Protein AF-0000000085169070 (afdb_homodimer)

Organism: Herbaspirillum seropedicae (strain SmR1) (NCBI:txid757424)

InterPro domains:
  IPR001789 Signal transduction response regulator, receiver domain [PF00072] (6-119)
  IPR001789 Signal transduction response regulator, receiver domain [PS50110] (4-123)
  IPR001789 Signal transduction response regulator, receiver domain [SM00448] (3-119)
  IPR007492 LytTR DNA-binding domain [PF04397] (173-267)
  IPR007492 LytTR DNA-binding domain [PS50930] (166-268)
  IPR007492 LytTR DNA-binding domain [SM00850] (172-268)
  IPR011006 CheY-like superfamily [SSF52172] (4-149)
  IPR039420 Transcriptional regulatory protein WalR-like [PTHR48111] (5-183)

Radius of gyration: 26.9 Å; Cα contacts (8 Å, |Δi|>4): 916; chains: 2; bounding box: 76×68×66 Å

pLDDT: mean 86.61, std 13.9, range [35.69, 98.81]

Nearest PDB structures (foldseek):
  5wq0-assembly5_E  TM=8.522E-01  e=1.503E-08  Paenisporosarcina sp. TG-14
  2fmk-assembly1_A  TM=8.698E-01  e=4.206E-08  Salmonella enterica subsp. enterica serovar Typhimurium str. LT2
  8wiw-assembly1_h  TM=8.876E-01  e=8.185E-08  Salmonella enterica subsp. enterica serovar Typhimurium str. LT2
  1c4w-assembly1_A  TM=8.725E-01  e=9.239E-08  Escherichia coli
  1ab6-assembly2_B  TM=8.744E-01  e=1.328E-07  Escherichia coli

Structure (mmCIF, N/CA/C/O backbone):
data_AF-0000000085169070-model_v1
#
loop_
_entity.id
_entity.type
_entity.pdbx_description
1 polymer 'LytR/AlgR family two component response regulator protein'
#
loop_
_atom_site.group_PDB
_atom_site.id
_atom_site.type_symbol
_atom_site.label_atom_id
_atom_site.label_alt_id
_atom_site.label_comp_id
_atom_site.label_asym_id
_atom_site.label_entity_id
_atom_site.label_seq_id
_atom_site.pdbx_PDB_ins_code
_atom_site.Cartn_x
_atom_site.Cartn_y
_atom_site.Cartn_z
_atom_site.occupancy
_atom_site.B_iso_or_equiv
_atom_site.auth_seq_id
_atom_site.auth_comp_id
_atom_site.auth_asym_id
_atom_site.auth_atom_id
_atom_site.pdbx_PDB_model_num
ATOM 1 N N . MET A 1 1 ? -5.43 -1.673 14.188 1 55.81 1 MET A N 1
ATOM 2 C CA . MET A 1 1 ? -6.543 -2.613 14.297 1 55.81 1 MET A CA 1
ATOM 3 C C . MET A 1 1 ? -6.062 -4.047 14.102 1 55.81 1 MET A C 1
ATOM 5 O O . MET A 1 1 ? -5.023 -4.281 13.477 1 55.81 1 MET A O 1
ATOM 9 N N . ALA A 1 2 ? -6.688 -4.988 14.781 1 81.81 2 ALA A N 1
ATOM 10 C CA . ALA A 1 2 ? -6.289 -6.395 14.758 1 81.81 2 ALA A CA 1
ATOM 11 C C . ALA A 1 2 ? -6.605 -7.035 13.414 1 81.81 2 ALA A C 1
ATOM 13 O O . ALA A 1 2 ? -7.676 -6.805 12.844 1 81.81 2 ALA A O 1
ATOM 14 N N . VAL A 1 3 ? -5.672 -7.695 12.781 1 93.88 3 VAL A N 1
ATOM 15 C CA . VAL A 1 3 ? -5.832 -8.383 11.5 1 93.88 3 VAL A CA 1
ATOM 16 C C . VAL A 1 3 ? -6.637 -9.664 11.703 1 93.88 3 VAL A C 1
ATOM 18 O O . VAL A 1 3 ? -6.367 -10.438 12.625 1 93.88 3 VAL A O 1
ATOM 21 N N . SER A 1 4 ? -7.672 -9.82 10.961 1 96.62 4 SER A N 1
ATOM 22 C CA . SER A 1 4 ? -8.516 -11.008 11.062 1 96.62 4 SER A CA 1
ATOM 23 C C . SER A 1 4 ? -8.312 -11.93 9.867 1 96.62 4 SER A C 1
ATOM 25 O O . SER A 1 4 ? -7.969 -11.477 8.773 1 96.62 4 SER A O 1
ATOM 27 N N . ALA A 1 5 ? -8.578 -13.289 10.125 1 98.25 5 ALA A N 1
ATOM 28 C CA . ALA A 1 5 ? -8.406 -14.273 9.062 1 98.25 5 ALA A CA 1
ATOM 29 C C . ALA A 1 5 ? -9.469 -15.367 9.148 1 98.25 5 ALA A C 1
ATOM 31 O O . ALA A 1 5 ? -10.062 -15.578 10.211 1 98.25 5 ALA A O 1
ATOM 32 N N . LEU A 1 6 ? -9.742 -15.938 8.062 1 98.62 6 LEU A N 1
ATOM 33 C CA . LEU A 1 6 ? -10.617 -17.094 7.926 1 98.62 6 LEU A CA 1
ATOM 34 C C . LEU A 1 6 ? -9.898 -18.234 7.211 1 98.62 6 LEU A C 1
ATOM 36 O O . LEU A 1 6 ? -9.211 -18.016 6.215 1 98.62 6 LEU A O 1
ATOM 40 N N . ILE A 1 7 ? -10 -19.422 7.801 1 98.81 7 ILE A N 1
ATOM 41 C CA . ILE A 1 7 ? -9.445 -20.625 7.191 1 98.81 7 ILE A CA 1
ATOM 42 C C . ILE A 1 7 ? -10.578 -21.531 6.703 1 98.81 7 ILE A C 1
ATOM 44 O O . ILE A 1 7 ? -11.477 -21.875 7.473 1 98.81 7 ILE A O 1
ATOM 48 N N . ALA A 1 8 ? -10.547 -21.891 5.434 1 98.75 8 ALA A N 1
ATOM 49 C CA . ALA A 1 8 ? -11.492 -22.875 4.887 1 98.75 8 ALA A CA 1
ATOM 50 C C . ALA A 1 8 ? -10.797 -24.203 4.609 1 98.75 8 ALA A C 1
ATOM 52 O O . ALA A 1 8 ? -9.922 -24.281 3.74 1 98.75 8 ALA A O 1
ATOM 53 N N . GLU A 1 9 ? -11.156 -25.203 5.312 1 98.25 9 GLU A N 1
ATOM 54 C CA . GLU A 1 9 ? -10.57 -26.547 5.293 1 98.25 9 GLU A CA 1
ATOM 55 C C . GLU A 1 9 ? -11.578 -27.594 5.766 1 98.25 9 GLU A C 1
ATOM 57 O O . GLU A 1 9 ? -12.141 -27.484 6.855 1 98.25 9 GLU A O 1
ATOM 62 N N . ASP A 1 10 ? -11.781 -28.609 4.863 1 97.62 10 ASP A N 1
ATOM 63 C CA . ASP A 1 10 ? -12.844 -29.562 5.176 1 97.62 10 ASP A CA 1
ATOM 64 C C . ASP A 1 10 ? -12.352 -30.625 6.156 1 97.62 10 ASP A C 1
ATOM 66 O O . ASP A 1 10 ? -13.156 -31.328 6.758 1 97.62 10 ASP A O 1
ATOM 70 N N . GLU A 1 11 ? -11.086 -30.812 6.305 1 97.06 11 GLU A N 1
ATOM 71 C CA . GLU A 1 11 ? -10.531 -31.734 7.285 1 97.06 11 GLU A CA 1
ATOM 72 C C . GLU A 1 11 ? -10.195 -31.031 8.594 1 97.06 11 GLU A C 1
ATOM 74 O O . GLU A 1 11 ? -9.195 -30.312 8.672 1 97.06 11 GLU A O 1
ATOM 79 N N . PRO A 1 12 ? -10.93 -31.344 9.625 1 97 12 PRO A N 1
ATOM 80 C CA . PRO A 1 12 ? -10.797 -30.594 10.875 1 97 12 PRO A CA 1
ATOM 81 C C . PRO A 1 12 ? -9.375 -30.625 11.43 1 97 12 PRO A C 1
ATOM 83 O O . PRO A 1 12 ? -8.898 -29.609 11.961 1 97 12 PRO A O 1
ATOM 86 N N . LEU A 1 13 ? -8.742 -31.75 11.344 1 96.94 13 LEU A N 1
ATOM 87 C CA . LEU A 1 13 ? -7.391 -31.859 11.883 1 96.94 13 LEU A CA 1
ATOM 88 C C . LEU A 1 13 ? -6.422 -30.953 11.125 1 96.94 13 LEU A C 1
ATOM 90 O O . LEU A 1 13 ? -5.559 -30.312 11.742 1 96.94 13 LEU A O 1
ATOM 94 N N . LEU A 1 14 ? -6.578 -30.891 9.875 1 97 14 LEU A N 1
ATOM 95 C CA . LEU A 1 14 ? -5.727 -30.031 9.062 1 97 14 LEU A CA 1
ATOM 96 C C . LEU A 1 14 ? -6.039 -28.562 9.305 1 97 14 LEU A C 1
ATOM 98 O O . LEU A 1 14 ? -5.137 -27.719 9.32 1 97 14 LEU A O 1
ATOM 102 N N . ALA A 1 15 ? -7.305 -28.219 9.484 1 97.88 15 ALA A N 1
ATOM 103 C CA . ALA A 1 15 ? -7.723 -26.859 9.789 1 97.88 15 ALA A CA 1
ATOM 104 C C . ALA A 1 15 ? -7.078 -26.359 11.078 1 97.88 15 ALA A C 1
ATOM 106 O O . ALA A 1 15 ? -6.512 -25.266 11.109 1 97.88 15 ALA A O 1
ATOM 107 N N . ARG A 1 16 ? -7.156 -27.188 12.023 1 97.56 16 ARG A N 1
ATOM 108 C CA . ARG A 1 16 ? -6.609 -26.828 13.328 1 97.56 16 ARG A CA 1
ATOM 109 C C . ARG A 1 16 ? -5.09 -26.734 13.281 1 97.56 16 ARG A C 1
ATOM 111 O O . ARG A 1 16 ? -4.496 -25.859 13.914 1 97.56 16 ARG A O 1
ATOM 118 N N . ALA A 1 17 ? -4.504 -27.641 12.578 1 97.62 17 ALA A N 1
ATOM 119 C CA . ALA A 1 17 ? -3.051 -27.594 12.438 1 97.62 17 ALA A CA 1
ATOM 120 C C . ALA A 1 17 ? -2.598 -26.297 11.789 1 97.62 17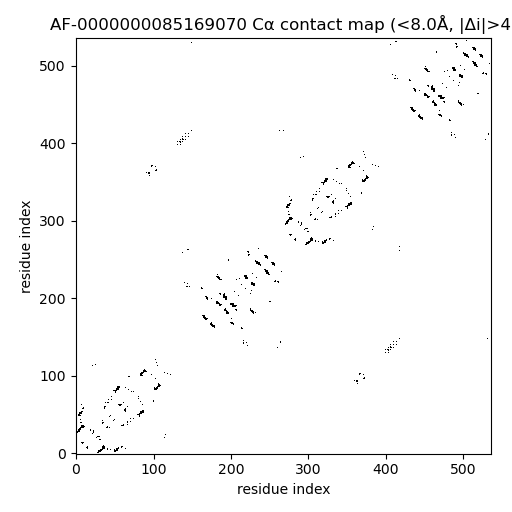 ALA A C 1
ATOM 122 O O . ALA A 1 17 ? -1.635 -25.672 12.25 1 97.62 17 ALA A O 1
ATOM 123 N N . LEU A 1 18 ? -3.266 -25.906 10.734 1 98.12 18 LEU A N 1
ATOM 124 C CA . LEU A 1 18 ? -2.936 -24.641 10.07 1 98.12 18 LEU A CA 1
ATOM 125 C C . LEU A 1 18 ? -3.162 -23.453 11 1 98.12 18 LEU A C 1
ATOM 127 O O . LEU A 1 18 ? -2.35 -22.531 11.039 1 98.12 18 LEU A O 1
ATOM 131 N N . GLN A 1 19 ? -4.23 -23.484 11.68 1 97.94 19 GLN A N 1
ATOM 132 C CA . GLN A 1 19 ? -4.543 -22.438 12.648 1 97.94 19 GLN A CA 1
ATOM 133 C C . GLN A 1 19 ? -3.416 -22.266 13.656 1 97.94 19 GLN A C 1
ATOM 135 O O . GLN A 1 19 ? -2.961 -21.141 13.898 1 97.94 19 GLN A O 1
ATOM 140 N N . ASN A 1 20 ? -2.963 -23.359 14.164 1 97.19 20 ASN A N 1
ATOM 141 C CA . ASN A 1 20 ? -1.901 -23.328 15.164 1 97.19 20 ASN A CA 1
ATOM 142 C C . ASN A 1 20 ? -0.589 -22.828 14.578 1 97.19 20 ASN A C 1
ATOM 144 O O . ASN A 1 20 ? 0.09 -22 15.195 1 97.19 20 ASN A O 1
ATOM 148 N N . THR A 1 21 ? -0.25 -23.359 13.469 1 97.44 21 THR A N 1
ATOM 149 C CA . THR A 1 21 ? 0.988 -22.938 12.828 1 97.44 21 THR A CA 1
ATOM 150 C C . THR A 1 21 ? 0.941 -21.438 12.492 1 97.44 21 THR A C 1
ATOM 152 O O . THR A 1 21 ? 1.935 -20.734 12.656 1 97.44 21 THR A O 1
ATOM 155 N N . LEU A 1 22 ? -0.181 -20.969 12.008 1 97.44 22 LEU A N 1
ATOM 156 C CA . LEU A 1 22 ? -0.373 -19.562 11.68 1 97.44 22 LEU A CA 1
ATOM 157 C C . LEU A 1 22 ? -0.192 -18.688 12.914 1 97.44 22 LEU A C 1
ATOM 159 O O . LEU A 1 22 ? 0.435 -17.625 12.836 1 97.44 22 LEU A O 1
ATOM 163 N N . GLN A 1 23 ? -0.708 -19.156 14.016 1 95.62 23 GLN A N 1
ATOM 164 C CA . GLN A 1 23 ? -0.6 -18.391 15.258 1 95.62 23 GLN A CA 1
ATOM 165 C C . GLN A 1 23 ? 0.849 -18.297 15.727 1 95.62 23 GLN A C 1
ATOM 167 O O . GLN A 1 23 ? 1.26 -17.297 16.312 1 95.62 23 GLN A O 1
ATOM 172 N N . ARG A 1 24 ? 1.595 -19.312 15.438 1 95.88 24 ARG A N 1
ATOM 173 C CA . ARG A 1 24 ? 3.014 -19.281 15.781 1 95.88 24 ARG A CA 1
ATOM 174 C C . ARG A 1 24 ? 3.768 -18.312 14.883 1 95.88 24 ARG A C 1
ATOM 176 O O . ARG A 1 24 ? 4.621 -17.547 15.352 1 95.88 24 ARG A O 1
ATOM 183 N N . CYS A 1 25 ? 3.42 -18.328 13.641 1 96.44 25 CYS A N 1
ATOM 184 C CA . CYS A 1 25 ? 4.098 -17.484 12.664 1 96.44 25 CYS A CA 1
ATOM 185 C C . CYS A 1 25 ? 3.637 -16.047 12.773 1 96.44 25 CYS A C 1
ATOM 187 O O . CYS A 1 25 ? 4.332 -15.125 12.328 1 96.44 25 CYS A O 1
ATOM 189 N N . TRP A 1 26 ? 2.48 -15.875 13.305 1 96.38 26 TRP A N 1
ATOM 190 C CA . TRP A 1 26 ? 1.833 -14.57 13.367 1 96.38 26 TRP A CA 1
ATOM 191 C C . TRP A 1 26 ? 1.096 -14.398 14.695 1 96.38 26 TRP A C 1
ATOM 193 O O . TRP A 1 26 ? -0.137 -14.352 14.727 1 96.38 26 TRP A O 1
ATOM 203 N N . PRO A 1 27 ? 1.775 -14.117 15.727 1 94.38 27 PRO A N 1
ATOM 204 C CA . PRO A 1 27 ? 1.187 -14.102 17.062 1 94.38 27 PRO A CA 1
ATOM 205 C C . PRO A 1 27 ? 0.146 -13 17.25 1 94.38 27 PRO A C 1
ATOM 207 O O . PRO A 1 27 ? -0.787 -13.148 18.031 1 94.38 27 PRO A O 1
ATOM 210 N N . GLU A 1 28 ? 0.285 -11.977 16.531 1 93.56 28 GLU A N 1
ATOM 211 C CA . GLU A 1 28 ? -0.605 -10.828 16.672 1 93.56 28 GLU A CA 1
ATOM 212 C C . GLU A 1 28 ? -1.918 -11.047 15.93 1 93.56 28 GLU A C 1
ATOM 214 O O . GLU A 1 28 ? -2.875 -10.289 16.109 1 93.56 28 GLU A O 1
ATOM 219 N N . LEU A 1 29 ? -1.975 -11.961 15.062 1 95.5 29 LEU A N 1
ATOM 220 C CA . LEU A 1 29 ? -3.176 -12.273 14.297 1 95.5 29 LEU A CA 1
ATOM 221 C C . LEU A 1 29 ? -4.293 -12.766 15.211 1 95.5 29 LEU A C 1
ATOM 223 O O . LEU A 1 29 ? -4.062 -13.617 16.078 1 95.5 29 LEU A O 1
ATOM 227 N N . GLU A 1 30 ? -5.422 -12.203 15.047 1 95.38 30 GLU A N 1
ATOM 228 C CA . GLU A 1 30 ? -6.574 -12.781 15.727 1 95.38 30 GLU A CA 1
ATOM 229 C C . GLU A 1 30 ? -6.77 -14.242 15.336 1 95.38 30 GLU A C 1
ATOM 231 O O . GLU A 1 30 ? -6.59 -14.609 14.172 1 95.38 30 GLU A O 1
ATOM 236 N N . THR A 1 31 ? -7.176 -15.023 16.297 1 95.69 31 THR A N 1
ATOM 237 C CA . THR A 1 31 ? -7.367 -16.438 16 1 95.69 31 THR A CA 1
ATOM 238 C C . THR A 1 31 ? -8.281 -16.625 14.797 1 95.69 31 THR A C 1
ATOM 240 O O . THR A 1 31 ? -9.438 -16.203 14.82 1 95.69 31 THR A O 1
ATOM 243 N N . PRO A 1 32 ? -7.824 -17.266 13.844 1 97.38 32 PRO A N 1
ATOM 244 C CA . PRO A 1 32 ? -8.641 -17.422 12.633 1 97.38 32 PRO A CA 1
ATOM 245 C C . PRO A 1 32 ? -9.891 -18.266 12.875 1 97.38 32 PRO A C 1
ATOM 247 O O . PRO A 1 32 ? -9.836 -19.266 13.609 1 97.38 32 PRO A O 1
ATOM 250 N N . ARG A 1 33 ? -10.969 -17.891 12.328 1 97.31 33 ARG A N 1
ATOM 251 C CA . ARG A 1 33 ? -12.164 -18.719 12.289 1 97.31 33 ARG A CA 1
ATOM 252 C C . ARG A 1 33 ? -12.023 -19.828 11.25 1 97.31 33 ARG A C 1
ATOM 254 O O . ARG A 1 33 ? -11.273 -19.688 10.281 1 97.31 33 ARG A O 1
ATOM 261 N N . LEU A 1 34 ? -12.789 -20.875 11.516 1 98.44 34 LEU A N 1
ATOM 262 C CA . LEU A 1 34 ? -12.656 -22.047 10.648 1 98.44 34 LEU A CA 1
ATOM 263 C C . LEU A 1 34 ? -13.961 -22.328 9.914 1 98.44 34 LEU A C 1
ATOM 265 O O . LEU A 1 34 ? -15.039 -22.281 10.516 1 98.44 34 LEU A O 1
ATOM 269 N N . ALA A 1 35 ? -13.883 -22.5 8.617 1 98.38 35 ALA A N 1
ATOM 270 C CA . ALA A 1 35 ? -15 -22.969 7.789 1 98.38 35 ALA A CA 1
ATOM 271 C C . ALA A 1 35 ? -14.758 -24.391 7.305 1 98.38 35 ALA A C 1
ATOM 273 O O . ALA A 1 35 ? -13.664 -24.719 6.852 1 98.38 35 ALA A O 1
ATOM 274 N N . ALA A 1 36 ? -15.75 -25.188 7.238 1 97.56 36 ALA A N 1
ATOM 275 C CA . ALA A 1 36 ? -15.586 -26.609 6.992 1 97.56 36 ALA A CA 1
ATOM 276 C C . ALA A 1 36 ? -15.836 -26.953 5.523 1 97.56 36 ALA A C 1
ATOM 278 O O . ALA A 1 36 ? -15.672 -28.094 5.105 1 97.56 36 ALA A O 1
ATOM 279 N N . ASN A 1 37 ? -16.297 -26.062 4.789 1 97.25 37 ASN A N 1
ATOM 280 C CA . ASN A 1 37 ? -16.547 -26.25 3.363 1 97.25 37 ASN A CA 1
ATOM 281 C C . ASN A 1 37 ? -16.641 -24.906 2.631 1 97.25 37 ASN A C 1
ATOM 283 O O . ASN A 1 37 ? -16.594 -23.844 3.258 1 97.25 37 ASN A O 1
ATOM 287 N N . GLY A 1 38 ? -16.75 -24.984 1.322 1 97.62 38 GLY A N 1
ATOM 288 C CA . GLY A 1 38 ? -16.719 -23.781 0.503 1 97.62 38 GLY A CA 1
ATOM 289 C C . GLY A 1 38 ? -17.922 -22.891 0.719 1 97.62 38 GLY A C 1
ATOM 290 O O . GLY A 1 38 ? -17.812 -21.656 0.715 1 97.62 38 GLY A O 1
ATOM 291 N N . VAL A 1 39 ? -19.062 -23.5 0.907 1 97 39 VAL A N 1
ATOM 292 C CA . VAL A 1 39 ? -20.281 -22.734 1.104 1 97 39 VAL A CA 1
ATOM 293 C C . VAL A 1 39 ? -20.203 -21.938 2.41 1 97 39 VAL A C 1
ATOM 295 O O . VAL A 1 39 ? -20.5 -20.75 2.443 1 97 39 VAL A O 1
ATOM 298 N N . GLN A 1 40 ? -19.781 -22.578 3.373 1 98 40 GLN A N 1
ATOM 299 C CA . GLN A 1 40 ? -19.609 -21.938 4.668 1 98 40 GLN A CA 1
ATOM 300 C C . GLN A 1 40 ? -18.547 -20.844 4.609 1 98 40 GLN A C 1
ATOM 302 O O . GLN A 1 40 ? -18.703 -19.781 5.215 1 98 40 GLN A O 1
ATOM 307 N N . ALA A 1 41 ? -17.5 -21.141 3.947 1 98.31 41 ALA A N 1
ATOM 308 C CA . ALA A 1 41 ? -16.422 -20.156 3.791 1 98.31 41 ALA A CA 1
ATOM 309 C C . ALA A 1 41 ? -16.938 -18.875 3.148 1 98.31 41 ALA A C 1
ATOM 311 O O . ALA A 1 41 ? -16.625 -17.766 3.6 1 98.31 41 ALA A O 1
ATOM 312 N N . LEU A 1 42 ? -17.719 -19.031 2.092 1 96.19 42 LEU A N 1
ATOM 313 C CA . LEU A 1 42 ? -18.297 -17.875 1.388 1 96.19 42 LEU A CA 1
ATOM 314 C C . LEU A 1 42 ? -19.188 -17.062 2.311 1 96.19 42 LEU A C 1
ATOM 316 O O . LEU A 1 42 ? -19.047 -15.844 2.408 1 96.19 42 LEU A O 1
ATOM 320 N N . GLU A 1 43 ? -20.031 -17.734 3.02 1 96.25 43 GLU A N 1
ATOM 321 C CA . GLU A 1 43 ? -20.969 -17.078 3.928 1 96.25 43 GLU A CA 1
ATOM 322 C C . GLU A 1 43 ? -20.234 -16.344 5.051 1 96.25 43 GLU A C 1
ATOM 324 O O . GLU A 1 43 ? -20.516 -15.18 5.332 1 96.25 43 GLU A O 1
ATOM 329 N N . MET A 1 44 ? -19.344 -16.953 5.637 1 97.38 44 MET A N 1
ATOM 330 C CA . MET A 1 44 ? -18.609 -16.391 6.762 1 97.38 44 MET A CA 1
ATOM 331 C C . MET A 1 44 ? -17.75 -15.211 6.316 1 97.38 44 MET A C 1
ATOM 333 O O . MET A 1 44 ? -17.641 -14.219 7.043 1 97.38 44 MET A O 1
ATOM 337 N N . ALA A 1 45 ? -17.141 -15.344 5.164 1 96.88 45 ALA A N 1
ATOM 338 C CA . ALA A 1 45 ? -16.312 -14.266 4.648 1 96.88 45 ALA A CA 1
ATOM 339 C C . ALA A 1 45 ? -17.141 -13.008 4.406 1 96.88 45 ALA A C 1
ATOM 341 O O . ALA A 1 45 ? -16.703 -11.898 4.75 1 96.88 45 ALA A O 1
ATOM 342 N N . LEU A 1 46 ? -18.281 -13.211 3.814 1 92.75 46 LEU A N 1
ATOM 343 C CA . LEU A 1 46 ? -19.141 -12.07 3.488 1 92.75 46 LEU A CA 1
ATOM 344 C C . LEU A 1 46 ? -19.719 -11.461 4.754 1 92.75 46 LEU A C 1
ATOM 346 O O . LEU A 1 46 ? -20.016 -10.258 4.789 1 92.75 46 LEU A O 1
ATOM 350 N N . GLU A 1 47 ? -19.859 -12.242 5.762 1 91.38 47 GLU A N 1
ATOM 351 C CA . GLU A 1 47 ? -20.406 -11.766 7.027 1 91.38 47 GLU A CA 1
ATOM 352 C C . GLU A 1 47 ? -19.344 -11.047 7.848 1 91.38 47 GLU A C 1
ATOM 354 O O . GLU A 1 47 ? -19.594 -9.984 8.414 1 91.38 47 GLU A O 1
ATOM 359 N N . SER A 1 48 ? -18.172 -11.578 7.859 1 93.94 48 SER A N 1
ATOM 360 C CA . SER A 1 48 ? -17.172 -11.086 8.797 1 93.94 48 SER A CA 1
ATOM 361 C C . SER A 1 48 ? -16.156 -10.188 8.094 1 93.94 48 SER A C 1
ATOM 363 O O . SER A 1 48 ? -15.383 -9.492 8.75 1 93.94 48 SER A O 1
ATOM 365 N N . LEU A 1 49 ? -16.078 -10.266 6.801 1 93.69 49 LEU A N 1
ATOM 366 C CA . LEU A 1 49 ? -15.195 -9.445 5.973 1 93.69 49 LEU A CA 1
ATOM 367 C C . LEU A 1 49 ? -13.758 -9.508 6.484 1 93.69 49 LEU A C 1
ATOM 369 O O . LEU A 1 49 ? -13.164 -8.477 6.797 1 93.69 49 LEU A O 1
ATOM 373 N N . PRO A 1 50 ? -13.219 -10.695 6.582 1 96.94 50 PRO A N 1
ATOM 374 C CA . PRO A 1 50 ? -11.852 -10.852 7.094 1 96.94 50 PRO A CA 1
ATOM 375 C C . PRO A 1 50 ? -10.812 -10.172 6.207 1 96.94 50 PRO A C 1
ATOM 377 O O . PRO A 1 50 ? -11.047 -9.969 5.016 1 96.94 50 PRO A O 1
ATOM 380 N N . ASP A 1 51 ? -9.617 -9.867 6.789 1 97.19 51 ASP A N 1
ATOM 381 C CA . ASP A 1 51 ? -8.508 -9.258 6.055 1 97.19 51 ASP A CA 1
ATOM 382 C C . ASP A 1 51 ? -7.812 -10.289 5.168 1 97.19 51 ASP A C 1
ATOM 384 O O . ASP A 1 51 ? -7.277 -9.945 4.113 1 97.19 51 ASP A O 1
ATOM 388 N N . VAL A 1 52 ? -7.77 -11.523 5.672 1 98.5 52 VAL A N 1
ATOM 389 C CA . VAL A 1 52 ? -7.031 -12.578 4.98 1 98.5 52 VAL A CA 1
ATOM 390 C C . VAL A 1 52 ? -7.879 -13.852 4.918 1 98.5 52 VAL A C 1
ATOM 392 O O . VAL A 1 52 ? -8.562 -14.195 5.883 1 98.5 52 VAL A O 1
ATOM 395 N N . LEU A 1 53 ? -7.789 -14.555 3.816 1 98.69 53 LEU A N 1
ATOM 396 C CA . LEU A 1 53 ? -8.43 -15.852 3.637 1 98.69 53 LEU A CA 1
ATOM 397 C C . LEU A 1 53 ? -7.398 -16.922 3.295 1 98.69 53 LEU A C 1
ATOM 399 O O . LEU A 1 53 ? -6.586 -16.75 2.385 1 98.69 53 LEU A O 1
ATOM 403 N N . PHE A 1 54 ? -7.422 -17.969 4.035 1 98.81 54 PHE A N 1
ATOM 404 C CA . PHE A 1 54 ? -6.711 -19.188 3.68 1 98.81 54 PHE A CA 1
ATOM 405 C C . PHE A 1 54 ? -7.676 -20.25 3.176 1 98.81 54 PHE A C 1
ATOM 407 O O . PHE A 1 54 ? -8.516 -20.75 3.936 1 98.81 54 PHE A O 1
ATOM 414 N N . LEU A 1 55 ? -7.539 -20.641 1.921 1 98.75 55 LEU A N 1
ATOM 415 C CA . LEU A 1 55 ? -8.547 -21.484 1.287 1 98.75 55 LEU A CA 1
ATOM 416 C C . LEU A 1 55 ? -7.938 -22.781 0.8 1 98.75 55 LEU A C 1
ATOM 418 O O . LEU A 1 55 ? -6.996 -22.781 0.005 1 98.75 55 LEU A O 1
ATOM 422 N N . ASP A 1 56 ? -8.445 -23.844 1.249 1 98.44 56 ASP A N 1
ATOM 423 C CA . ASP A 1 56 ? -8.219 -25.078 0.51 1 98.44 56 ASP A CA 1
ATOM 424 C C . ASP A 1 56 ? -8.938 -25.062 -0.834 1 98.44 56 ASP A C 1
ATOM 426 O O . ASP A 1 56 ? -9.961 -24.391 -0.984 1 98.44 56 ASP A O 1
ATOM 430 N N . ILE A 1 57 ? -8.445 -25.75 -1.737 1 97.94 57 ILE A N 1
ATOM 431 C CA . ILE A 1 57 ?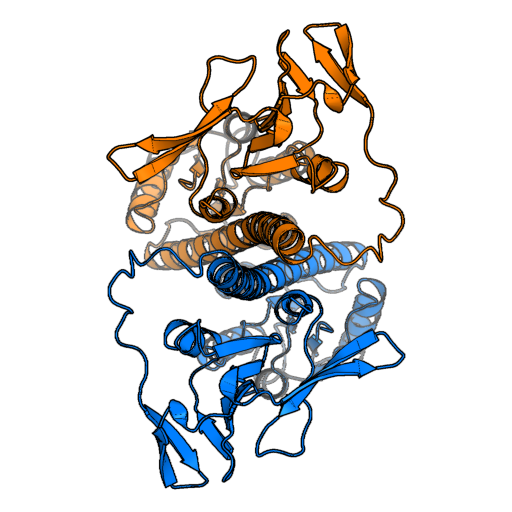 -9.055 -25.75 -3.062 1 97.94 57 ILE A CA 1
ATOM 432 C C . ILE A 1 57 ? -10.086 -26.875 -3.16 1 97.94 57 ILE A C 1
ATOM 434 O O . ILE A 1 57 ? -11.203 -26.656 -3.631 1 97.94 57 ILE A O 1
ATOM 438 N N . ARG A 1 58 ? -9.688 -28.078 -2.752 1 96.69 58 ARG A N 1
ATOM 439 C CA . ARG A 1 58 ? -10.617 -29.203 -2.828 1 96.69 58 ARG A CA 1
ATOM 440 C C . ARG A 1 58 ? -11.43 -29.328 -1.546 1 96.69 58 ARG A C 1
ATOM 442 O O . ARG A 1 58 ? -10.945 -29.844 -0.537 1 96.69 58 ARG A O 1
ATOM 449 N N . MET A 1 59 ? -12.633 -28.859 -1.562 1 96.44 59 MET A N 1
ATOM 450 C CA . MET A 1 59 ? -13.602 -28.938 -0.472 1 96.44 59 MET A CA 1
ATOM 451 C C . MET A 1 59 ? -14.984 -29.297 -1.001 1 96.44 59 MET A C 1
ATOM 453 O O . MET A 1 59 ? -15.289 -29.062 -2.168 1 96.44 59 MET A O 1
ATOM 457 N N . PRO A 1 60 ? -15.766 -29.969 -0.149 1 94.44 60 PRO A N 1
ATOM 458 C CA . PRO A 1 60 ? -17.141 -30.188 -0.566 1 94.44 60 PRO A CA 1
ATOM 459 C C . PRO A 1 60 ? -17.906 -28.906 -0.863 1 94.44 60 PRO A C 1
ATOM 461 O O . PRO A 1 60 ? -17.656 -27.875 -0.21 1 94.44 60 PRO A O 1
ATOM 464 N N . GLY A 1 61 ? -18.812 -29 -1.939 1 92.75 61 GLY A N 1
ATOM 465 C CA . GLY A 1 61 ? -19.562 -27.812 -2.336 1 92.75 61 GLY A CA 1
ATOM 466 C C . GLY A 1 61 ? -18.812 -26.938 -3.328 1 92.75 61 GLY A C 1
ATOM 467 O O . GLY A 1 61 ? -18.656 -27.312 -4.492 1 92.75 61 GLY A O 1
ATOM 468 N N . HIS A 1 62 ? -18.375 -25.828 -2.822 1 94.5 62 HIS A N 1
ATOM 469 C CA . HIS A 1 62 ? -17.578 -24.922 -3.639 1 94.5 62 HIS A CA 1
ATOM 470 C C . HIS A 1 62 ? -16.078 -25.141 -3.406 1 94.5 62 HIS A C 1
ATOM 472 O O . HIS A 1 62 ? -15.648 -25.297 -2.264 1 94.5 62 HIS A O 1
ATOM 478 N N . SER A 1 63 ? -15.375 -25.234 -4.484 1 97.31 63 SER A N 1
ATOM 479 C CA . SER A 1 63 ? -13.922 -25.266 -4.355 1 97.31 63 SER A CA 1
ATOM 480 C C . SER A 1 63 ? -13.391 -23.922 -3.852 1 97.31 63 SER A C 1
ATOM 482 O O . SER A 1 63 ? -14.086 -22.906 -3.918 1 97.31 63 SER A O 1
ATOM 484 N N . GLY A 1 64 ? -12.18 -23.969 -3.305 1 98.25 64 GLY A N 1
ATOM 485 C CA . GLY A 1 64 ? -11.562 -22.719 -2.9 1 98.25 64 GLY A CA 1
ATOM 486 C C . GLY A 1 64 ? -11.5 -21.688 -4.02 1 98.25 64 GLY A C 1
ATOM 487 O O . GLY A 1 64 ? -11.672 -20.484 -3.785 1 98.25 64 GLY A O 1
ATOM 488 N N . LEU A 1 65 ? -11.219 -22.109 -5.207 1 97.88 65 LEU A N 1
ATOM 489 C CA . LEU A 1 65 ? -11.156 -21.234 -6.371 1 97.88 65 LEU A CA 1
ATOM 490 C C . LEU A 1 65 ? -12.516 -20.625 -6.668 1 97.88 65 LEU A C 1
ATOM 492 O O . LEU A 1 65 ? -12.609 -19.438 -7.02 1 97.88 65 LEU A O 1
ATOM 496 N N . GLU A 1 66 ? -13.516 -21.375 -6.555 1 96.5 66 GLU A N 1
ATOM 497 C CA . GLU A 1 66 ? -14.875 -20.875 -6.75 1 96.5 66 GLU A CA 1
ATOM 498 C C . GLU A 1 66 ? -15.258 -19.875 -5.664 1 96.5 66 GLU A C 1
ATOM 500 O O . GLU A 1 66 ? -15.914 -18.859 -5.945 1 96.5 66 GLU A O 1
ATOM 505 N N . VAL A 1 67 ? -14.844 -20.172 -4.445 1 97.69 67 VAL A N 1
ATOM 506 C CA . VAL A 1 67 ? -15.086 -19.25 -3.346 1 97.69 67 VAL A CA 1
ATOM 507 C C . VAL A 1 67 ? -14.453 -17.891 -3.662 1 97.69 67 VAL A C 1
ATOM 509 O O . VAL A 1 67 ? -15.109 -16.859 -3.545 1 97.69 67 VAL A O 1
ATOM 512 N N . ALA A 1 68 ? -13.227 -17.906 -4.055 1 97.44 68 ALA A N 1
ATOM 513 C CA . ALA A 1 68 ? -12.508 -16.688 -4.391 1 97.44 68 ALA A CA 1
ATOM 514 C C . ALA A 1 68 ? -13.227 -15.914 -5.492 1 97.44 68 ALA A C 1
ATOM 516 O O . ALA A 1 68 ? -13.359 -14.688 -5.418 1 97.44 68 ALA A O 1
ATOM 517 N N . ARG A 1 69 ? -13.656 -16.594 -6.488 1 93.62 69 ARG A N 1
ATOM 518 C CA . ARG A 1 69 ? -14.359 -15.977 -7.605 1 93.62 69 ARG A CA 1
ATOM 519 C C . ARG A 1 69 ? -15.648 -15.312 -7.145 1 93.62 69 ARG A C 1
ATOM 521 O O . ARG A 1 69 ? -15.922 -14.156 -7.484 1 93.62 69 ARG A O 1
ATOM 528 N N . GLU A 1 70 ? -16.391 -15.977 -6.43 1 93.56 70 GLU A N 1
ATOM 529 C CA . GLU A 1 70 ? -17.672 -15.469 -5.957 1 93.56 70 GLU A CA 1
ATOM 530 C C . GLU A 1 70 ? -17.484 -14.281 -5.02 1 93.56 70 GLU A C 1
ATOM 532 O O . GLU A 1 70 ? -18.266 -13.328 -5.047 1 93.56 70 GLU A O 1
ATOM 537 N N . LEU A 1 71 ? -16.531 -14.398 -4.191 1 93.81 71 LEU A N 1
ATOM 538 C CA . LEU A 1 71 ? -16.234 -13.281 -3.299 1 93.81 71 LEU A CA 1
ATOM 539 C C . LEU A 1 71 ? -15.914 -12.023 -4.09 1 93.81 71 LEU A C 1
ATOM 541 O O . LEU A 1 71 ? -16.344 -10.93 -3.73 1 93.81 71 LEU A O 1
ATOM 545 N N . ALA A 1 72 ? -15.141 -12.195 -5.109 1 90.31 72 ALA A N 1
ATOM 546 C CA . ALA A 1 72 ? -14.773 -11.047 -5.934 1 90.31 72 ALA A CA 1
ATOM 547 C C . ALA A 1 72 ? -16.016 -10.359 -6.504 1 90.31 72 ALA A C 1
ATOM 549 O O . ALA A 1 72 ? -16.031 -9.141 -6.684 1 90.31 72 ALA A O 1
ATOM 550 N N . GLU A 1 73 ? -17 -11.094 -6.719 1 87.44 73 GLU A N 1
ATOM 551 C CA . GLU A 1 73 ? -18.234 -10.586 -7.305 1 87.44 73 GLU A CA 1
ATOM 552 C C . GLU A 1 73 ? -19.125 -9.953 -6.242 1 87.44 73 GLU A C 1
ATOM 554 O O . GLU A 1 73 ? -19.812 -8.969 -6.508 1 87.44 73 GLU A O 1
ATOM 559 N N . GLN A 1 74 ? -19.047 -10.445 -5.082 1 88 74 GLN A N 1
ATOM 560 C CA . GLN A 1 74 ? -20.062 -10.102 -4.082 1 88 74 GLN A CA 1
ATOM 561 C C . GLN A 1 74 ? -19.469 -9.188 -3.008 1 88 74 GLN A C 1
ATOM 563 O O . GLN A 1 74 ? -20.203 -8.586 -2.221 1 88 74 GLN A O 1
ATOM 568 N N . TRP A 1 75 ? -18.203 -9.062 -3.004 1 87.38 75 TRP A N 1
ATOM 569 C CA . TRP A 1 75 ? -17.547 -8.312 -1.937 1 87.38 75 TRP A CA 1
ATOM 570 C C . TRP A 1 75 ? -18 -6.859 -1.931 1 87.38 75 TRP A C 1
ATOM 572 O O . TRP A 1 75 ? -18.141 -6.242 -2.988 1 87.38 75 TRP A O 1
ATOM 582 N N . PRO A 1 76 ? -18.25 -6.309 -0.799 1 80.75 76 PRO A N 1
ATOM 583 C CA . PRO A 1 76 ? -18.672 -4.91 -0.747 1 80.75 76 PRO A CA 1
ATOM 584 C C . PRO A 1 76 ? -17.641 -3.957 -1.326 1 80.75 76 PRO A C 1
ATOM 586 O O . PRO A 1 76 ? -16.438 -4.086 -1.032 1 80.75 76 PRO A O 1
ATOM 589 N N . GLN A 1 77 ? -17.906 -2.977 -2.09 1 68.19 77 GLN A N 1
ATOM 590 C CA . GLN A 1 77 ? -17.031 -2.086 -2.85 1 68.19 77 GLN A CA 1
ATOM 591 C C . GLN A 1 77 ? -16.188 -1.226 -1.921 1 68.19 77 GLN A C 1
ATOM 593 O O . GLN A 1 77 ? -15.039 -0.908 -2.24 1 68.19 77 GLN A O 1
ATOM 598 N N . ARG A 1 78 ? -16.672 -0.922 -0.763 1 68.81 78 ARG A N 1
ATOM 599 C CA . ARG A 1 78 ? -15.969 0.03 0.09 1 68.81 78 ARG A CA 1
ATOM 600 C C . ARG A 1 78 ? -15.055 -0.689 1.071 1 68.81 78 ARG A C 1
ATOM 602 O O . ARG A 1 78 ? -14.398 -0.051 1.899 1 68.81 78 ARG A O 1
ATOM 609 N N . GLN A 1 79 ? -15.031 -1.942 1.034 1 80.25 79 GLN A N 1
ATOM 610 C CA . GLN A 1 79 ? -14.18 -2.75 1.899 1 80.25 79 GLN A CA 1
ATOM 611 C C . GLN A 1 79 ? -13.008 -3.346 1.118 1 80.25 79 GLN A C 1
ATOM 613 O O . GLN A 1 79 ? -13.195 -3.857 0.011 1 80.25 79 GLN A O 1
ATOM 618 N N . PRO A 1 80 ? -11.898 -3.146 1.692 1 88.69 80 PRO A N 1
ATOM 619 C CA . PRO A 1 80 ? -10.781 -3.803 1.007 1 88.69 80 PRO A CA 1
ATOM 620 C C . PRO A 1 80 ? -11.008 -5.301 0.813 1 88.69 80 PRO A C 1
ATOM 622 O O . PRO A 1 80 ? -11.43 -5.992 1.746 1 88.69 80 PRO A O 1
ATOM 625 N N . PHE A 1 81 ? -10.805 -5.719 -0.333 1 93 81 PHE A N 1
ATOM 626 C CA . PHE A 1 81 ? -10.922 -7.141 -0.642 1 93 81 PHE A CA 1
ATOM 627 C C . PHE A 1 81 ? -9.898 -7.949 0.148 1 93 81 PHE A C 1
ATOM 629 O O . PHE A 1 81 ? -8.758 -7.52 0.325 1 93 81 PHE A O 1
ATOM 636 N N . PRO A 1 82 ? -10.258 -9.133 0.624 1 96.19 82 PRO A N 1
ATOM 637 C CA . PRO A 1 82 ? -9.305 -9.898 1.432 1 96.19 82 PRO A CA 1
ATOM 638 C C . PRO A 1 82 ? -8.117 -10.406 0.617 1 96.19 82 PRO A C 1
ATOM 640 O O . PRO A 1 82 ? -8.25 -10.664 -0.582 1 96.19 82 PRO A O 1
ATOM 643 N N . LEU A 1 83 ? -6.957 -10.516 1.275 1 97.88 83 LEU A N 1
ATOM 644 C CA . LEU A 1 83 ? -5.816 -11.211 0.694 1 97.88 83 LEU A CA 1
ATOM 645 C C . LEU A 1 83 ? -6.027 -12.719 0.721 1 97.88 83 LEU A C 1
ATOM 647 O O . LEU A 1 83 ? -6.395 -13.281 1.756 1 97.88 83 LEU A O 1
ATOM 651 N N . ILE A 1 84 ? -5.809 -13.336 -0.362 1 98.44 84 ILE A N 1
ATOM 652 C CA . ILE A 1 84 ? -6.16 -14.75 -0.468 1 98.44 84 ILE A CA 1
ATOM 653 C C . ILE A 1 84 ? -4.891 -15.594 -0.589 1 98.44 84 ILE A C 1
ATOM 655 O O . ILE A 1 84 ? -4.008 -15.281 -1.394 1 98.44 84 ILE A O 1
ATOM 659 N N . VAL A 1 85 ? -4.816 -16.562 0.227 1 98.81 85 VAL A N 1
ATOM 660 C CA . VAL A 1 85 ? -3.797 -17.594 0.136 1 98.81 85 VAL A CA 1
ATOM 661 C C . VAL A 1 85 ? -4.461 -18.969 -0.058 1 98.81 85 VAL A C 1
ATOM 663 O O . VAL A 1 85 ? -5.32 -19.359 0.731 1 98.81 85 VAL A O 1
ATOM 666 N N . PHE A 1 86 ? -4.066 -19.656 -1.104 1 98.62 86 PHE A N 1
ATOM 667 C CA . PHE A 1 86 ? -4.559 -21.031 -1.279 1 98.62 86 PHE A CA 1
ATOM 668 C C . PHE A 1 86 ? -3.646 -22.031 -0.579 1 98.62 86 PHE A C 1
ATOM 670 O O . PHE A 1 86 ? -2.422 -21.906 -0.644 1 98.62 86 PHE A O 1
ATOM 677 N N . VAL A 1 87 ? -4.223 -22.938 0.148 1 98.5 87 VAL A N 1
ATOM 678 C CA . VAL A 1 87 ? -3.52 -24.016 0.839 1 98.5 87 VAL A CA 1
ATOM 679 C C . VAL A 1 87 ? -4.098 -25.359 0.416 1 98.5 87 VAL A C 1
ATOM 681 O O . VAL A 1 87 ? -5.223 -25.703 0.784 1 98.5 87 VAL A O 1
ATOM 684 N N . THR A 1 88 ? -3.332 -26.156 -0.285 1 97.5 88 THR A N 1
ATOM 685 C CA . THR A 1 88 ? -3.902 -27.359 -0.876 1 97.5 88 THR A CA 1
ATOM 686 C C . THR A 1 88 ? -2.828 -28.422 -1.08 1 97.5 88 THR A C 1
ATOM 688 O O . THR A 1 88 ? -1.636 -28.141 -0.951 1 97.5 88 THR A O 1
ATOM 691 N N . ALA A 1 89 ? -3.262 -29.625 -1.363 1 95.81 89 ALA A N 1
ATOM 692 C CA . ALA A 1 89 ? -2.336 -30.734 -1.616 1 95.81 89 ALA A CA 1
ATOM 693 C C . ALA A 1 89 ? -1.965 -30.812 -3.096 1 95.81 89 ALA A C 1
ATOM 695 O O . ALA A 1 89 ? -1.106 -31.594 -3.486 1 95.81 89 ALA A O 1
ATOM 696 N N . TYR A 1 90 ? -2.568 -30.031 -3.906 1 94.12 90 TYR A N 1
ATOM 697 C CA . TYR A 1 90 ? -2.439 -30.141 -5.355 1 94.12 90 TYR A CA 1
ATOM 698 C C . TYR A 1 90 ? -1.649 -28.969 -5.914 1 94.12 90 TYR A C 1
ATOM 700 O O . TYR A 1 90 ? -1.864 -27.812 -5.516 1 94.12 90 TYR A O 1
ATOM 708 N N . ASP A 1 91 ? -0.776 -29.25 -6.801 1 92.31 91 ASP A N 1
ATOM 709 C CA . ASP A 1 91 ? 0.024 -28.172 -7.363 1 92.31 91 ASP A CA 1
ATOM 710 C C . ASP A 1 91 ? -0.482 -27.766 -8.75 1 92.31 91 ASP A C 1
ATOM 712 O O . ASP A 1 91 ? 0.079 -26.875 -9.391 1 92.31 91 ASP A O 1
ATOM 716 N N . GLU A 1 92 ? -1.543 -28.375 -9.203 1 94.19 92 GLU A N 1
ATOM 717 C CA . GLU A 1 92 ? -2.02 -28.188 -10.57 1 94.19 92 GLU A CA 1
ATOM 718 C C . GLU A 1 92 ? -2.914 -26.953 -10.672 1 94.19 92 GLU A C 1
ATOM 720 O O . GLU A 1 92 ? -3.373 -26.609 -11.766 1 94.19 92 GLU A O 1
ATOM 725 N N . HIS A 1 93 ? -3.197 -26.297 -9.57 1 95.88 93 HIS A N 1
ATOM 726 C CA . HIS A 1 93 ? -4.141 -25.188 -9.578 1 95.88 93 HIS A CA 1
ATOM 727 C C . HIS A 1 93 ? -3.424 -23.859 -9.414 1 95.88 93 HIS A C 1
ATOM 729 O O . HIS A 1 93 ? -4.066 -22.812 -9.25 1 95.88 93 HIS A O 1
ATOM 735 N N . ALA A 1 94 ? -2.125 -23.875 -9.453 1 96.19 94 ALA A N 1
ATOM 736 C CA . ALA A 1 94 ? -1.347 -22.672 -9.164 1 96.19 94 ALA A CA 1
ATOM 737 C C . ALA A 1 94 ? -1.615 -21.578 -10.195 1 96.19 94 ALA A C 1
ATOM 739 O O . ALA A 1 94 ? -1.739 -20.406 -9.852 1 96.19 94 ALA A O 1
ATOM 740 N N . LEU A 1 95 ? -1.713 -22 -11.398 1 95.62 95 LEU A N 1
ATOM 741 C CA . LEU A 1 95 ? -1.98 -21.031 -12.461 1 95.62 95 LEU A CA 1
ATOM 742 C C . LEU A 1 95 ? -3.326 -20.344 -12.25 1 95.62 95 LEU A C 1
ATOM 744 O O . LEU A 1 95 ? -3.428 -19.125 -12.359 1 95.62 95 LEU A O 1
ATOM 748 N N . GLU A 1 96 ? -4.34 -21.094 -11.969 1 95.94 96 GLU A N 1
ATOM 749 C CA . GLU A 1 96 ? -5.668 -20.547 -11.711 1 95.94 96 GLU A CA 1
ATOM 750 C C . GLU A 1 96 ? -5.664 -19.641 -10.484 1 95.94 96 GLU A C 1
ATOM 752 O O . GLU A 1 96 ? -6.41 -18.656 -10.43 1 95.94 96 GLU A O 1
ATOM 757 N N . ALA A 1 97 ? -4.836 -19.984 -9.539 1 97.25 97 ALA A N 1
ATOM 758 C CA . ALA A 1 97 ? -4.715 -19.172 -8.328 1 97.25 97 ALA A CA 1
ATOM 759 C C . ALA A 1 97 ? -4.223 -17.766 -8.656 1 97.25 97 ALA A C 1
ATOM 761 O O . ALA A 1 97 ? -4.688 -16.781 -8.07 1 97.25 97 ALA A O 1
ATOM 762 N N . PHE A 1 98 ? -3.301 -17.641 -9.547 1 96.19 98 PHE A N 1
ATOM 763 C CA . PHE A 1 98 ? -2.842 -16.328 -10 1 96.19 98 PHE A CA 1
ATOM 764 C C . PHE A 1 98 ? -3.986 -15.547 -10.625 1 96.19 98 PHE A C 1
ATOM 766 O O . PHE A 1 98 ? -4.105 -14.336 -10.406 1 96.19 98 PHE A O 1
ATOM 773 N N . GLU A 1 99 ? -4.812 -16.219 -11.375 1 93.5 99 GLU A N 1
ATOM 774 C CA . GLU A 1 99 ? -5.945 -15.57 -12.031 1 93.5 99 GLU A CA 1
ATOM 775 C C . GLU A 1 99 ? -6.91 -14.984 -11 1 93.5 99 GLU A C 1
ATOM 777 O O . GLU A 1 99 ? -7.594 -14 -11.281 1 93.5 99 GLU A O 1
ATOM 782 N N . ARG A 1 100 ? -6.883 -15.555 -9.891 1 92.81 100 ARG A N 1
ATOM 783 C CA . ARG A 1 100 ? -7.738 -15.078 -8.812 1 92.81 100 ARG A CA 1
ATOM 784 C C . ARG A 1 100 ? -6.992 -14.086 -7.918 1 92.81 100 ARG A C 1
ATOM 786 O O . ARG A 1 100 ? -7.457 -13.758 -6.828 1 92.81 100 ARG A O 1
ATOM 793 N N . ALA A 1 101 ? -5.848 -13.766 -8.344 1 94.5 101 ALA A N 1
ATOM 794 C CA . ALA A 1 101 ? -5.023 -12.758 -7.68 1 94.5 101 ALA A CA 1
ATOM 795 C C . ALA A 1 101 ? -4.617 -13.219 -6.281 1 94.5 101 ALA A C 1
ATOM 797 O O . ALA A 1 101 ? -4.613 -12.43 -5.34 1 94.5 101 ALA A O 1
ATOM 798 N N . ALA A 1 102 ? -4.332 -14.461 -6.184 1 97.38 102 ALA A N 1
ATOM 799 C CA . ALA A 1 102 ? -3.844 -14.984 -4.91 1 97.38 102 ALA A CA 1
ATOM 800 C C . ALA A 1 102 ? -2.5 -14.359 -4.543 1 97.38 102 ALA A C 1
ATOM 802 O O . ALA A 1 102 ? -1.658 -14.125 -5.414 1 97.38 102 ALA A O 1
ATOM 803 N N . ILE A 1 103 ? -2.322 -14.203 -3.256 1 97.5 103 ILE A N 1
ATOM 804 C CA . ILE A 1 103 ? -1.066 -13.664 -2.742 1 97.5 103 ILE A CA 1
ATOM 805 C C . ILE A 1 103 ? -0.011 -14.773 -2.697 1 97.5 103 ILE A C 1
ATOM 807 O O . ILE A 1 103 ? 1.181 -14.508 -2.871 1 97.5 103 ILE A O 1
ATOM 811 N N . ASP A 1 104 ? -0.535 -15.883 -2.369 1 98.12 104 ASP A N 1
ATOM 812 C CA . ASP A 1 104 ? 0.377 -17.016 -2.268 1 98.12 104 ASP A CA 1
ATOM 813 C C . ASP A 1 104 ? -0.367 -18.344 -2.445 1 98.12 104 ASP A C 1
ATOM 815 O O . ASP A 1 104 ? -1.596 -18.359 -2.545 1 98.12 104 ASP A O 1
ATOM 819 N N . TYR A 1 105 ? 0.424 -19.359 -2.658 1 98.38 105 TYR A N 1
ATOM 820 C CA . TYR A 1 105 ? -0.006 -20.734 -2.877 1 98.38 105 TYR A CA 1
ATOM 821 C C . TYR A 1 105 ? 0.876 -21.719 -2.107 1 98.38 105 TYR A C 1
ATOM 823 O O . TYR A 1 105 ? 2.07 -21.844 -2.393 1 98.38 105 TYR A O 1
ATOM 831 N N . LEU A 1 106 ? 0.257 -22.391 -1.117 1 98.19 106 LEU A N 1
ATOM 832 C CA . LEU A 1 106 ? 1.006 -23.281 -0.228 1 98.19 106 LEU A CA 1
ATOM 833 C C . LEU A 1 106 ? 0.576 -24.734 -0.413 1 98.19 106 LEU A C 1
ATOM 835 O O . LEU A 1 106 ? -0.62 -25.031 -0.464 1 98.19 106 LEU A O 1
ATOM 839 N N . LEU A 1 107 ? 1.524 -25.562 -0.419 1 97.44 107 LEU A N 1
ATOM 840 C CA . LEU A 1 107 ? 1.23 -26.984 -0.539 1 97.44 107 LEU A CA 1
ATOM 841 C C . LEU A 1 107 ? 1.161 -27.641 0.836 1 97.44 107 LEU A C 1
ATOM 843 O O . LEU A 1 107 ? 1.969 -27.344 1.717 1 97.44 107 LEU A O 1
ATOM 847 N N . LYS A 1 108 ? 0.226 -28.5 0.976 1 96.19 108 LYS A N 1
ATOM 848 C CA . LYS A 1 108 ? 0.168 -29.359 2.15 1 96.19 108 LYS A CA 1
ATOM 849 C C . LYS A 1 108 ? 1.156 -30.516 2.029 1 96.19 108 LYS A C 1
ATOM 851 O O . LYS A 1 108 ? 1.375 -31.047 0.935 1 96.19 108 LYS A O 1
ATOM 856 N N . PRO A 1 109 ? 1.744 -31 3.076 1 96.12 109 PRO A N 1
ATOM 857 C CA . PRO A 1 109 ? 1.69 -30.406 4.41 1 96.12 109 PRO A CA 1
ATOM 858 C C . PRO A 1 109 ? 2.385 -29.047 4.48 1 96.12 109 PRO A C 1
ATOM 860 O O . PRO A 1 109 ? 3.428 -28.844 3.85 1 96.12 109 PRO A O 1
ATOM 863 N N . VAL A 1 110 ? 1.822 -28.188 5.273 1 95.19 110 VAL A N 1
ATOM 864 C CA . VAL A 1 110 ? 2.312 -26.812 5.332 1 95.19 110 VAL A CA 1
ATOM 865 C C . VAL A 1 110 ? 3.602 -26.766 6.148 1 95.19 110 VAL A C 1
ATOM 867 O O . VAL A 1 110 ? 3.629 -27.188 7.305 1 95.19 110 VAL A O 1
ATOM 870 N N . ASN A 1 111 ? 4.582 -26.281 5.527 1 93.62 111 ASN A N 1
ATOM 871 C CA . ASN A 1 111 ? 5.863 -26.031 6.176 1 93.62 111 ASN A CA 1
ATOM 872 C C . ASN A 1 111 ? 5.867 -24.688 6.898 1 93.62 111 ASN A C 1
ATOM 874 O O . ASN A 1 111 ? 5.492 -23.656 6.32 1 93.62 111 ASN A O 1
ATOM 878 N N . GLU A 1 112 ? 6.359 -24.719 8.125 1 95.81 112 GLU A N 1
ATOM 879 C CA . GLU A 1 112 ? 6.301 -23.516 8.945 1 95.81 112 GLU A CA 1
ATOM 880 C C . GLU A 1 112 ? 7.168 -22.406 8.359 1 95.81 112 GLU A C 1
ATOM 882 O O . GLU A 1 112 ? 6.781 -21.234 8.367 1 95.81 112 GLU A O 1
ATOM 887 N N . GLU A 1 113 ? 8.328 -22.766 7.914 1 95.62 113 GLU A N 1
ATOM 888 C CA . GLU A 1 113 ? 9.219 -21.781 7.316 1 95.62 113 GLU A CA 1
ATOM 889 C C . GLU A 1 113 ? 8.578 -21.141 6.09 1 95.62 113 GLU A C 1
ATOM 891 O O . GLU A 1 113 ? 8.633 -19.906 5.922 1 95.62 113 GLU A O 1
ATOM 896 N N . ARG A 1 114 ? 7.996 -21.906 5.316 1 96.38 114 ARG A N 1
ATOM 897 C CA . ARG A 1 114 ? 7.336 -21.422 4.109 1 96.38 114 ARG A CA 1
ATOM 898 C C . ARG A 1 114 ? 6.129 -20.547 4.461 1 96.38 114 ARG A C 1
ATOM 900 O O . ARG A 1 114 ? 5.914 -19.5 3.846 1 96.38 114 ARG A O 1
ATOM 907 N N . LEU A 1 115 ? 5.371 -20.984 5.426 1 97.81 115 LEU A N 1
ATOM 908 C CA . LEU A 1 115 ? 4.242 -20.203 5.902 1 97.81 115 LEU A CA 1
ATOM 909 C C . LEU A 1 115 ? 4.715 -18.859 6.473 1 97.81 115 LEU A C 1
ATOM 911 O O . LEU A 1 115 ? 4.047 -17.844 6.305 1 97.81 115 LEU A O 1
ATOM 915 N N . GLY A 1 116 ? 5.82 -18.938 7.117 1 97.25 116 GLY A N 1
ATOM 916 C CA . GLY A 1 116 ? 6.395 -17.703 7.645 1 97.25 116 GLY A CA 1
ATOM 917 C C . GLY A 1 116 ? 6.66 -16.672 6.578 1 97.25 116 GLY A C 1
ATOM 918 O O . GLY A 1 116 ? 6.387 -15.484 6.777 1 97.25 116 GLY A O 1
ATOM 919 N N . LYS A 1 117 ? 7.137 -17.062 5.469 1 95.62 117 LYS A N 1
ATOM 920 C CA . LYS A 1 117 ? 7.367 -16.156 4.348 1 95.62 117 LYS A CA 1
ATOM 921 C C . LYS A 1 117 ? 6.055 -15.57 3.836 1 95.62 117 LYS A C 1
ATOM 923 O O . LYS A 1 117 ? 5.98 -14.383 3.52 1 95.62 117 LYS A O 1
ATOM 928 N N . THR A 1 118 ? 5.07 -16.391 3.779 1 97.75 118 THR A N 1
ATOM 929 C CA . THR A 1 118 ? 3.746 -15.945 3.369 1 97.75 118 THR A CA 1
ATOM 930 C C . THR A 1 118 ? 3.209 -14.891 4.332 1 97.75 118 THR A C 1
ATOM 932 O O . THR A 1 118 ? 2.689 -13.859 3.9 1 97.75 118 THR A O 1
ATOM 935 N N . VAL A 1 119 ? 3.387 -15.133 5.57 1 97.81 119 VAL A N 1
ATOM 936 C CA . VAL A 1 119 ? 2.902 -14.234 6.609 1 97.81 119 VAL A CA 1
ATOM 937 C C . VAL A 1 119 ? 3.615 -12.883 6.496 1 97.81 119 VAL A C 1
ATOM 939 O O . VAL A 1 119 ? 2.986 -11.828 6.617 1 97.81 119 VAL A O 1
ATOM 942 N N . GLN A 1 120 ? 4.859 -12.953 6.242 1 95.69 120 GLN A N 1
ATOM 943 C CA . GLN A 1 120 ? 5.613 -11.719 6.059 1 95.69 120 GLN A CA 1
ATOM 944 C C . GLN A 1 120 ? 5.059 -10.906 4.891 1 95.69 120 GLN A C 1
ATOM 946 O O . GLN A 1 120 ? 4.902 -9.688 4.996 1 95.69 120 GLN A O 1
ATOM 951 N N . ARG A 1 121 ? 4.77 -11.547 3.848 1 95 121 ARG A N 1
ATOM 952 C CA . ARG A 1 121 ? 4.191 -10.898 2.676 1 95 121 ARG A CA 1
ATOM 953 C C . ARG A 1 121 ? 2.836 -10.281 3.004 1 95 121 ARG A C 1
ATOM 955 O O . ARG A 1 121 ? 2.568 -9.133 2.646 1 95 121 ARG A O 1
ATOM 962 N N . LEU A 1 122 ? 2.047 -11.023 3.664 1 97.25 122 LEU A N 1
ATOM 963 C CA . LEU A 1 122 ? 0.716 -10.562 4.047 1 97.25 122 LEU A CA 1
ATOM 964 C C . LEU A 1 122 ? 0.8 -9.336 4.949 1 97.25 122 LEU A C 1
ATOM 966 O O . LEU A 1 122 ? 0.079 -8.359 4.742 1 97.25 122 LEU A O 1
ATOM 970 N N . ARG A 1 123 ? 1.681 -9.414 5.875 1 95 123 ARG A N 1
ATOM 971 C CA . ARG A 1 123 ? 1.856 -8.297 6.801 1 95 123 ARG A CA 1
ATOM 972 C C . ARG A 1 123 ? 2.281 -7.031 6.062 1 95 123 ARG A C 1
ATOM 974 O O . ARG A 1 123 ? 1.783 -5.941 6.352 1 95 123 ARG A O 1
ATOM 981 N N . ALA A 1 124 ? 3.178 -7.203 5.172 1 91.94 124 ALA A N 1
ATOM 982 C CA . ALA A 1 124 ? 3.664 -6.055 4.406 1 91.94 124 ALA A CA 1
ATOM 983 C C . ALA A 1 124 ? 2.537 -5.418 3.6 1 91.94 124 ALA A C 1
ATOM 985 O O . ALA A 1 124 ? 2.396 -4.195 3.576 1 91.94 124 ALA A O 1
ATOM 986 N N . LEU A 1 125 ? 1.763 -6.188 2.967 1 93.25 125 LEU A N 1
ATOM 987 C CA . LEU A 1 125 ? 0.663 -5.695 2.145 1 93.25 125 LEU A CA 1
ATOM 988 C C . LEU A 1 125 ? -0.394 -5.012 3.006 1 93.25 125 LEU A C 1
ATOM 990 O O . LEU A 1 125 ? -0.911 -3.953 2.639 1 93.25 125 LEU A O 1
ATOM 994 N N . LEU A 1 126 ? -0.693 -5.582 4.117 1 93.5 126 LEU A N 1
ATOM 995 C CA . LEU A 1 126 ? -1.678 -5.004 5.023 1 93.5 126 LEU A CA 1
ATOM 996 C C . LEU A 1 126 ? -1.184 -3.678 5.59 1 93.5 126 LEU A C 1
ATOM 998 O O . LEU A 1 126 ? -1.966 -2.74 5.758 1 93.5 126 LEU A O 1
ATOM 1002 N N . ALA A 1 127 ? 0.067 -3.641 5.844 1 88.81 127 ALA A N 1
ATOM 1003 C CA . ALA A 1 127 ? 0.656 -2.396 6.336 1 88.81 127 ALA A CA 1
ATOM 1004 C C . ALA A 1 127 ? 0.551 -1.289 5.293 1 88.81 127 ALA A C 1
ATOM 1006 O O . ALA A 1 127 ? 0.26 -0.138 5.625 1 88.81 127 ALA A O 1
ATOM 1007 N N . GLN A 1 128 ? 0.796 -1.61 4.121 1 86.75 128 GLN A N 1
ATOM 1008 C CA . GLN A 1 128 ? 0.698 -0.643 3.035 1 86.75 128 GLN A CA 1
ATOM 1009 C C . GLN A 1 128 ? -0.727 -0.116 2.895 1 86.75 128 GLN A C 1
ATOM 1011 O O . GLN A 1 128 ? -0.934 1.082 2.686 1 86.75 128 GLN A O 1
ATOM 1016 N N . ARG A 1 129 ? -1.653 -0.996 2.988 1 86.31 129 ARG A N 1
ATOM 1017 C CA . ARG A 1 129 ? -3.055 -0.596 2.928 1 86.31 129 ARG A CA 1
ATOM 1018 C C . ARG A 1 129 ? -3.396 0.379 4.047 1 86.31 129 ARG A C 1
ATOM 1020 O O . ARG A 1 129 ? -4.082 1.378 3.822 1 86.31 129 ARG A O 1
ATOM 1027 N N . ALA A 1 130 ? -2.916 0.047 5.184 1 83.56 130 ALA A N 1
ATOM 1028 C CA . ALA A 1 130 ? -3.16 0.901 6.344 1 83.56 130 ALA A CA 1
ATOM 1029 C C . ALA A 1 130 ? -2.543 2.283 6.145 1 83.56 130 ALA A C 1
ATOM 1031 O O . ALA A 1 130 ? -3.139 3.295 6.523 1 83.56 130 ALA A O 1
ATOM 1032 N N . ALA A 1 131 ? -1.427 2.281 5.555 1 80 131 ALA A N 1
ATOM 1033 C CA . ALA A 1 131 ? -0.725 3.541 5.316 1 80 131 ALA A CA 1
ATOM 1034 C C . ALA A 1 131 ? -1.501 4.43 4.352 1 80 131 ALA A C 1
ATOM 1036 O O . ALA A 1 131 ? -1.556 5.648 4.523 1 80 131 ALA A O 1
ATOM 1037 N N . SER A 1 132 ? -2.027 3.865 3.393 1 77.69 132 SER A N 1
ATOM 1038 C CA . SER A 1 132 ? -2.805 4.629 2.422 1 77.69 132 SER A CA 1
ATOM 1039 C C . SER A 1 132 ? -4.016 5.285 3.076 1 77.69 132 SER A C 1
ATOM 1041 O O . SER A 1 132 ? -4.336 6.441 2.781 1 77.69 132 SER A O 1
ATOM 1043 N N . SER A 1 133 ? -4.629 4.641 3.938 1 73.19 133 SER A N 1
ATOM 1044 C CA . SER A 1 133 ? -5.762 5.199 4.668 1 73.19 133 SER A CA 1
ATOM 1045 C C . SER A 1 133 ? -5.324 6.336 5.582 1 73.19 133 SER A C 1
ATOM 1047 O O . SER A 1 133 ? -6 7.363 5.672 1 73.19 133 SER A O 1
ATOM 1049 N N . GLN A 1 134 ? -4.254 6.113 6.164 1 73.69 134 GLN A N 1
ATOM 1050 C CA . GLN A 1 134 ? -3.729 7.129 7.07 1 73.69 134 GLN A CA 1
ATOM 1051 C C . GLN A 1 134 ? -3.342 8.398 6.312 1 73.69 134 GLN A C 1
ATOM 1053 O O . GLN A 1 134 ? -3.486 9.508 6.836 1 73.69 134 GLN A O 1
ATOM 1058 N N . GLU A 1 135 ? -2.85 8.172 5.184 1 72.81 135 GLU A N 1
ATOM 1059 C CA . GLU A 1 135 ? -2.48 9.312 4.348 1 72.81 135 GLU A CA 1
ATOM 1060 C C . GLU A 1 135 ? -3.652 10.273 4.176 1 72.81 135 GLU A C 1
ATOM 1062 O O . GLU A 1 135 ? -3.484 11.492 4.27 1 72.81 135 GLU A O 1
ATOM 1067 N N . LEU A 1 136 ? -4.738 9.703 3.943 1 67.62 136 LEU A N 1
ATOM 1068 C CA . LEU A 1 136 ? -5.914 10.539 3.754 1 67.62 136 LEU A CA 1
ATOM 1069 C C . LEU A 1 136 ? -6.211 11.352 5.012 1 67.62 136 LEU A C 1
ATOM 1071 O O . LEU A 1 136 ? -6.527 12.539 4.93 1 67.62 136 LEU A O 1
ATOM 1075 N N . HIS A 1 137 ? -6.094 10.82 6.078 1 68.75 137 HIS A N 1
ATOM 1076 C CA . HIS A 1 137 ? -6.348 11.508 7.344 1 68.75 137 HIS A CA 1
ATOM 1077 C C . HIS A 1 137 ? -5.301 12.586 7.602 1 68.75 137 HIS A C 1
ATOM 1079 O O . HIS A 1 137 ? -5.629 13.664 8.102 1 68.75 137 HIS A O 1
ATOM 1085 N N . LEU A 1 138 ? -4.133 12.234 7.273 1 71.5 138 LEU A N 1
ATOM 1086 C CA . LEU A 1 138 ? -3.057 13.203 7.461 1 71.5 138 LEU A CA 1
ATOM 1087 C C . LEU A 1 138 ? -3.244 14.406 6.543 1 71.5 138 LEU A C 1
ATOM 1089 O O . LEU A 1 138 ? -3.02 15.547 6.957 1 71.5 138 LEU A O 1
ATOM 1093 N N . GLU A 1 139 ? -3.646 14.117 5.371 1 71.69 139 GLU A N 1
ATOM 1094 C CA . GLU A 1 139 ? -3.91 15.203 4.43 1 71.69 139 GLU A CA 1
ATOM 1095 C C . GLU A 1 139 ? -4.996 16.141 4.957 1 71.69 139 GLU A C 1
ATOM 1097 O O . GLU A 1 139 ? -4.887 17.359 4.828 1 71.69 139 GLU A O 1
ATOM 1102 N N . GLN A 1 140 ? -5.934 15.539 5.484 1 65.06 140 GLN A N 1
ATOM 1103 C CA . GLN A 1 140 ? -7.023 16.328 6.043 1 65.06 140 GLN A CA 1
ATOM 1104 C C . GLN A 1 140 ? -6.555 17.156 7.238 1 65.06 140 GLN A C 1
ATOM 1106 O O . GLN A 1 140 ? -6.891 18.328 7.363 1 65.06 140 GLN A O 1
ATOM 1111 N N . ALA A 1 141 ? -5.844 16.562 8.055 1 67.44 141 ALA A N 1
ATOM 1112 C CA . ALA A 1 141 ? -5.301 17.25 9.219 1 67.44 141 ALA A CA 1
ATOM 1113 C C . ALA A 1 141 ? -4.414 18.422 8.789 1 67.44 141 ALA A C 1
ATOM 1115 O O . ALA A 1 141 ? -4.492 19.516 9.359 1 67.44 141 ALA A O 1
ATOM 1116 N N . LEU A 1 142 ? -3.682 18.219 7.871 1 69.62 142 LEU A N 1
ATOM 1117 C CA . LEU A 1 142 ? -2.799 19.25 7.359 1 69.62 142 LEU A CA 1
ATOM 1118 C C . LEU A 1 142 ? -3.605 20.422 6.785 1 69.62 142 LEU A C 1
ATOM 1120 O O . LEU A 1 142 ? -3.277 21.578 7.023 1 69.62 142 LEU A O 1
ATOM 1124 N N . ALA A 1 143 ? -4.559 19.984 5.977 1 66.62 143 ALA A N 1
ATOM 1125 C CA . ALA A 1 143 ? -5.41 21.016 5.395 1 66.62 143 ALA A CA 1
ATOM 1126 C C . ALA A 1 143 ? -6.051 21.875 6.48 1 66.62 143 ALA A C 1
ATOM 1128 O O . ALA A 1 143 ? -6.133 23.109 6.348 1 66.62 143 ALA A O 1
ATOM 1129 N N . GLN A 1 144 ? -6.473 21.312 7.492 1 63.72 144 GLN A N 1
ATOM 1130 C CA . GLN A 1 144 ? -7.105 22.016 8.609 1 63.72 144 GLN A CA 1
ATOM 1131 C C . GLN A 1 144 ? -6.105 22.922 9.32 1 63.72 144 GLN A C 1
ATOM 1133 O O . GLN A 1 144 ? -6.43 24.062 9.656 1 63.72 144 GLN A O 1
ATOM 1138 N N . LEU A 1 145 ? -4.965 22.484 9.539 1 66.69 145 LEU A N 1
ATOM 1139 C CA . LEU A 1 145 ? -3.938 23.266 10.219 1 66.69 145 LEU A CA 1
ATOM 1140 C C . LEU A 1 145 ? -3.48 24.422 9.344 1 66.69 145 LEU A C 1
ATOM 1142 O O . LEU A 1 145 ? -3.227 25.531 9.852 1 66.69 145 LEU A O 1
ATOM 1146 N N . ARG A 1 146 ? -3.393 24.203 8.125 1 64.94 146 ARG A N 1
ATOM 1147 C CA . ARG A 1 146 ? -3.043 25.266 7.184 1 64.94 146 ARG A CA 1
ATOM 1148 C C . ARG A 1 146 ? -4.051 26.406 7.25 1 64.94 146 ARG A C 1
ATOM 1150 O O . ARG A 1 146 ? -3.674 27.578 7.176 1 64.94 146 ARG A O 1
ATOM 1157 N N . GLN A 1 147 ? -5.242 25.984 7.332 1 61.62 147 GLN A N 1
ATOM 1158 C CA . GLN A 1 147 ? -6.297 26.984 7.434 1 61.62 147 GLN A CA 1
ATOM 1159 C C . GLN A 1 147 ? -6.145 27.812 8.703 1 61.62 147 GLN A C 1
ATOM 1161 O O . GLN A 1 147 ? -6.434 29.016 8.703 1 61.62 147 GLN A O 1
ATOM 1166 N N . LEU A 1 148 ? -5.711 27.203 9.617 1 59.53 148 LEU A N 1
ATOM 1167 C CA . LEU A 1 148 ? -5.539 27.891 10.891 1 59.53 148 LEU A CA 1
ATOM 1168 C C . LEU A 1 148 ? -4.352 28.859 10.844 1 59.53 148 LEU A C 1
ATOM 1170 O O . LEU A 1 148 ? -4.379 29.922 11.461 1 59.53 148 LEU A O 1
ATOM 1174 N N . VAL A 1 149 ? -3.457 28.375 10.117 1 58.47 149 VAL A N 1
ATOM 1175 C CA . VAL A 1 149 ? -2.273 29.219 9.992 1 58.47 149 VAL A CA 1
ATOM 1176 C C . VAL A 1 149 ? -2.543 30.328 8.984 1 58.47 149 VAL A C 1
ATOM 1178 O O . VAL A 1 149 ? -2.039 31.438 9.133 1 58.47 149 VAL A O 1
ATOM 1181 N N . SER A 1 150 ? -3.285 30.016 7.836 1 54.34 150 SER A N 1
ATOM 1182 C CA . SER A 1 150 ? -3.537 30.969 6.766 1 54.34 150 SER A CA 1
ATOM 1183 C C . SER A 1 150 ? -4.676 31.922 7.129 1 54.34 150 SER A C 1
ATOM 1185 O O . SER A 1 150 ? -5.105 32.719 6.305 1 54.34 150 SER A O 1
ATOM 1187 N N . ALA A 1 151 ? -5.266 32.062 8.203 1 49.31 151 ALA A N 1
ATOM 1188 C CA . ALA A 1 151 ? -6.465 32.844 8.422 1 49.31 151 ALA A CA 1
ATOM 1189 C C . ALA A 1 151 ? -6.465 34.094 7.535 1 49.31 151 ALA A C 1
ATOM 1191 O O . ALA A 1 151 ? -7.523 34.531 7.086 1 49.31 151 ALA A O 1
ATOM 1192 N N . ASP A 1 152 ? -5.398 34.812 7.27 1 38.72 152 ASP A N 1
ATOM 1193 C CA . ASP A 1 152 ? -5.703 36.125 6.68 1 38.72 152 ASP A CA 1
ATOM 1194 C C . ASP A 1 152 ? -5.758 36.031 5.156 1 38.72 152 ASP A C 1
ATOM 1196 O O . ASP A 1 152 ? -5.879 37.031 4.473 1 38.72 152 ASP A O 1
ATOM 1200 N N . SER A 1 153 ? -5.012 35.25 4.406 1 39.69 153 SER A N 1
ATOM 1201 C CA . SER A 1 153 ? -4.945 35.656 3.012 1 39.69 153 SER A CA 1
ATOM 1202 C C . SER A 1 153 ? -6.195 35.25 2.244 1 39.69 153 SER A C 1
ATOM 1204 O O . SER A 1 153 ? -6.586 34.062 2.273 1 39.69 153 SER A O 1
ATOM 1206 N N . PRO A 1 154 ? -6.996 36.125 1.708 1 35.69 154 PRO A N 1
ATOM 1207 C CA . PRO A 1 154 ? -8.234 36.125 0.924 1 35.69 154 PRO A CA 1
ATOM 1208 C C . PRO A 1 154 ? -8.141 35.25 -0.321 1 35.69 154 PRO A C 1
ATOM 1210 O O . PRO A 1 154 ? -9.008 35.312 -1.198 1 35.69 154 PRO A O 1
ATOM 1213 N N . VAL A 1 155 ? -6.945 35 -0.937 1 35.75 155 VAL A N 1
ATOM 1214 C CA . VAL A 1 155 ? -7.094 34.5 -2.301 1 35.75 155 VAL A CA 1
ATOM 1215 C C . VAL A 1 155 ? -7.938 33.25 -2.301 1 35.75 155 VAL A C 1
ATOM 1217 O O . VAL A 1 155 ? -7.426 32.156 -2.057 1 35.75 155 VAL A O 1
ATOM 1220 N N . ALA A 1 156 ? -9.023 33.219 -1.812 1 39.03 156 ALA A N 1
ATOM 1221 C CA . ALA A 1 156 ? -10.133 32.281 -1.718 1 39.03 156 ALA A CA 1
ATOM 1222 C C . ALA A 1 156 ? -10.469 31.688 -3.084 1 39.03 156 ALA A C 1
ATOM 1224 O O . ALA A 1 156 ? -10.984 32.375 -3.959 1 39.03 156 ALA A O 1
ATOM 1225 N N . ALA A 1 157 ? -9.617 31.016 -3.836 1 36.38 157 ALA A N 1
ATOM 1226 C CA . ALA A 1 157 ? -10.375 30.422 -4.938 1 36.38 157 ALA A CA 1
ATOM 1227 C C . ALA A 1 157 ? -11.773 30.016 -4.488 1 36.38 157 ALA A C 1
ATOM 1229 O O . ALA A 1 157 ? -12.008 29.781 -3.301 1 36.38 157 ALA A O 1
ATOM 1230 N N . ALA A 1 158 ? -12.766 30.344 -5.336 1 38.19 158 ALA A N 1
ATOM 1231 C CA . ALA A 1 158 ? -14.188 30.078 -5.129 1 38.19 158 ALA A CA 1
ATOM 1232 C C . ALA A 1 158 ? -14.406 28.719 -4.488 1 38.19 158 ALA A C 1
ATOM 1234 O O . ALA A 1 158 ? -13.836 27.719 -4.934 1 38.19 158 ALA A O 1
ATOM 1235 N N . PRO A 1 159 ? -14.703 28.562 -3.254 1 43.28 159 PRO A N 1
ATOM 1236 C CA . PRO A 1 159 ? -14.984 27.297 -2.584 1 43.28 159 PRO A CA 1
ATOM 1237 C C . PRO A 1 159 ? -15.75 26.312 -3.477 1 43.28 159 PRO A C 1
ATOM 1239 O O . PRO A 1 159 ? -16.625 26.734 -4.246 1 43.28 159 PRO A O 1
ATOM 1242 N N . PRO A 1 160 ? -15.18 25.391 -4.027 1 48.09 160 PRO A N 1
ATOM 1243 C CA . PRO A 1 160 ? -16.094 24.453 -4.699 1 48.09 160 PRO A CA 1
ATOM 1244 C C . PRO A 1 160 ? -17.469 24.406 -4.047 1 48.09 160 PRO A C 1
ATOM 1246 O O . PRO A 1 160 ? -17.625 24.828 -2.895 1 48.09 160 PRO A O 1
ATOM 1249 N N . ALA A 1 161 ? -18.516 24.266 -4.914 1 55.34 161 ALA A N 1
ATOM 1250 C CA . ALA A 1 161 ? -19.891 24.094 -4.453 1 55.34 161 ALA A CA 1
ATOM 1251 C C . ALA A 1 161 ? -19.938 23.234 -3.197 1 55.34 161 ALA A C 1
ATOM 1253 O O . ALA A 1 161 ? -19.438 22.109 -3.188 1 55.34 161 ALA A O 1
ATOM 1254 N N . ARG A 1 162 ? -19.938 23.797 -2.123 1 68.62 162 ARG A N 1
ATOM 1255 C CA . ARG A 1 162 ? -20.031 23.141 -0.82 1 68.62 162 ARG A CA 1
ATOM 1256 C C . ARG A 1 162 ? -21.406 22.547 -0.603 1 68.62 162 ARG A C 1
ATOM 1258 O O . ARG A 1 162 ? -22.406 23.062 -1.134 1 68.62 162 ARG A O 1
ATOM 1265 N N . LEU A 1 163 ? -21.375 21.312 -0.128 1 75.69 163 LEU A N 1
ATOM 1266 C CA . LEU A 1 163 ? -22.609 20.625 0.222 1 75.69 163 LEU A CA 1
ATOM 1267 C C . LEU A 1 163 ? -23.438 21.469 1.19 1 75.69 163 LEU A C 1
ATOM 1269 O O . LEU A 1 163 ? -22.938 21.938 2.205 1 75.69 163 LEU A O 1
ATOM 1273 N N . GLU A 1 164 ? -24.641 21.797 0.764 1 78.94 164 GLU A N 1
ATOM 1274 C CA . GLU A 1 164 ? -25.5 22.625 1.606 1 78.94 164 GLU A CA 1
ATOM 1275 C C . GLU A 1 164 ? -26.547 21.781 2.326 1 78.94 164 GLU A C 1
ATOM 1277 O O . GLU A 1 164 ? -27 22.141 3.42 1 78.94 164 GLU A O 1
ATOM 1282 N N . VAL A 1 165 ? -26.969 20.672 1.634 1 83.38 165 VAL A N 1
ATOM 1283 C CA . VAL A 1 165 ? -28.016 19.812 2.203 1 83.38 165 VAL A CA 1
ATOM 1284 C C . VAL A 1 165 ? -27.609 18.344 2.066 1 83.38 165 VAL A C 1
ATOM 1286 O O . VAL A 1 165 ? -27.062 17.938 1.035 1 83.38 165 VAL A O 1
ATOM 1289 N N . ILE A 1 166 ? -27.859 17.609 3.186 1 85.56 166 ILE A N 1
ATOM 1290 C CA . ILE A 1 166 ? -27.594 16.172 3.199 1 85.56 166 ILE A CA 1
ATOM 1291 C C . ILE A 1 166 ? -28.922 15.406 3.172 1 85.56 166 ILE A C 1
ATOM 1293 O O . ILE A 1 166 ? -29.812 15.672 3.977 1 85.56 166 ILE A O 1
ATOM 1297 N N . ARG A 1 167 ? -29.188 14.484 2.176 1 79.62 167 ARG A N 1
ATOM 1298 C CA . ARG A 1 167 ? -30.328 13.562 2.141 1 79.62 167 ARG A CA 1
ATOM 1299 C C . ARG A 1 167 ? -30.016 12.289 2.91 1 79.62 167 ARG A C 1
ATOM 1301 O O . ARG A 1 167 ? -29.188 11.484 2.475 1 79.62 167 ARG A O 1
ATOM 1308 N N . ALA A 1 168 ? -30.484 12.125 4.086 1 84.19 168 ALA A N 1
ATOM 1309 C CA . ALA A 1 168 ? -30.141 11.008 4.965 1 84.19 168 ALA A CA 1
ATOM 1310 C C . ALA A 1 168 ? -31.375 10.18 5.305 1 84.19 168 ALA A C 1
ATOM 1312 O O . ALA A 1 168 ? -32.5 10.703 5.383 1 84.19 168 ALA A O 1
ATOM 1313 N N . ALA A 1 169 ? -31.156 8.945 5.449 1 80.5 169 ALA A N 1
ATOM 1314 C CA . ALA A 1 169 ? -32.25 8.031 5.762 1 80.5 169 ALA A CA 1
ATOM 1315 C C . ALA A 1 169 ? -32.531 8.008 7.258 1 80.5 169 ALA A C 1
ATOM 1317 O O . ALA A 1 169 ? -31.625 7.957 8.078 1 80.5 169 ALA A O 1
ATOM 1318 N N . VAL A 1 170 ? -33.812 8.195 7.574 1 76.81 170 VAL A N 1
ATOM 1319 C CA . VAL A 1 170 ? -34.344 7.945 8.914 1 76.81 170 VAL A CA 1
ATOM 1320 C C . VAL A 1 170 ? -35.438 6.902 8.844 1 76.81 170 VAL A C 1
ATOM 1322 O O . VAL A 1 170 ? -36.562 7.199 8.43 1 76.81 170 VAL A O 1
ATOM 1325 N N . GLY A 1 171 ? -35 5.656 9.375 1 76.62 171 GLY A N 1
ATOM 1326 C CA . GLY A 1 171 ? -35.938 4.59 9.125 1 76.62 171 GLY A CA 1
ATOM 1327 C C . GLY A 1 171 ? -36.25 4.387 7.652 1 76.62 171 GLY A C 1
ATOM 1328 O O . GLY A 1 171 ? -35.344 4.156 6.852 1 76.62 171 GLY A O 1
ATOM 1329 N N . ASN A 1 172 ? -37.469 4.559 7.27 1 78.44 172 ASN A N 1
ATOM 1330 C CA . ASN A 1 172 ? -37.906 4.375 5.883 1 78.44 172 ASN A CA 1
ATOM 1331 C C . ASN A 1 172 ? -38.125 5.711 5.18 1 78.44 172 ASN A C 1
ATOM 1333 O O . ASN A 1 172 ? -38.719 5.766 4.109 1 78.44 172 ASN A O 1
ATOM 1337 N N . ARG A 1 173 ? -37.656 6.758 5.871 1 73.06 173 ARG A N 1
ATOM 1338 C CA . ARG A 1 173 ? -37.844 8.078 5.281 1 73.06 173 ARG A CA 1
ATOM 1339 C C . ARG A 1 173 ? -36.5 8.727 4.988 1 73.06 173 ARG A C 1
ATOM 1341 O O . ARG A 1 173 ? -35.5 8.406 5.629 1 73.06 173 ARG A O 1
ATOM 1348 N N . THR A 1 174 ? -36.594 9.516 3.943 1 85.56 174 THR A N 1
ATOM 1349 C CA . THR A 1 174 ? -35.406 10.336 3.635 1 85.56 174 THR A CA 1
ATOM 1350 C C . THR A 1 174 ? -35.562 11.742 4.219 1 85.56 174 THR A C 1
ATOM 1352 O O . THR A 1 174 ? -36.562 12.414 3.975 1 85.56 174 THR A O 1
ATOM 1355 N N . ARG A 1 175 ? -34.688 12.148 5.082 1 84.06 175 ARG A N 1
ATOM 1356 C CA . ARG A 1 175 ? -34.688 13.477 5.684 1 84.06 175 ARG A CA 1
ATOM 1357 C C . ARG A 1 175 ? -33.656 14.367 4.992 1 84.06 175 ARG A C 1
ATOM 1359 O O . ARG A 1 175 ? -32.531 13.922 4.68 1 84.06 175 ARG A O 1
ATOM 1366 N N . LEU A 1 176 ? -34.062 15.562 4.656 1 84 176 LEU A N 1
ATOM 1367 C CA . LEU A 1 176 ? -33.156 16.578 4.172 1 84 176 LEU A CA 1
ATOM 1368 C C . LEU A 1 176 ? -32.562 17.391 5.328 1 84 176 LEU A C 1
ATOM 1370 O O . LEU A 1 176 ? -33.312 18.062 6.047 1 84 176 LEU A O 1
ATOM 1374 N N . ILE A 1 177 ? -31.359 17.328 5.512 1 88.75 177 ILE A N 1
ATOM 1375 C CA . ILE A 1 177 ? -30.703 17.984 6.648 1 88.75 177 ILE A CA 1
ATOM 1376 C C . ILE A 1 177 ? -29.781 19.094 6.156 1 88.75 177 ILE A C 1
ATOM 1378 O O . ILE A 1 177 ? -28.797 18.828 5.461 1 88.75 177 ILE A O 1
ATOM 1382 N N . PRO A 1 178 ? -30.125 20.344 6.473 1 87.12 178 PRO A N 1
ATOM 1383 C CA . PRO A 1 178 ? -29.141 21.391 6.188 1 87.12 178 PRO A CA 1
ATOM 1384 C C . PRO A 1 178 ? -27.797 21.125 6.863 1 87.12 178 PRO A C 1
ATOM 1386 O O . PRO A 1 178 ? -27.75 20.797 8.047 1 87.12 178 PRO A O 1
ATOM 1389 N N . VAL A 1 179 ? -26.734 21.359 6.133 1 90.75 179 VAL A N 1
ATOM 1390 C CA . VAL A 1 179 ? -25.391 21.078 6.641 1 90.75 179 VAL A CA 1
ATOM 1391 C C . VAL A 1 179 ? -25.125 21.938 7.875 1 90.75 179 VAL A C 1
ATOM 1393 O O . VAL A 1 179 ? -24.438 21.5 8.797 1 90.75 179 VAL A O 1
ATOM 1396 N N . GLU A 1 180 ? -25.734 23.062 7.926 1 87.31 180 GLU A N 1
ATOM 1397 C CA . GLU A 1 180 ? -25.531 23.984 9.039 1 87.31 180 GLU A CA 1
ATOM 1398 C C . GLU A 1 180 ? -26.109 23.422 10.336 1 87.31 180 GLU A C 1
ATOM 1400 O O . GLU A 1 180 ? -25.734 23.859 11.43 1 87.31 180 GLU A O 1
ATOM 1405 N N . GLU A 1 181 ? -27.016 22.484 10.203 1 91.5 181 GLU A N 1
ATOM 1406 C CA . GLU A 1 181 ? -27.656 21.906 11.383 1 91.5 181 GLU A CA 1
ATOM 1407 C C . GLU A 1 181 ? -26.891 20.703 11.898 1 91.5 181 GLU A C 1
ATOM 1409 O O . GLU A 1 181 ? -27.141 20.219 13.008 1 91.5 181 GLU A O 1
ATOM 1414 N N . VAL A 1 182 ? -25.938 20.297 11.172 1 94.38 182 VAL A N 1
ATOM 1415 C CA . VAL A 1 182 ? -25.188 19.109 11.547 1 94.38 182 VAL A CA 1
ATOM 1416 C C . VAL A 1 182 ? -24.203 19.453 12.664 1 94.38 182 VAL A C 1
ATOM 1418 O O . VAL A 1 182 ? -23.5 20.453 12.586 1 94.38 182 VAL A O 1
ATOM 1421 N N . ILE A 1 183 ? -24.203 18.625 13.664 1 95.31 183 ILE A N 1
ATOM 1422 C CA . ILE A 1 183 ? -23.25 18.781 14.758 1 95.31 183 ILE A CA 1
ATOM 1423 C C . ILE A 1 183 ? -21.984 18 14.453 1 95.31 183 ILE A C 1
ATOM 1425 O O . ILE A 1 183 ? -20.875 18.531 14.555 1 95.31 183 ILE A O 1
ATOM 1429 N N . TYR A 1 184 ? -22.172 16.766 14.102 1 96.19 184 TYR A N 1
ATOM 1430 C CA . TYR A 1 184 ? -21.016 15.969 13.695 1 96.19 184 TYR A CA 1
ATOM 1431 C C . TYR A 1 184 ? -21.453 14.797 12.828 1 96.19 184 TYR A C 1
ATOM 1433 O O . TYR A 1 184 ? -22.641 14.492 12.734 1 96.19 184 TYR A O 1
ATOM 1441 N N . PHE A 1 185 ? -20.469 14.258 12.07 1 94.06 185 PHE A N 1
ATOM 1442 C CA . PHE A 1 185 ? -20.578 13.008 11.336 1 94.06 185 PHE A CA 1
ATOM 1443 C C . PHE A 1 185 ? -19.781 11.898 12.008 1 94.06 185 PHE A C 1
ATOM 1445 O O . PHE A 1 185 ? -18.688 12.148 12.516 1 94.06 185 PHE A O 1
ATOM 1452 N N . GLU A 1 186 ? -20.297 10.695 11.969 1 93.19 186 GLU A N 1
ATOM 1453 C CA . GLU A 1 186 ? -19.594 9.555 12.562 1 93.19 186 GLU A CA 1
ATOM 1454 C C . GLU A 1 186 ? -19.703 8.32 11.664 1 93.19 186 GLU A C 1
ATOM 1456 O O . GLU A 1 186 ? -20.797 7.852 11.375 1 93.19 186 GLU A O 1
ATOM 1461 N N . ALA A 1 187 ? -18.5 7.941 11.266 1 88.62 187 ALA A N 1
ATOM 1462 C CA . ALA A 1 187 ? -18.469 6.73 10.445 1 88.62 187 ALA A CA 1
ATOM 1463 C C . ALA A 1 187 ? -18.812 5.496 11.281 1 88.62 187 ALA A C 1
ATOM 1465 O O . ALA A 1 187 ? -18.359 5.371 12.422 1 88.62 187 ALA A O 1
ATOM 1466 N N . THR A 1 188 ? -19.672 4.66 10.719 1 79.31 188 THR A N 1
ATOM 1467 C CA . THR A 1 188 ? -19.969 3.328 11.234 1 79.31 188 THR A CA 1
ATOM 1468 C C . THR A 1 188 ? -19.609 2.258 10.211 1 79.31 188 THR A C 1
ATOM 1470 O O . THR A 1 188 ? -19 2.561 9.18 1 79.31 188 THR A O 1
ATOM 1473 N N . ASP A 1 189 ? -19.781 0.943 10.484 1 70 189 ASP A N 1
ATOM 1474 C CA . ASP A 1 189 ? -19.344 -0.169 9.633 1 70 189 ASP A CA 1
ATOM 1475 C C . ASP A 1 189 ? -19.906 -0.029 8.219 1 70 189 ASP A C 1
ATOM 1477 O O . ASP A 1 189 ? -19.203 -0.295 7.242 1 70 189 ASP A O 1
ATOM 1481 N N . LYS A 1 190 ? -21.188 0.439 8.109 1 74.38 190 LYS A N 1
ATOM 1482 C CA . LYS A 1 190 ? -21.812 0.406 6.793 1 74.38 190 LYS A CA 1
ATOM 1483 C C . LYS A 1 190 ? -22.266 1.798 6.363 1 74.38 190 LYS A C 1
ATOM 1485 O O . LYS A 1 190 ? -22.531 2.031 5.184 1 74.38 190 LYS A O 1
ATOM 1490 N N . TYR A 1 191 ? -22.344 2.68 7.379 1 83.5 191 TYR A N 1
ATOM 1491 C CA . TYR A 1 191 ? -22.922 3.982 7.078 1 83.5 191 TYR A CA 1
ATOM 1492 C C . TYR A 1 191 ? -22.203 5.094 7.828 1 83.5 191 TYR A C 1
ATOM 1494 O O . TYR A 1 191 ? -21.281 4.828 8.609 1 83.5 191 TYR A O 1
ATOM 1502 N N . VAL A 1 192 ? -22.5 6.324 7.441 1 91.62 192 VAL A N 1
ATOM 1503 C CA . VAL A 1 192 ? -22.109 7.5 8.211 1 91.62 192 VAL A CA 1
ATOM 1504 C C . VAL A 1 192 ? -23.328 8.078 8.922 1 91.62 192 VAL A C 1
ATOM 1506 O O . VAL A 1 192 ? -24.375 8.297 8.297 1 91.62 192 VAL A O 1
ATOM 1509 N N . ASN A 1 193 ? -23.219 8.25 10.188 1 93.62 193 ASN A N 1
ATOM 1510 C CA . ASN A 1 193 ? -24.25 8.898 10.984 1 93.62 193 ASN A CA 1
ATOM 1511 C C . ASN A 1 193 ? -24.188 10.414 10.867 1 93.62 193 ASN A C 1
ATOM 1513 O O . ASN A 1 193 ? -23.125 11.008 11.055 1 93.62 193 ASN A O 1
ATOM 1517 N N . VAL A 1 194 ? -25.312 10.945 10.508 1 94.69 194 VAL A N 1
ATOM 1518 C CA . VAL A 1 194 ? -25.469 12.398 10.508 1 94.69 194 VAL A CA 1
ATOM 1519 C C . VAL A 1 194 ? -26.188 12.828 11.781 1 94.69 194 VAL A C 1
ATOM 1521 O O . VAL A 1 194 ? -27.391 12.594 11.93 1 94.69 194 VAL A O 1
ATOM 1524 N N . VAL A 1 195 ? -25.469 13.539 12.641 1 95.5 195 VAL A N 1
ATOM 1525 C CA . VAL A 1 195 ? -26.031 13.82 13.953 1 95.5 195 VAL A CA 1
ATOM 1526 C C . VAL A 1 195 ? -26.375 15.305 14.062 1 95.5 195 VAL A C 1
ATOM 1528 O O . VAL A 1 195 ? -25.547 16.172 13.789 1 95.5 195 VAL A O 1
ATOM 1531 N N . THR A 1 196 ? -27.594 15.562 14.383 1 94.75 196 THR A N 1
ATOM 1532 C CA . THR A 1 196 ? -28.078 16.906 14.656 1 94.75 196 THR A CA 1
ATOM 1533 C C . THR A 1 196 ? -28.609 17 16.078 1 94.75 196 THR A C 1
ATOM 1535 O O . THR A 1 196 ? -28.562 16.031 16.844 1 94.75 196 THR A O 1
ATOM 1538 N N . ALA A 1 197 ? -29 18.203 16.469 1 92.31 197 ALA A N 1
ATOM 1539 C CA . ALA A 1 197 ? -29.578 18.406 17.797 1 92.31 197 ALA A CA 1
ATOM 1540 C C . ALA A 1 197 ? -30.844 17.578 17.969 1 92.31 197 ALA A C 1
ATOM 1542 O O . ALA A 1 197 ? -31.141 17.109 19.078 1 92.31 197 ALA A O 1
ATOM 1543 N N . ASP A 1 198 ? -31.484 17.312 16.891 1 87.81 198 ASP A N 1
ATOM 1544 C CA . ASP A 1 198 ? -32.812 16.719 16.938 1 87.81 198 ASP A CA 1
ATOM 1545 C C . ASP A 1 198 ? -32.75 15.195 16.781 1 87.81 198 ASP A C 1
ATOM 1547 O O . ASP A 1 198 ? -33.75 14.5 16.953 1 87.81 198 ASP A O 1
ATOM 1551 N N . GLY A 1 199 ? -31.641 14.805 16.375 1 90.75 199 GLY A N 1
ATOM 1552 C CA . GLY A 1 199 ? -31.547 13.367 16.172 1 90.75 199 GLY A CA 1
ATOM 1553 C C . GLY A 1 199 ? -30.406 12.977 15.25 1 90.75 199 GLY A C 1
ATOM 1554 O O . GLY A 1 199 ? -29.422 13.711 15.117 1 90.75 199 GLY A O 1
ATOM 1555 N N . GLN A 1 200 ? -30.531 11.703 14.828 1 92 200 GLN A N 1
ATOM 1556 C CA . GLN A 1 200 ? -29.5 11.172 13.938 1 92 200 GLN A CA 1
ATOM 1557 C C . GLN A 1 200 ? -30.125 10.516 12.711 1 92 200 GLN A C 1
ATOM 1559 O O . GLN A 1 200 ? -31.281 10.086 12.75 1 92 200 GLN A O 1
ATOM 1564 N N . ALA A 1 201 ? -29.391 10.57 11.586 1 91.88 201 ALA A N 1
ATOM 1565 C CA . ALA A 1 201 ? -29.766 9.953 10.312 1 91.88 201 ALA A CA 1
ATOM 1566 C C . ALA A 1 201 ? -28.562 9.305 9.641 1 91.88 201 ALA A C 1
ATOM 1568 O O . ALA A 1 201 ? -27.422 9.562 10.023 1 91.88 201 ALA A O 1
ATOM 1569 N N . LEU A 1 202 ? -28.859 8.406 8.633 1 91.06 202 LEU A N 1
ATOM 1570 C CA . LEU A 1 202 ? -27.781 7.629 8.039 1 91.06 202 LEU A CA 1
ATOM 1571 C C . LEU A 1 202 ? -27.594 8 6.57 1 91.06 202 LEU A C 1
ATOM 1573 O O . LEU A 1 202 ? -28.578 8.258 5.859 1 91.06 202 LEU A O 1
ATOM 1577 N N . ILE A 1 203 ? -26.391 8.016 6.203 1 90.75 203 ILE A N 1
ATOM 1578 C CA . ILE A 1 203 ? -26.078 8.117 4.781 1 90.75 203 ILE A CA 1
ATOM 1579 C C . ILE A 1 203 ? -25.109 7.016 4.383 1 90.75 203 ILE A C 1
ATOM 1581 O O . ILE A 1 203 ? -24.344 6.527 5.215 1 90.75 203 ILE A O 1
ATOM 1585 N N . ARG A 1 204 ? -25.094 6.723 3.074 1 85.44 204 ARG A N 1
ATOM 1586 C CA . ARG A 1 204 ? -24.25 5.637 2.584 1 85.44 204 ARG A CA 1
ATOM 1587 C C . ARG A 1 204 ? -22.922 6.172 2.07 1 85.44 204 ARG A C 1
ATOM 1589 O O . ARG A 1 204 ? -21.984 5.398 1.829 1 85.44 204 ARG A O 1
ATOM 1596 N N . THR A 1 205 ? -22.844 7.469 1.972 1 83.94 205 THR A N 1
ATOM 1597 C CA . THR A 1 205 ? -21.594 8.086 1.543 1 83.94 205 THR A CA 1
ATOM 1598 C C . THR A 1 205 ? -20.531 7.965 2.631 1 83.94 205 THR A C 1
ATOM 1600 O O . THR A 1 205 ? -20.812 8.203 3.809 1 83.94 205 THR A O 1
ATOM 1603 N N . SER A 1 206 ? -19.359 7.625 2.27 1 82.06 206 SER A N 1
ATOM 1604 C CA . SER A 1 206 ? -18.266 7.5 3.236 1 82.06 206 SER A CA 1
ATOM 1605 C C . SER A 1 206 ? -17.75 8.867 3.664 1 82.06 206 SER A C 1
ATOM 1607 O O . SER A 1 206 ? -17.969 9.867 2.977 1 82.06 206 SER A O 1
ATOM 1609 N N . LEU A 1 207 ? -17.047 8.945 4.832 1 84.75 207 LEU A N 1
ATOM 1610 C CA . LEU A 1 207 ? -16.438 10.195 5.27 1 84.75 207 LEU A CA 1
ATOM 1611 C C . LEU A 1 207 ? -15.414 10.688 4.246 1 84.75 207 LEU A C 1
ATOM 1613 O O . LEU A 1 207 ? -15.305 11.891 4 1 84.75 207 LEU A O 1
ATOM 1617 N N . ARG A 1 208 ? -14.75 9.789 3.617 1 75.81 208 ARG A N 1
ATOM 1618 C CA . ARG A 1 208 ? -13.75 10.133 2.611 1 75.81 208 ARG A CA 1
ATOM 1619 C C . ARG A 1 208 ? -14.375 10.922 1.468 1 75.81 208 ARG A C 1
ATOM 1621 O O . ARG A 1 208 ? -13.758 11.859 0.947 1 75.81 208 ARG A O 1
ATOM 1628 N N . GLU A 1 209 ? -15.5 10.523 1.117 1 79.75 209 GLU A N 1
ATOM 1629 C CA . GLU A 1 209 ? -16.219 11.18 0.029 1 79.75 209 GLU A CA 1
ATOM 1630 C C . GLU A 1 209 ? -16.875 12.469 0.507 1 79.75 209 GLU A C 1
ATOM 1632 O O . GLU A 1 209 ? -17.047 13.414 -0.266 1 79.75 209 GLU A O 1
ATOM 1637 N N . LEU A 1 210 ? -17.25 12.469 1.751 1 86.56 210 LEU A N 1
ATOM 1638 C CA . LEU A 1 210 ? -18.047 13.555 2.309 1 86.56 210 LEU A CA 1
ATOM 1639 C C . LEU A 1 210 ? -17.172 14.75 2.656 1 86.56 210 LEU A C 1
ATOM 1641 O O . LEU A 1 210 ? -17.531 15.891 2.381 1 86.56 210 LEU A O 1
ATOM 1645 N N . ILE A 1 211 ? -16 14.523 3.164 1 85.75 211 ILE A N 1
ATOM 1646 C CA . ILE A 1 211 ? -15.164 15.547 3.785 1 85.75 211 ILE A CA 1
ATOM 1647 C C . ILE A 1 211 ? -14.773 16.594 2.75 1 85.75 211 ILE A C 1
ATOM 1649 O O . ILE A 1 211 ? -14.891 17.797 3.002 1 85.75 211 ILE A O 1
ATOM 1653 N N . PRO A 1 212 ? -14.469 16.219 1.522 1 75.31 212 PRO A N 1
ATOM 1654 C CA . PRO A 1 212 ? -14.094 17.234 0.529 1 75.31 212 PRO A CA 1
ATOM 1655 C C . PRO A 1 212 ? -15.25 18.156 0.171 1 75.31 212 PRO A C 1
ATOM 1657 O O . PRO A 1 212 ? -15.031 19.234 -0.392 1 75.31 212 PRO A O 1
ATOM 1660 N N . GLN A 1 213 ? -16.344 17.703 0.465 1 81.56 213 GLN A N 1
ATOM 1661 C CA . GLN A 1 213 ? -17.531 18.484 0.107 1 81.56 213 GLN A CA 1
ATOM 1662 C C . GLN A 1 213 ? -17.922 19.438 1.231 1 81.56 213 GLN A C 1
ATOM 1664 O O . GLN A 1 213 ? -18.812 20.281 1.062 1 81.56 213 GLN A O 1
ATOM 1669 N N . LEU A 1 214 ? -17.328 19.344 2.348 1 85.75 214 LEU A N 1
ATOM 1670 C CA . LEU A 1 214 ? -17.625 20.172 3.508 1 85.75 214 LEU A CA 1
ATOM 1671 C C . LEU A 1 214 ? -16.672 21.344 3.594 1 85.75 214 LEU A C 1
ATOM 1673 O O . LEU A 1 214 ? -15.539 21.266 3.096 1 85.75 214 LEU A O 1
ATOM 1677 N N . ASP A 1 215 ? -17.156 22.438 4.16 1 75.38 215 ASP A N 1
ATOM 1678 C CA . ASP A 1 215 ? -16.297 23.594 4.422 1 75.38 215 ASP A CA 1
ATOM 1679 C C . ASP A 1 215 ? -15.25 23.266 5.48 1 75.38 215 ASP A C 1
ATOM 1681 O O . ASP A 1 215 ? -15.586 23.031 6.641 1 75.38 215 ASP A O 1
ATOM 1685 N N . PRO A 1 216 ? -14.039 23.297 5.141 1 76.62 216 PRO A N 1
ATOM 1686 C CA . PRO A 1 216 ? -13 22.922 6.098 1 76.62 216 PRO A CA 1
ATOM 1687 C C . PRO A 1 216 ? -12.859 23.938 7.238 1 76.62 216 PRO A C 1
ATOM 1689 O O . PRO A 1 216 ? -12.273 23.609 8.281 1 76.62 216 PRO A O 1
ATOM 1692 N N . GLY A 1 217 ? -13.273 25.062 7.008 1 72.75 217 GLY A N 1
ATOM 1693 C CA . GLY A 1 217 ? -13.281 26.031 8.086 1 72.75 217 GLY A CA 1
ATOM 1694 C C . GLY A 1 217 ? -14.344 25.766 9.133 1 72.75 217 GLY A C 1
ATOM 1695 O O . GLY A 1 217 ? -14.234 26.234 10.266 1 72.75 217 GLY A O 1
ATOM 1696 N N . GLN A 1 218 ? -15.312 25.078 8.758 1 82.31 218 GLN A N 1
ATOM 1697 C CA . GLN A 1 218 ? -16.438 24.828 9.648 1 82.31 218 GLN A CA 1
ATOM 1698 C C . GLN A 1 218 ? -16.406 23.406 10.211 1 82.31 218 GLN A C 1
ATOM 1700 O O . GLN A 1 218 ? -16.891 23.172 11.32 1 82.31 218 GLN A O 1
ATOM 1705 N N . PHE A 1 219 ? -15.898 22.531 9.375 1 88.44 219 PHE A N 1
ATOM 1706 C CA . PHE A 1 219 ? -15.906 21.125 9.773 1 88.44 219 PHE A CA 1
ATOM 1707 C C . PHE A 1 219 ? -14.484 20.594 9.914 1 88.44 219 PHE A C 1
ATOM 1709 O O . PHE A 1 219 ? -13.703 20.656 8.961 1 88.44 219 PHE A O 1
ATOM 1716 N N . TRP A 1 220 ? -14.25 20.078 11.109 1 85.44 220 TRP A N 1
ATOM 1717 C CA . TRP A 1 220 ? -12.922 19.562 11.422 1 85.44 220 TRP A CA 1
ATOM 1718 C C . TRP A 1 220 ? -12.984 18.062 11.688 1 85.44 220 TRP A C 1
ATOM 1720 O O . TRP A 1 220 ? -13.828 17.594 12.453 1 85.44 220 TRP A O 1
ATOM 1730 N N . GLN A 1 221 ? -12.156 17.375 10.961 1 88.25 221 GLN A N 1
ATOM 1731 C CA . GLN A 1 221 ? -11.969 15.984 11.375 1 88.25 221 GLN A CA 1
ATOM 1732 C C . GLN A 1 221 ? -11.219 15.898 12.703 1 88.25 221 GLN A C 1
ATOM 1734 O O . GLN A 1 221 ? -10.203 16.562 12.891 1 88.25 221 GLN A O 1
ATOM 1739 N N . ILE A 1 222 ? -11.758 15.07 13.641 1 86.69 222 ILE A N 1
ATOM 1740 C CA . ILE A 1 222 ? -11.164 15.016 14.977 1 86.69 222 ILE A CA 1
ATOM 1741 C C . ILE A 1 222 ? -10.773 13.57 15.305 1 86.69 222 ILE A C 1
ATOM 1743 O O . ILE A 1 222 ? -10.211 13.305 16.375 1 86.69 222 ILE A O 1
ATOM 1747 N N . HIS A 1 223 ? -11.172 12.68 14.508 1 85.75 223 HIS A N 1
ATOM 1748 C CA . HIS A 1 223 ? -10.875 11.258 14.531 1 85.75 223 HIS A CA 1
ATOM 1749 C C . HIS A 1 223 ? -11.008 10.641 13.133 1 85.75 223 HIS A C 1
ATOM 1751 O O . HIS A 1 223 ? -11.57 11.266 12.227 1 85.75 223 HIS A O 1
ATOM 1757 N N . ARG A 1 224 ? -10.5 9.43 13.008 1 80.69 224 ARG A N 1
ATOM 1758 C CA . ARG A 1 224 ? -10.602 8.758 11.719 1 80.69 224 ARG A CA 1
ATOM 1759 C C . ARG A 1 224 ? -12.055 8.594 11.297 1 80.69 224 ARG A C 1
ATOM 1761 O O . ARG A 1 224 ? -12.367 8.578 10.109 1 80.69 224 ARG A O 1
ATOM 1768 N N . GLY A 1 225 ? -12.93 8.531 12.164 1 85.88 225 GLY A N 1
ATOM 1769 C CA . GLY A 1 225 ? -14.328 8.281 11.852 1 85.88 225 GLY A CA 1
ATOM 1770 C C . GLY A 1 225 ? -15.25 9.406 12.281 1 85.88 225 GLY A C 1
ATOM 1771 O O . GLY A 1 225 ? -16.469 9.242 12.32 1 85.88 225 GLY A O 1
ATOM 1772 N N . THR A 1 226 ? -14.641 10.578 12.562 1 90.94 226 THR A N 1
ATOM 1773 C CA . THR A 1 226 ? -15.516 11.617 13.102 1 90.94 226 THR A CA 1
ATOM 1774 C C . THR A 1 226 ? -15.133 12.984 12.547 1 90.94 226 THR A C 1
ATOM 1776 O O . THR A 1 226 ? -13.953 13.336 12.5 1 90.94 226 THR A O 1
ATOM 1779 N N . VAL A 1 227 ? -16.109 13.664 12.109 1 93.31 227 VAL A N 1
ATOM 1780 C CA . VAL A 1 227 ? -15.984 15.047 11.672 1 93.31 227 VAL A CA 1
ATOM 1781 C C . VAL A 1 227 ? -16.984 15.914 12.43 1 93.31 227 VAL A C 1
ATOM 1783 O O . VAL A 1 227 ? -18.172 15.586 12.516 1 93.31 227 VAL A O 1
ATOM 1786 N N . VAL A 1 228 ? -16.531 17.031 13.023 1 94.06 228 VAL A N 1
ATOM 1787 C CA . VAL A 1 228 ? -17.391 17.844 13.883 1 94.06 228 VAL A CA 1
ATOM 1788 C C . VAL A 1 228 ? -17.484 19.266 13.336 1 94.06 228 VAL A C 1
ATOM 1790 O O . VAL A 1 228 ? -16.531 19.781 12.758 1 94.06 228 VAL A O 1
ATOM 1793 N N . GLN A 1 229 ? -18.641 19.797 13.453 1 91.88 229 GLN A N 1
ATOM 1794 C CA . GLN A 1 229 ? -18.797 21.234 13.188 1 91.88 229 GLN A CA 1
ATOM 1795 C C . GLN A 1 229 ? -18.234 22.062 14.336 1 91.88 229 GLN A C 1
ATOM 1797 O O . GLN A 1 229 ? -18.719 21.984 15.469 1 91.88 229 GLN A O 1
ATOM 1802 N N . VAL A 1 230 ? -17.391 22.938 14.031 1 88.62 230 VAL A N 1
ATOM 1803 C CA . VAL A 1 230 ? -16.594 23.609 15.055 1 88.62 230 VAL A CA 1
ATOM 1804 C C . VAL A 1 230 ? -17.484 24.531 15.883 1 88.62 230 VAL A C 1
ATOM 1806 O O . VAL A 1 230 ? -17.328 24.641 17.109 1 88.62 230 VAL A O 1
ATOM 1809 N N . ARG A 1 231 ? -18.391 25.172 15.258 1 89.12 231 ARG A N 1
ATOM 1810 C CA . ARG A 1 231 ? -19.266 26.125 15.945 1 89.12 231 ARG A CA 1
ATOM 1811 C C . ARG A 1 231 ? -20.156 25.422 16.953 1 89.12 231 ARG A C 1
ATOM 1813 O O . ARG A 1 231 ? -20.75 26.062 17.828 1 89.12 231 ARG A O 1
ATOM 1820 N N . LYS A 1 232 ? -20.203 24.109 16.859 1 92.25 232 LYS A N 1
ATOM 1821 C CA . LYS A 1 232 ? -21.047 23.328 17.766 1 92.25 232 LYS A CA 1
ATOM 1822 C C . LYS A 1 232 ? -20.219 22.719 18.891 1 92.25 232 LYS A C 1
ATOM 1824 O O . LYS A 1 232 ? -20.75 21.938 19.703 1 92.25 232 LYS A O 1
ATOM 1829 N N . VAL A 1 233 ? -19.031 23.047 18.891 1 92.38 233 VAL A N 1
ATOM 1830 C CA . VAL A 1 233 ? -18.156 22.594 19.969 1 92.38 233 VAL A CA 1
ATOM 1831 C C . VAL A 1 233 ? -18.188 23.594 21.125 1 92.38 233 VAL A C 1
ATOM 1833 O O . VAL A 1 233 ? -17.953 24.781 20.922 1 92.38 233 VAL A O 1
ATOM 1836 N N . GLU A 1 234 ? -18.469 23.109 22.281 1 89.5 234 GLU A N 1
ATOM 1837 C CA . GLU A 1 234 ? -18.531 23.953 23.469 1 89.5 234 GLU A CA 1
ATOM 1838 C C . GLU A 1 234 ? -17.156 24.047 24.141 1 89.5 234 GLU A C 1
ATOM 1840 O O . GLU A 1 234 ? -16.75 25.125 24.562 1 89.5 234 GLU A O 1
ATOM 1845 N N . ALA A 1 235 ? -16.547 22.922 24.266 1 90.94 235 ALA A N 1
ATOM 1846 C CA . ALA A 1 235 ? -15.25 22.906 24.938 1 90.94 235 ALA A CA 1
ATOM 1847 C C . ALA A 1 235 ? -14.453 21.656 24.578 1 90.94 235 ALA A C 1
ATOM 1849 O O . ALA A 1 235 ? -15.031 20.625 24.219 1 90.94 235 ALA A O 1
ATOM 1850 N N . ALA A 1 236 ? -13.172 21.891 24.578 1 89.75 236 ALA A N 1
ATOM 1851 C CA . ALA A 1 236 ? -12.242 20.766 24.531 1 89.75 236 ALA A CA 1
ATOM 1852 C C . ALA A 1 236 ? -11.688 20.453 25.922 1 89.75 236 ALA A C 1
ATOM 1854 O O . ALA A 1 236 ? -11.125 21.328 26.578 1 89.75 236 ALA A O 1
ATOM 1855 N N . VAL A 1 237 ? -11.859 19.172 26.328 1 89.69 237 VAL A N 1
ATOM 1856 C CA . VAL A 1 237 ? -11.492 18.828 27.688 1 89.69 237 VAL A CA 1
ATOM 1857 C C . VAL A 1 237 ? -10.492 17.672 27.672 1 89.69 237 VAL A C 1
ATOM 1859 O O . VAL A 1 237 ? -10.664 16.703 26.938 1 89.69 237 VAL A O 1
ATOM 1862 N N . ARG A 1 238 ? -9.508 17.828 28.469 1 87.88 238 ARG A N 1
ATOM 1863 C CA . ARG A 1 238 ? -8.539 16.75 28.656 1 87.88 238 ARG A CA 1
ATOM 1864 C C . ARG A 1 238 ? -8.781 16.016 29.969 1 87.88 238 ARG A C 1
ATOM 1866 O O . ARG A 1 238 ? -8.977 16.641 31.016 1 87.88 238 ARG A O 1
ATOM 1873 N N . ASP A 1 239 ? -8.75 14.719 29.875 1 88 239 ASP A N 1
ATOM 1874 C CA . ASP A 1 239 ? -8.938 13.953 31.109 1 88 239 ASP A CA 1
ATOM 1875 C C . ASP A 1 239 ? -7.609 13.734 31.828 1 88 239 ASP A C 1
ATOM 1877 O O . ASP A 1 239 ? -6.578 14.273 31.406 1 88 239 ASP A O 1
ATOM 1881 N N . GLU A 1 240 ? -7.656 13.031 32.938 1 84.06 240 GLU A N 1
ATOM 1882 C CA . GLU A 1 240 ? -6.469 12.82 33.75 1 84.06 240 GLU A CA 1
ATOM 1883 C C . GLU A 1 240 ? -5.387 12.07 33 1 8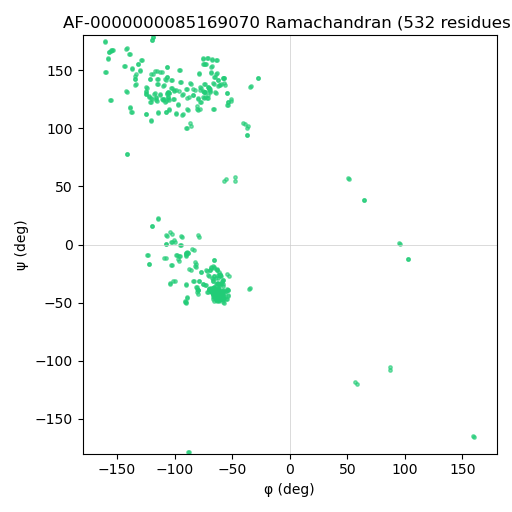4.06 240 GLU A C 1
ATOM 1885 O O . GLU A 1 240 ? -4.195 12.25 33.25 1 84.06 240 GLU A O 1
ATOM 1890 N N . ALA A 1 241 ? -5.832 11.352 32.031 1 78 241 ALA A N 1
ATOM 1891 C CA . ALA A 1 241 ? -4.895 10.547 31.25 1 78 241 ALA A CA 1
ATOM 1892 C C . ALA A 1 241 ? -4.352 11.336 30.062 1 78 241 ALA A C 1
ATOM 1894 O O . ALA A 1 241 ? -3.496 10.844 29.328 1 78 241 ALA A O 1
ATOM 1895 N N . GLY A 1 242 ? -4.898 12.453 29.891 1 80 242 GLY A N 1
ATOM 1896 C CA . GLY A 1 242 ? -4.426 13.312 28.812 1 80 242 GLY A CA 1
ATOM 1897 C C . GLY A 1 242 ? -5.234 13.164 27.531 1 80 242 GLY A C 1
ATOM 1898 O O . GLY A 1 242 ? -4.922 13.797 26.516 1 80 242 GLY A O 1
ATOM 1899 N N . LYS A 1 243 ? -6.219 12.336 27.562 1 84.31 243 LYS A N 1
ATOM 1900 C CA . LYS A 1 243 ? -7.066 12.133 26.406 1 84.31 243 LYS A CA 1
ATOM 1901 C C . LYS A 1 243 ? -8.008 13.32 26.188 1 84.31 243 LYS A C 1
ATOM 1903 O O . LYS A 1 243 ? -8.656 13.773 27.141 1 84.31 243 LYS A O 1
ATOM 1908 N N . LEU A 1 244 ? -8.062 13.828 24.922 1 87.69 244 LEU A N 1
ATOM 1909 C CA . LEU A 1 244 ? -8.852 15 24.578 1 87.69 244 LEU A CA 1
ATOM 1910 C C . LEU A 1 244 ? -10.234 14.602 24.078 1 87.69 244 LEU A C 1
ATOM 1912 O O . LEU A 1 244 ? -10.367 13.664 23.281 1 87.69 244 LEU A O 1
ATOM 1916 N N . SER A 1 245 ? -11.195 15.18 24.641 1 93.38 245 SER A N 1
ATOM 1917 C CA . SER A 1 245 ? -12.562 14.992 24.156 1 93.38 245 SER A CA 1
ATOM 1918 C C . SER A 1 245 ? -13.273 16.328 24 1 93.38 245 SER A C 1
ATOM 1920 O O . SER A 1 245 ? -12.883 17.328 24.609 1 93.38 245 SER A O 1
ATOM 1922 N N . LEU A 1 246 ? -14.266 16.312 23.125 1 93.12 246 LEU A N 1
ATOM 1923 C CA . LEU A 1 246 ? -15.023 17.531 22.875 1 93.12 246 LEU A CA 1
ATOM 1924 C C . LEU A 1 246 ? -16.406 17.469 23.516 1 93.12 246 LEU A C 1
ATOM 1926 O O . LEU A 1 246 ? -17.094 16.438 23.406 1 93.12 246 LEU A O 1
ATOM 1930 N N . GLN A 1 247 ? -16.734 18.531 24.234 1 94.44 247 GLN A N 1
ATOM 1931 C CA . GLN A 1 247 ? -18.109 18.766 24.641 1 94.44 247 GLN A CA 1
ATOM 1932 C C . GLN A 1 247 ? -18.875 19.531 23.547 1 94.44 247 GLN A C 1
ATOM 1934 O O . GLN A 1 247 ? -18.328 20.453 22.938 1 94.44 247 GLN A O 1
ATOM 1939 N N . LEU A 1 248 ? -20.109 19.109 23.344 1 94.31 248 LEU A N 1
ATOM 1940 C CA . LEU A 1 248 ? -20.859 19.641 22.219 1 94.31 248 LEU A CA 1
ATOM 1941 C C . LEU A 1 248 ? -22.016 20.5 22.703 1 94.31 248 LEU A C 1
ATOM 1943 O O . LEU A 1 248 ? -22.562 20.266 23.781 1 94.31 248 LEU A O 1
ATOM 1947 N N . ARG A 1 249 ? -22.297 21.484 21.859 1 91 249 ARG A N 1
ATOM 1948 C CA . ARG A 1 249 ? -23.547 22.219 22.031 1 91 249 ARG A CA 1
ATOM 1949 C C . ARG A 1 249 ? -24.734 21.453 21.469 1 91 249 ARG A C 1
ATOM 1951 O O . ARG A 1 249 ? -24.719 21.062 20.297 1 91 249 ARG A O 1
ATOM 1958 N N . GLY A 1 250 ? -25.688 21.047 22.312 1 88.38 250 GLY A N 1
ATOM 1959 C CA . GLY A 1 250 ? -26.906 20.438 21.797 1 88.38 250 GLY A CA 1
ATOM 1960 C C . GLY A 1 250 ? -26.938 18.922 21.938 1 88.38 250 GLY A C 1
ATOM 1961 O O . GLY A 1 250 ? -27.953 18.281 21.656 1 88.38 250 GLY A O 1
ATOM 1962 N N . ARG A 1 251 ? -25.812 18.453 22.25 1 93.06 251 ARG A N 1
ATOM 1963 C CA . ARG A 1 251 ? -25.734 17.016 22.469 1 93.06 251 ARG A CA 1
ATOM 1964 C C . ARG A 1 251 ? -24.953 16.688 23.734 1 93.06 251 ARG A C 1
ATOM 1966 O O . ARG A 1 251 ? -23.953 17.328 24.031 1 93.06 251 ARG A O 1
ATOM 1973 N N . PRO A 1 252 ? -25.391 15.625 24.422 1 92.25 252 PRO A N 1
ATOM 1974 C CA . PRO A 1 252 ? -24.75 15.328 25.703 1 92.25 252 PRO A CA 1
ATOM 1975 C C . PRO A 1 252 ? -23.484 14.477 25.547 1 92.25 252 PRO A C 1
ATOM 1977 O O . PRO A 1 252 ? -22.656 14.438 26.453 1 92.25 252 PRO A O 1
ATOM 1980 N N . GLU A 1 253 ? -23.422 13.797 24.422 1 93 253 GLU A N 1
ATOM 1981 C CA . GLU A 1 253 ? -22.281 12.891 24.312 1 93 253 GLU A CA 1
ATOM 1982 C C . GLU A 1 253 ? -20.984 13.664 24.078 1 93 253 GLU A C 1
ATOM 1984 O O . GLU A 1 253 ? -21 14.812 23.656 1 93 253 GLU A O 1
ATOM 1989 N N . ARG A 1 254 ? -19.875 13.078 24.453 1 93.31 254 ARG A N 1
ATOM 1990 C CA . ARG A 1 254 ? -18.547 13.609 24.188 1 93.31 254 ARG A CA 1
ATOM 1991 C C . ARG A 1 254 ? -17.875 12.875 23.016 1 93.31 254 ARG A C 1
ATOM 1993 O O . ARG A 1 254 ? -18.109 11.68 22.828 1 93.31 254 ARG A O 1
ATOM 2000 N N . LEU A 1 255 ? -17.156 13.656 22.203 1 93.62 255 LEU A N 1
ATOM 2001 C CA . LEU A 1 255 ? -16.453 13.062 21.078 1 93.62 255 LEU A CA 1
ATOM 2002 C C . LEU A 1 255 ? -14.953 12.977 21.359 1 93.62 255 LEU A C 1
ATOM 2004 O O . LEU A 1 255 ? -14.32 13.977 21.719 1 93.62 255 LEU A O 1
ATOM 2008 N N . ALA A 1 256 ? -14.414 11.859 21.141 1 91.81 256 ALA A N 1
ATOM 2009 C CA . ALA A 1 256 ? -12.977 11.672 21.328 1 91.81 256 ALA A CA 1
ATOM 2010 C C . ALA A 1 256 ? -12.195 12.328 20.188 1 91.81 256 ALA A C 1
ATOM 2012 O O . ALA A 1 256 ? -12.609 12.266 19.031 1 91.81 256 ALA A O 1
ATOM 2013 N N . VAL A 1 257 ? -11.133 12.969 20.562 1 87.56 257 VAL A N 1
ATOM 2014 C CA . VAL A 1 257 ? -10.203 13.531 19.578 1 87.56 257 VAL A CA 1
ATOM 2015 C C . VAL A 1 257 ? -8.938 12.672 19.531 1 87.56 257 VAL A C 1
ATOM 2017 O O . VAL A 1 257 ? -8.312 12.422 20.562 1 87.56 257 VAL A O 1
ATOM 2020 N N . SER A 1 258 ? -8.633 12.234 18.375 1 84.56 258 SER A N 1
ATOM 2021 C CA . SER A 1 258 ? -7.418 11.438 18.25 1 84.56 258 SER A CA 1
ATOM 2022 C C . SER A 1 258 ? -6.172 12.305 18.406 1 84.56 258 SER A C 1
ATOM 2024 O O . SER A 1 258 ? -6.23 13.523 18.219 1 84.56 258 SER A O 1
ATOM 2026 N N . ARG A 1 259 ? -5.062 11.672 18.703 1 75.12 259 ARG A N 1
ATOM 2027 C CA . ARG A 1 259 ? -3.793 12.359 18.891 1 75.12 259 ARG A CA 1
ATOM 2028 C C . ARG A 1 259 ? -3.393 13.141 17.656 1 75.12 259 ARG A C 1
ATOM 2030 O O . ARG A 1 259 ? -2.832 14.234 17.75 1 75.12 259 ARG A O 1
ATOM 2037 N N . LEU A 1 260 ? -3.719 12.695 16.578 1 72.25 260 LEU A N 1
ATOM 2038 C CA . LEU A 1 260 ? -3.385 13.312 15.305 1 72.25 260 LEU A CA 1
ATOM 2039 C C . LEU A 1 260 ? -4.031 14.688 15.172 1 72.25 260 LEU A C 1
ATOM 2041 O O . LEU A 1 260 ? -3.434 15.609 14.617 1 72.25 260 LEU A O 1
ATOM 2045 N N . PHE A 1 261 ? -5.168 14.797 15.727 1 77.94 261 PHE A N 1
ATOM 2046 C CA . PHE A 1 261 ? -5.949 16.016 15.492 1 77.94 261 PHE A CA 1
ATOM 2047 C C . PHE A 1 261 ? -5.973 16.891 16.734 1 77.94 261 PHE A C 1
ATOM 2049 O O . PHE A 1 261 ? -6.574 17.969 16.734 1 77.94 261 PHE A O 1
ATOM 2056 N N . ALA A 1 262 ? -5.344 16.5 17.75 1 78.94 262 ALA A N 1
ATOM 2057 C CA . ALA A 1 262 ? -5.32 17.203 19.031 1 78.94 262 ALA A CA 1
ATOM 2058 C C . ALA A 1 262 ? -4.793 18.625 18.859 1 78.94 262 ALA A C 1
ATOM 2060 O O . ALA A 1 262 ? -5.297 19.562 19.484 1 78.94 262 ALA A O 1
ATOM 2061 N N . PRO A 1 263 ? -3.898 18.875 18.031 1 70.81 263 PRO A N 1
ATOM 2062 C CA . PRO A 1 263 ? -3.338 20.219 17.891 1 70.81 263 PRO A CA 1
ATOM 2063 C C . PRO A 1 263 ? -4.367 21.25 17.422 1 70.81 263 PRO A C 1
ATOM 2065 O O . PRO A 1 263 ? -4.18 22.453 17.609 1 70.81 263 PRO A O 1
ATOM 2068 N N . LEU A 1 264 ? -5.391 20.812 16.828 1 74.44 264 LEU A N 1
ATOM 2069 C CA . LEU A 1 264 ? -6.441 21.719 16.359 1 74.44 264 LEU A CA 1
ATOM 2070 C C . LEU A 1 264 ? -7.09 22.438 17.531 1 74.44 264 LEU A C 1
ATOM 2072 O O . LEU A 1 264 ? -7.707 23.484 17.359 1 74.44 264 LEU A O 1
ATOM 2076 N N . PHE A 1 265 ? -6.992 21.891 18.688 1 75 265 PHE A N 1
ATOM 2077 C CA . PHE A 1 265 ? -7.715 22.438 19.844 1 75 265 PHE A CA 1
ATOM 2078 C C . PHE A 1 265 ? -6.742 22.969 20.891 1 75 265 PHE A C 1
ATOM 2080 O O . PHE A 1 265 ? -7.09 23.094 22.062 1 75 265 PHE A O 1
ATOM 2087 N N . ARG A 1 266 ? -5.711 23.234 20.453 1 63.38 266 ARG A N 1
ATOM 2088 C CA . ARG A 1 266 ? -4.738 23.844 21.344 1 63.38 266 ARG A CA 1
ATOM 2089 C C . ARG A 1 266 ? -5.047 25.328 21.578 1 63.38 266 ARG A C 1
ATOM 2091 O O . ARG A 1 266 ? -5.566 26 20.688 1 63.38 266 ARG A O 1
ATOM 2098 N N . GLN A 1 267 ? -4.918 25.594 22.953 1 55.28 267 GLN A N 1
ATOM 2099 C CA . GLN A 1 267 ? -5.199 26.969 23.344 1 55.28 267 GLN A CA 1
ATOM 2100 C C . GLN A 1 267 ? -4.402 27.953 22.484 1 55.28 267 GLN A C 1
ATOM 2102 O O . GLN A 1 267 ? -3.24 27.703 22.156 1 55.28 267 GLN A O 1
ATOM 2107 N N . MET A 1 268 ? -5.07 28.875 21.828 1 44.5 268 MET A N 1
ATOM 2108 C CA . MET A 1 268 ? -4.414 29.938 21.078 1 44.5 268 MET A CA 1
ATOM 2109 C C . MET A 1 268 ? -3.588 30.828 22 1 44.5 268 MET A C 1
ATOM 2111 O O . MET A 1 268 ? -3.926 31 23.172 1 44.5 268 MET A O 1
ATOM 2115 N N . MET B 1 1 ? 5.59 10.125 -10.266 1 56.53 1 MET B N 1
ATOM 2116 C CA . MET B 1 1 ? 6.75 9.688 -11.039 1 56.53 1 MET B CA 1
ATOM 2117 C C . MET B 1 1 ? 6.363 8.594 -12.023 1 56.53 1 MET B C 1
ATOM 2119 O O . MET B 1 1 ? 5.367 7.895 -11.828 1 56.53 1 MET B O 1
ATOM 2123 N N . ALA B 1 2 ? 7.035 8.547 -13.172 1 81.69 2 ALA B N 1
ATOM 2124 C CA . ALA B 1 2 ? 6.734 7.609 -14.242 1 81.69 2 ALA B CA 1
ATOM 2125 C C . ALA B 1 2 ? 7.125 6.184 -13.859 1 81.69 2 ALA B C 1
ATOM 2127 O O . ALA B 1 2 ? 8.195 5.961 -13.289 1 81.69 2 ALA B O 1
ATOM 2128 N N . VAL B 1 3 ? 6.23 5.219 -13.945 1 93.81 3 VAL B N 1
ATOM 2129 C CA . VAL B 1 3 ? 6.469 3.809 -13.648 1 93.81 3 VAL B CA 1
ATOM 2130 C C . VAL B 1 3 ? 7.344 3.193 -14.742 1 93.81 3 VAL B C 1
ATOM 2132 O O . VAL B 1 3 ? 7.098 3.396 -15.93 1 93.81 3 VAL B O 1
ATOM 2135 N N . SER B 1 4 ? 8.414 2.588 -14.344 1 96.62 4 SER B N 1
ATOM 2136 C CA . SER B 1 4 ? 9.32 1.957 -15.297 1 96.62 4 SER B CA 1
ATOM 2137 C C . SER B 1 4 ? 9.211 0.437 -15.25 1 96.62 4 SER B C 1
ATOM 2139 O O . SER B 1 4 ? 8.875 -0.132 -14.211 1 96.62 4 SER B O 1
ATOM 2141 N N . ALA B 1 5 ? 9.539 -0.213 -16.453 1 98.25 5 ALA B N 1
ATOM 2142 C CA . ALA B 1 5 ? 9.461 -1.67 -16.531 1 98.25 5 ALA B CA 1
ATOM 2143 C C . ALA B 1 5 ? 10.594 -2.232 -17.391 1 98.25 5 ALA B C 1
ATOM 2145 O O . ALA B 1 5 ? 11.156 -1.524 -18.219 1 98.25 5 ALA B O 1
ATOM 2146 N N . LEU B 1 6 ? 10.93 -3.412 -17.125 1 98.62 6 LEU B N 1
ATOM 2147 C CA . LEU B 1 6 ? 11.883 -4.203 -17.891 1 98.62 6 LEU B CA 1
ATOM 2148 C C . LEU B 1 6 ? 11.258 -5.523 -18.328 1 98.62 6 LEU B C 1
ATOM 2150 O O . LEU B 1 6 ? 10.586 -6.191 -17.531 1 98.62 6 LEU B O 1
ATOM 2154 N N . ILE B 1 7 ? 11.422 -5.824 -19.609 1 98.81 7 ILE B N 1
ATOM 2155 C CA . ILE B 1 7 ? 10.953 -7.098 -20.156 1 98.81 7 ILE B CA 1
ATOM 2156 C C . ILE B 1 7 ? 12.156 -7.977 -20.5 1 98.81 7 ILE B C 1
ATOM 2158 O O . ILE B 1 7 ? 13.055 -7.555 -21.234 1 98.81 7 ILE B O 1
ATOM 2162 N N . ALA B 1 8 ? 12.18 -9.18 -19.969 1 98.75 8 ALA B N 1
ATOM 2163 C CA . ALA B 1 8 ? 13.195 -10.172 -20.328 1 98.75 8 ALA B CA 1
ATOM 2164 C C . ALA B 1 8 ? 12.594 -11.281 -21.188 1 98.75 8 ALA B C 1
ATOM 2166 O O . ALA B 1 8 ? 11.75 -12.047 -20.719 1 98.75 8 ALA B O 1
ATOM 2167 N N . GLU B 1 9 ? 13.016 -11.367 -22.406 1 98.25 9 GLU B N 1
ATOM 2168 C CA . GLU B 1 9 ? 12.516 -12.273 -23.422 1 98.25 9 GLU B CA 1
ATOM 2169 C C . GLU B 1 9 ? 13.562 -12.523 -24.5 1 98.25 9 GLU B C 1
ATOM 2171 O O . GLU B 1 9 ? 14.086 -11.578 -25.094 1 98.25 9 GLU B O 1
ATOM 2176 N N . ASP B 1 10 ? 13.852 -13.844 -24.688 1 97.62 10 ASP B N 1
ATOM 2177 C CA . ASP B 1 10 ? 14.953 -14.148 -25.594 1 97.62 10 ASP B CA 1
ATOM 2178 C C . ASP B 1 10 ? 14.5 -14.109 -27.047 1 97.62 10 ASP B C 1
ATOM 2180 O O . ASP B 1 10 ? 15.328 -14.055 -27.969 1 97.62 10 ASP B O 1
ATOM 2184 N N . GLU B 1 11 ? 13.242 -14.211 -27.328 1 97.12 11 GLU B N 1
ATOM 2185 C CA . GLU B 1 11 ? 12.711 -14.086 -28.688 1 97.12 11 GLU B CA 1
ATOM 2186 C C . GLU B 1 11 ? 12.297 -12.648 -28.984 1 97.12 11 GLU B C 1
ATOM 2188 O O . GLU B 1 11 ? 11.266 -12.18 -28.516 1 97.12 11 GLU B O 1
ATOM 2193 N N . PRO B 1 12 ? 13.016 -12.016 -29.875 1 97.06 12 PRO B N 1
ATOM 2194 C CA . PRO B 1 12 ? 12.805 -10.586 -30.109 1 97.06 12 PRO B CA 1
ATOM 2195 C C . PRO B 1 12 ? 11.375 -10.258 -30.531 1 97.06 12 PRO B C 1
ATOM 2197 O O . PRO B 1 12 ? 10.82 -9.234 -30.109 1 97.06 12 PRO B O 1
ATOM 2200 N N . LEU B 1 13 ? 10.805 -11.086 -31.344 1 96.94 13 LEU B N 1
ATOM 2201 C CA . LEU B 1 13 ? 9.453 -10.828 -31.828 1 96.94 13 LEU B CA 1
ATOM 2202 C C . LEU B 1 13 ? 8.453 -10.883 -30.672 1 96.94 13 LEU B C 1
ATOM 2204 O O . LEU B 1 13 ? 7.539 -10.055 -30.609 1 96.94 13 LEU B O 1
ATOM 2208 N N . LEU B 1 14 ? 8.648 -11.797 -29.812 1 97 14 LEU B N 1
ATOM 2209 C CA . LEU B 1 14 ? 7.762 -11.922 -28.656 1 97 14 LEU B CA 1
ATOM 2210 C C . LEU B 1 14 ? 7.98 -10.766 -27.688 1 97 14 LEU B C 1
ATOM 2212 O O . LEU B 1 14 ? 7.027 -10.273 -27.078 1 97 14 LEU B O 1
ATOM 2216 N N . ALA B 1 15 ? 9.219 -10.352 -27.5 1 97.88 15 ALA B N 1
ATOM 2217 C CA . ALA B 1 15 ? 9.547 -9.219 -26.641 1 97.88 15 ALA B CA 1
ATOM 2218 C C . ALA B 1 15 ? 8.836 -7.949 -27.109 1 97.88 15 ALA B C 1
ATOM 2220 O O . ALA B 1 15 ? 8.195 -7.258 -26.312 1 97.88 15 ALA B O 1
ATOM 2221 N N . ARG B 1 16 ? 8.938 -7.75 -28.344 1 97.62 16 ARG B N 1
ATOM 2222 C CA . ARG B 1 16 ? 8.344 -6.555 -28.922 1 97.62 16 ARG B CA 1
ATOM 2223 C C . ARG B 1 16 ? 6.816 -6.621 -28.859 1 97.62 16 ARG B C 1
ATOM 2225 O O . ARG B 1 16 ? 6.156 -5.613 -28.609 1 97.62 16 ARG B O 1
ATOM 2232 N N . ALA B 1 17 ? 6.312 -7.766 -29.125 1 97.56 17 ALA B N 1
ATOM 2233 C CA . ALA B 1 17 ? 4.863 -7.941 -29.047 1 97.56 17 ALA B CA 1
ATOM 2234 C C . ALA B 1 17 ? 4.352 -7.625 -27.641 1 97.56 17 ALA B C 1
ATOM 2236 O O . ALA B 1 17 ? 3.34 -6.934 -27.484 1 97.56 17 ALA B O 1
ATOM 2237 N N . LEU B 1 18 ? 5.02 -8.141 -26.641 1 98.12 18 LEU B N 1
ATOM 2238 C CA . LEU B 1 18 ? 4.633 -7.871 -25.266 1 98.12 18 LEU B CA 1
ATOM 2239 C C . LEU B 1 18 ? 4.762 -6.387 -24.938 1 98.12 18 LEU B C 1
ATOM 2241 O O . LEU B 1 18 ? 3.891 -5.812 -24.281 1 98.12 18 LEU B O 1
ATOM 2245 N N . GLN B 1 19 ? 5.812 -5.816 -25.375 1 97.94 19 GLN B N 1
ATOM 2246 C CA . GLN B 1 19 ? 6.035 -4.391 -25.188 1 97.94 19 GLN B CA 1
ATOM 2247 C C . GLN B 1 19 ? 4.867 -3.57 -25.734 1 97.94 19 GLN B C 1
ATOM 2249 O O . GLN B 1 19 ? 4.34 -2.695 -25.047 1 97.94 19 GLN B O 1
ATOM 2254 N N . ASN B 1 20 ? 4.465 -3.9 -26.906 1 97.25 20 ASN B N 1
ATOM 2255 C CA . ASN B 1 20 ? 3.375 -3.188 -27.562 1 97.25 20 ASN B CA 1
ATOM 2256 C C . ASN B 1 20 ? 2.051 -3.389 -26.828 1 97.25 20 ASN B C 1
ATOM 2258 O O . ASN B 1 20 ? 1.304 -2.432 -26.609 1 97.25 20 ASN B O 1
ATOM 2262 N N . THR B 1 21 ? 1.773 -4.605 -26.531 1 97.44 21 THR B N 1
ATOM 2263 C CA . THR B 1 21 ? 0.529 -4.902 -25.828 1 97.44 21 THR B CA 1
ATOM 2264 C C . THR B 1 21 ? 0.492 -4.203 -24.484 1 97.44 21 THR B C 1
ATOM 2266 O O . THR B 1 21 ? -0.547 -3.68 -24.078 1 97.44 21 THR B O 1
ATOM 2269 N N . LEU B 1 22 ? 1.598 -4.203 -23.781 1 97.5 22 LEU B N 1
ATOM 2270 C CA . LEU B 1 22 ? 1.711 -3.547 -22.484 1 97.5 22 LEU B CA 1
ATOM 2271 C C . LEU B 1 22 ? 1.442 -2.051 -22.609 1 97.5 22 LEU B C 1
ATOM 2273 O O . LEU B 1 22 ? 0.754 -1.466 -21.766 1 97.5 22 LEU B O 1
ATOM 2277 N N . GLN B 1 23 ? 1.955 -1.471 -23.656 1 95.69 23 GLN B N 1
ATOM 2278 C CA . GLN B 1 23 ? 1.766 -0.041 -23.875 1 95.69 23 GLN B CA 1
ATOM 2279 C C . GLN B 1 23 ? 0.302 0.285 -24.156 1 95.69 23 GLN B C 1
ATOM 2281 O O . GLN B 1 23 ? -0.186 1.353 -23.781 1 95.69 23 GLN B O 1
ATOM 2286 N N . ARG B 1 24 ? -0.379 -0.627 -24.766 1 95.94 24 ARG B N 1
ATOM 2287 C CA . ARG B 1 24 ? -1.806 -0.432 -25 1 95.94 24 ARG B CA 1
ATOM 2288 C C . ARG B 1 24 ? -2.594 -0.54 -23.703 1 95.94 24 ARG B C 1
ATOM 2290 O O . ARG B 1 24 ? -3.502 0.256 -23.453 1 95.94 24 ARG B O 1
ATOM 2297 N N . CYS B 1 25 ? -2.209 -1.472 -22.906 1 96.5 25 CYS B N 1
ATOM 2298 C CA . CYS B 1 25 ? -2.912 -1.722 -21.656 1 96.5 25 CYS B CA 1
ATOM 2299 C C . CYS B 1 25 ? -2.543 -0.682 -20.609 1 96.5 25 CYS B C 1
ATOM 2301 O O . CYS B 1 25 ? -3.281 -0.48 -19.641 1 96.5 25 CYS B O 1
ATOM 2303 N N . TRP B 1 26 ? -1.413 -0.108 -20.781 1 96.44 26 TRP B N 1
ATOM 2304 C CA . TRP B 1 26 ? -0.848 0.822 -19.812 1 96.44 26 TRP B CA 1
ATOM 2305 C C . TRP B 1 26 ? -0.159 1.989 -20.516 1 96.44 26 TRP B C 1
ATOM 2307 O O . TRP B 1 26 ? 1.067 2.113 -20.469 1 96.44 26 TRP B O 1
ATOM 2317 N N . PRO B 1 27 ? -0.886 2.918 -20.984 1 94.38 27 PRO B N 1
ATOM 2318 C CA . PRO B 1 27 ? -0.338 3.988 -21.812 1 94.38 27 PRO B CA 1
ATOM 2319 C C . PRO B 1 27 ? 0.63 4.895 -21.062 1 94.38 27 PRO B C 1
ATOM 2321 O O . PRO B 1 27 ? 1.548 5.461 -21.656 1 94.38 27 PRO B O 1
ATOM 2324 N N . GLU B 1 28 ? 0.456 4.984 -19.812 1 93.56 28 GLU B N 1
ATOM 2325 C CA . GLU B 1 28 ? 1.27 5.891 -19.016 1 93.56 28 GLU B CA 1
ATOM 2326 C C . GLU B 1 28 ? 2.615 5.262 -18.656 1 93.56 28 GLU B C 1
ATOM 2328 O O . GLU B 1 28 ? 3.518 5.945 -18.172 1 93.56 28 GLU B O 1
ATOM 2333 N N . LEU B 1 29 ? 2.756 4.016 -18.812 1 95.5 29 LEU B N 1
ATOM 2334 C CA . LEU B 1 29 ? 3.996 3.303 -18.516 1 95.5 29 LEU B CA 1
ATOM 2335 C C . LEU B 1 29 ? 5.113 3.752 -19.453 1 95.5 29 LEU B C 1
ATOM 2337 O O . LEU B 1 29 ? 4.91 3.855 -20.672 1 95.5 29 LEU B O 1
ATOM 2341 N N . GLU B 1 30 ? 6.211 4.055 -18.891 1 95.31 30 GLU B N 1
ATOM 2342 C CA . GLU B 1 30 ? 7.375 4.277 -19.734 1 95.31 30 GLU B CA 1
ATOM 2343 C C . GLU B 1 30 ? 7.672 3.053 -20.594 1 95.31 30 GLU B C 1
ATOM 2345 O O . GLU B 1 30 ? 7.547 1.917 -20.125 1 95.31 30 GLU B O 1
ATOM 2350 N N . THR B 1 31 ? 8.109 3.316 -21.797 1 95.69 31 THR B N 1
ATOM 2351 C CA . THR B 1 31 ? 8.391 2.191 -22.688 1 95.69 31 THR B CA 1
ATOM 2352 C C . THR B 1 31 ? 9.352 1.208 -22.016 1 95.69 31 THR B C 1
ATOM 2354 O O . THR B 1 31 ? 10.477 1.569 -21.672 1 95.69 31 THR B O 1
ATOM 2357 N N . PRO B 1 32 ? 8.953 0.038 -21.906 1 97.38 32 PRO B N 1
ATOM 2358 C CA . PRO B 1 32 ? 9.805 -0.938 -21.234 1 97.38 32 PRO B CA 1
ATOM 2359 C C . PRO B 1 32 ? 11.102 -1.22 -22 1 97.38 32 PRO B C 1
ATOM 2361 O O . PRO B 1 32 ? 11.094 -1.297 -23.234 1 97.38 32 PRO B O 1
ATOM 2364 N N . ARG B 1 33 ? 12.172 -1.317 -21.328 1 97.31 33 ARG B N 1
ATOM 2365 C CA . ARG B 1 33 ? 13.414 -1.809 -21.906 1 97.31 33 ARG B CA 1
ATOM 2366 C C . ARG B 1 33 ? 13.375 -3.322 -22.094 1 97.31 33 ARG B C 1
ATOM 2368 O O . ARG B 1 33 ? 12.641 -4.02 -21.391 1 97.31 33 ARG B O 1
ATOM 2375 N N . LEU B 1 34 ? 14.195 -3.744 -23.031 1 98.44 34 LEU B N 1
ATOM 2376 C CA . LEU B 1 34 ? 14.156 -5.164 -23.375 1 98.44 34 LEU B CA 1
ATOM 2377 C C . LEU B 1 34 ? 15.5 -5.828 -23.078 1 98.44 34 LEU B C 1
ATOM 2379 O O . LEU B 1 34 ? 16.547 -5.281 -23.422 1 98.44 34 LEU B O 1
ATOM 2383 N N . ALA B 1 35 ? 15.453 -6.926 -22.375 1 98.38 35 ALA B N 1
ATOM 2384 C CA . ALA B 1 35 ? 16.609 -7.789 -22.156 1 98.38 35 ALA B CA 1
ATOM 2385 C C . ALA B 1 35 ? 16.484 -9.086 -22.953 1 98.38 35 ALA B C 1
ATOM 2387 O O . ALA B 1 35 ? 15.422 -9.719 -22.953 1 98.38 35 ALA B O 1
ATOM 2388 N N . ALA B 1 36 ? 17.531 -9.586 -23.5 1 97.56 36 ALA B N 1
ATOM 2389 C CA . ALA B 1 36 ? 17.469 -10.703 -24.438 1 97.56 36 ALA B CA 1
ATOM 2390 C C . ALA B 1 36 ? 17.766 -12.023 -23.75 1 97.56 36 ALA B C 1
ATOM 2392 O O . ALA B 1 36 ? 17.688 -13.094 -24.359 1 97.56 36 ALA B O 1
ATOM 2393 N N . ASN B 1 37 ? 18.188 -11.984 -22.578 1 97.25 37 ASN B N 1
ATOM 2394 C CA . ASN B 1 37 ? 18.484 -13.188 -21.797 1 97.25 37 ASN B CA 1
ATOM 2395 C C . ASN B 1 37 ? 18.516 -12.891 -20.297 1 97.25 37 ASN B C 1
ATOM 2397 O O . ASN B 1 37 ? 18.406 -11.734 -19.891 1 97.25 37 ASN B O 1
ATOM 2401 N N . GLY B 1 38 ? 18.672 -13.93 -19.516 1 97.62 38 GLY B N 1
ATOM 2402 C CA . GLY B 1 38 ? 18.594 -13.789 -18.062 1 97.62 38 GLY B CA 1
ATOM 2403 C C . GLY B 1 38 ? 19.734 -12.984 -17.484 1 97.62 38 GLY B C 1
ATOM 2404 O O . GLY B 1 38 ? 19.531 -12.203 -16.547 1 97.62 38 GLY B O 1
ATOM 2405 N N . VAL B 1 39 ? 20.891 -13.164 -18.031 1 97 39 VAL B N 1
ATOM 2406 C CA . VAL B 1 39 ? 22.062 -12.453 -17.547 1 97 39 VAL B CA 1
ATOM 2407 C C . VAL B 1 39 ? 21.906 -10.953 -17.781 1 97 39 VAL B C 1
ATOM 2409 O O . VAL B 1 39 ? 22.125 -10.148 -16.875 1 97 39 VAL B O 1
ATOM 2412 N N . GLN B 1 40 ? 21.484 -10.648 -18.906 1 98 40 GLN B N 1
ATOM 2413 C CA . GLN B 1 40 ? 21.25 -9.25 -19.234 1 98 40 GLN B CA 1
ATOM 2414 C C . GLN B 1 40 ? 20.125 -8.664 -18.406 1 98 40 GLN B C 1
ATOM 2416 O O . GLN B 1 40 ? 20.188 -7.508 -17.969 1 98 40 GLN B O 1
ATOM 2421 N N . ALA B 1 41 ? 19.109 -9.422 -18.219 1 98.31 41 ALA B N 1
ATOM 2422 C CA . ALA B 1 41 ? 17.984 -8.977 -17.406 1 98.31 41 ALA B CA 1
ATOM 2423 C C . ALA B 1 41 ? 18.438 -8.617 -16 1 98.31 41 ALA B C 1
ATOM 2425 O O . ALA B 1 41 ? 18.031 -7.582 -15.453 1 98.31 41 ALA B O 1
ATOM 2426 N N . LEU B 1 42 ? 19.25 -9.484 -15.414 1 96.12 42 LEU B N 1
ATOM 2427 C CA . LEU B 1 42 ? 19.766 -9.258 -14.07 1 96.12 42 LEU B CA 1
ATOM 2428 C C . LEU B 1 42 ? 20.594 -7.973 -14.016 1 96.12 42 LEU B C 1
ATOM 2430 O O . LEU B 1 42 ? 20.359 -7.125 -13.148 1 96.12 42 LEU B O 1
ATOM 2434 N N . GLU B 1 43 ? 21.453 -7.797 -14.953 1 96.31 43 GLU B N 1
ATOM 2435 C CA . GLU B 1 43 ? 22.328 -6.625 -15.008 1 96.31 43 GLU B CA 1
ATOM 2436 C C . GLU B 1 43 ? 21.516 -5.344 -15.195 1 96.31 43 GLU B C 1
ATOM 2438 O O . GLU B 1 43 ? 21.719 -4.367 -14.477 1 96.31 43 GLU B O 1
ATOM 2443 N N . MET B 1 44 ? 20.641 -5.34 -16.062 1 97.38 44 MET B N 1
ATOM 2444 C CA . MET B 1 44 ? 19.844 -4.164 -16.375 1 97.38 44 MET B CA 1
ATOM 2445 C C . MET B 1 44 ? 18.922 -3.795 -15.211 1 97.38 44 MET B C 1
ATOM 2447 O O . MET B 1 44 ? 18.719 -2.615 -14.93 1 97.38 44 MET B O 1
ATOM 2451 N N . ALA B 1 45 ? 18.359 -4.805 -14.594 1 96.88 45 ALA B N 1
ATOM 2452 C CA . ALA B 1 45 ? 17.469 -4.559 -13.453 1 96.88 45 ALA B CA 1
ATOM 2453 C C . ALA B 1 45 ? 18.234 -3.889 -12.312 1 96.88 45 ALA B C 1
ATOM 2455 O O . ALA B 1 45 ? 17.734 -2.941 -11.695 1 96.88 45 ALA B O 1
ATOM 2456 N N . LEU B 1 46 ? 19.406 -4.398 -12.055 1 92.69 46 LEU B N 1
ATOM 2457 C CA . LEU B 1 46 ? 20.188 -3.865 -10.945 1 92.69 46 LEU B CA 1
ATOM 2458 C C . LEU B 1 46 ? 20.703 -2.469 -11.273 1 92.69 46 LEU B C 1
ATOM 2460 O O . LEU B 1 46 ? 20.922 -1.654 -10.375 1 92.69 46 LEU B O 1
ATOM 2464 N N . GLU B 1 47 ? 20.859 -2.195 -12.516 1 91.38 47 GLU B N 1
ATOM 2465 C CA . GLU B 1 47 ? 21.328 -0.885 -12.953 1 91.38 47 GLU B CA 1
ATOM 2466 C C . GLU B 1 47 ? 20.203 0.141 -12.953 1 91.38 47 GLU B C 1
ATOM 2468 O O . GLU B 1 47 ? 20.391 1.271 -12.492 1 91.38 47 GLU B O 1
ATOM 2473 N N . SER B 1 48 ? 19.094 -0.262 -13.414 1 93.88 48 SER B N 1
ATOM 2474 C CA . SER B 1 48 ? 18.031 0.711 -13.664 1 93.88 48 SER B CA 1
ATOM 2475 C C . SER B 1 48 ? 16.984 0.683 -12.562 1 93.88 48 SER B C 1
ATOM 2477 O O . SER B 1 48 ? 16.141 1.584 -12.469 1 93.88 48 SER B O 1
ATOM 2479 N N . LEU B 1 49 ? 16.953 -0.37 -11.781 1 93.69 49 LEU B N 1
ATOM 2480 C CA . LEU B 1 49 ? 16.047 -0.538 -10.656 1 93.69 49 LEU B CA 1
ATOM 2481 C C . LEU B 1 49 ? 14.602 -0.273 -11.07 1 93.69 49 LEU B C 1
ATOM 2483 O O . LEU B 1 49 ? 13.938 0.592 -10.492 1 93.69 49 LEU B O 1
ATOM 2487 N N . PRO B 1 50 ? 14.117 -0.99 -12.055 1 96.94 50 PRO B N 1
ATOM 2488 C CA . PRO B 1 50 ? 12.75 -0.774 -12.539 1 96.94 50 PRO B CA 1
ATOM 2489 C C . PRO B 1 50 ? 11.695 -1.086 -11.484 1 96.94 50 PRO B C 1
ATOM 2491 O O . PRO B 1 50 ? 11.953 -1.849 -10.547 1 96.94 50 PRO B O 1
ATOM 2494 N N . ASP B 1 51 ? 10.469 -0.516 -11.648 1 97.12 51 ASP B N 1
ATOM 2495 C CA . ASP B 1 51 ? 9.352 -0.757 -10.75 1 97.12 51 ASP B CA 1
ATOM 2496 C C . ASP B 1 51 ? 8.742 -2.137 -10.984 1 97.12 51 ASP B C 1
ATOM 2498 O O . ASP B 1 51 ? 8.211 -2.756 -10.055 1 97.12 51 ASP B O 1
ATOM 2502 N N . VAL B 1 52 ? 8.766 -2.541 -12.258 1 98.5 52 VAL B N 1
ATOM 2503 C CA . VAL B 1 52 ? 8.109 -3.789 -12.641 1 98.5 52 VAL B CA 1
ATOM 2504 C C . VAL B 1 52 ? 9.031 -4.602 -13.547 1 98.5 52 VAL B C 1
ATOM 2506 O O . VAL B 1 52 ? 9.711 -4.039 -14.414 1 98.5 52 VAL B O 1
ATOM 2509 N N . LEU B 1 53 ? 9.016 -5.898 -13.383 1 98.69 53 LEU B N 1
ATOM 2510 C CA . LEU B 1 53 ? 9.734 -6.828 -14.242 1 98.69 53 LEU B CA 1
ATOM 2511 C C . LEU B 1 53 ? 8.789 -7.84 -14.867 1 98.69 53 LEU B C 1
ATOM 2513 O O . LEU B 1 53 ? 7.992 -8.469 -14.172 1 98.69 53 LEU B O 1
ATOM 2517 N N . PHE B 1 54 ? 8.859 -7.945 -16.141 1 98.81 54 PHE B N 1
ATOM 2518 C CA . PHE B 1 54 ? 8.234 -9.047 -16.875 1 98.81 54 PHE B CA 1
ATOM 2519 C C . PHE B 1 54 ? 9.281 -10.047 -17.344 1 98.81 54 PHE B C 1
ATOM 2521 O O . PHE B 1 54 ? 10.117 -9.734 -18.172 1 98.81 54 PHE B O 1
ATOM 2528 N N . LEU B 1 55 ? 9.195 -11.266 -16.828 1 98.75 55 LEU B N 1
ATOM 2529 C CA . LEU B 1 55 ? 10.273 -12.227 -17.047 1 98.75 55 LEU B CA 1
ATOM 2530 C C . LEU B 1 55 ? 9.758 -13.469 -17.75 1 98.75 55 LEU B C 1
ATOM 2532 O O . LEU B 1 55 ? 8.836 -14.133 -17.266 1 98.75 55 LEU B O 1
ATOM 2536 N N . ASP B 1 56 ? 10.32 -13.773 -18.844 1 98.44 56 ASP B N 1
ATOM 2537 C CA . ASP B 1 56 ? 10.195 -15.148 -19.312 1 98.44 56 ASP B CA 1
ATOM 2538 C C . ASP B 1 56 ? 10.953 -16.109 -18.406 1 98.44 56 ASP B C 1
ATOM 2540 O O . ASP B 1 56 ? 11.938 -15.734 -17.781 1 98.44 56 ASP B O 1
ATOM 2544 N N . ILE B 1 57 ? 10.523 -17.281 -18.375 1 97.94 57 ILE B N 1
ATOM 2545 C CA . ILE B 1 57 ? 11.164 -18.266 -17.5 1 97.94 57 ILE B CA 1
ATOM 2546 C C . ILE B 1 57 ? 12.273 -18.984 -18.266 1 97.94 57 ILE B C 1
ATOM 2548 O O . ILE B 1 57 ? 13.383 -19.141 -17.766 1 97.94 57 ILE B O 1
ATOM 2552 N N . ARG B 1 58 ? 11.938 -19.469 -19.469 1 96.69 58 ARG B N 1
ATOM 2553 C CA . ARG B 1 58 ? 12.93 -20.188 -20.25 1 96.69 58 ARG B CA 1
ATOM 2554 C C . ARG B 1 58 ? 13.719 -19.25 -21.141 1 96.69 58 ARG B C 1
ATOM 2556 O O . ARG B 1 58 ? 13.234 -18.828 -22.203 1 96.69 58 ARG B O 1
ATOM 2563 N N . MET B 1 59 ? 14.875 -18.891 -20.75 1 96.5 59 MET B N 1
ATOM 2564 C CA . MET B 1 59 ? 15.812 -18.047 -21.484 1 96.5 59 MET B CA 1
ATOM 2565 C C . MET B 1 59 ? 17.234 -18.594 -21.391 1 96.5 59 MET B C 1
ATOM 2567 O O . MET B 1 59 ? 17.547 -19.312 -20.438 1 96.5 59 MET B O 1
ATOM 2571 N N . PRO B 1 60 ? 18.016 -18.312 -22.406 1 94.56 60 PRO B N 1
ATOM 2572 C CA . PRO B 1 60 ? 19.438 -18.688 -22.281 1 94.56 60 PRO B CA 1
ATOM 2573 C C . PRO B 1 60 ? 20.109 -18.047 -21.078 1 94.56 60 PRO B C 1
ATOM 2575 O O . PRO B 1 60 ? 19.797 -16.906 -20.719 1 94.56 60 PRO B O 1
ATOM 2578 N N . GLY B 1 61 ? 21.062 -18.875 -20.422 1 92.88 61 GLY B N 1
ATOM 2579 C CA . GLY B 1 61 ? 21.766 -18.375 -19.25 1 92.88 61 GLY B CA 1
ATOM 2580 C C . GLY B 1 61 ? 21 -18.625 -17.953 1 92.88 61 GLY B C 1
ATOM 2581 O O . GLY B 1 61 ? 20.938 -19.766 -17.469 1 92.88 61 GLY B O 1
ATOM 2582 N N . HIS B 1 62 ? 20.453 -17.562 -17.469 1 94.5 62 HIS B N 1
ATOM 2583 C CA . HIS B 1 62 ? 19.625 -17.656 -16.266 1 94.5 62 HIS B CA 1
ATOM 2584 C C . HIS B 1 62 ? 18.141 -17.703 -16.625 1 94.5 62 HIS B C 1
ATOM 2586 O O . HIS B 1 62 ? 17.672 -16.953 -17.484 1 94.5 62 HIS B O 1
ATOM 2592 N N . SER B 1 63 ? 17.469 -18.625 -16.016 1 97.31 63 SER B N 1
ATOM 2593 C CA . SER B 1 63 ? 16.016 -18.625 -16.156 1 97.31 63 SER B CA 1
ATOM 2594 C C . SER B 1 63 ? 15.391 -17.422 -15.469 1 97.31 63 SER B C 1
ATOM 2596 O O . SER B 1 63 ? 16.031 -16.781 -14.633 1 97.31 63 SER B O 1
ATOM 2598 N N . GLY B 1 64 ? 14.18 -17.109 -15.898 1 98.25 64 GLY B N 1
ATOM 2599 C CA . GLY B 1 64 ? 13.477 -16.031 -15.211 1 98.25 64 GLY B CA 1
ATOM 2600 C C . GLY B 1 64 ? 13.383 -16.234 -13.711 1 98.25 64 GLY B C 1
ATOM 2601 O O . GLY B 1 64 ? 13.477 -15.281 -12.945 1 98.25 64 GLY B O 1
ATOM 2602 N N . LEU B 1 65 ? 13.156 -17.438 -13.281 1 97.94 65 LEU B N 1
ATOM 2603 C CA . LEU B 1 65 ? 13.07 -17.766 -11.859 1 97.94 65 LEU B CA 1
ATOM 2604 C C . LEU B 1 65 ? 14.398 -17.531 -11.164 1 97.94 65 LEU B C 1
ATOM 2606 O O . LEU B 1 65 ? 14.43 -17.031 -10.031 1 97.94 65 LEU B O 1
ATOM 2610 N N . GLU B 1 66 ? 15.438 -17.859 -11.781 1 96.56 66 GLU B N 1
ATOM 2611 C CA . GLU B 1 66 ? 16.766 -17.609 -11.234 1 96.56 66 GLU B CA 1
ATOM 2612 C C . GLU B 1 66 ? 17.062 -16.109 -11.156 1 96.56 66 GLU B C 1
ATOM 2614 O O . GLU B 1 66 ? 17.656 -15.648 -10.188 1 96.56 66 GLU B O 1
ATOM 2619 N N . VAL B 1 67 ? 16.641 -15.398 -12.18 1 97.69 67 VAL B N 1
ATOM 2620 C CA . VAL B 1 67 ? 16.797 -13.945 -12.172 1 97.69 67 VAL B CA 1
ATOM 2621 C C . VAL B 1 67 ? 16.094 -13.367 -10.945 1 97.69 67 VAL B C 1
ATOM 2623 O O . VAL B 1 67 ? 16.672 -12.57 -10.203 1 97.69 67 VAL B O 1
ATOM 2626 N N . ALA B 1 68 ? 14.875 -13.75 -10.742 1 97.5 68 ALA B N 1
ATOM 2627 C CA . ALA B 1 68 ? 14.094 -13.258 -9.609 1 97.5 68 ALA B CA 1
ATOM 2628 C C . ALA B 1 68 ? 14.789 -13.57 -8.289 1 97.5 68 ALA B C 1
ATOM 2630 O O . ALA B 1 68 ? 14.852 -12.719 -7.395 1 97.5 68 ALA B O 1
ATOM 2631 N N . ARG B 1 69 ? 15.281 -14.75 -8.164 1 93.69 69 ARG B N 1
ATOM 2632 C CA . ARG B 1 69 ? 15.977 -15.164 -6.953 1 93.69 69 ARG B CA 1
ATOM 2633 C C . ARG B 1 69 ? 17.219 -14.312 -6.703 1 93.69 69 ARG B C 1
ATOM 2635 O O . ARG B 1 69 ? 17.422 -13.82 -5.59 1 93.69 69 ARG B O 1
ATOM 2642 N N . GLU B 1 70 ? 17.969 -14.141 -7.648 1 93.62 70 GLU B N 1
ATOM 2643 C CA . GLU B 1 70 ? 19.203 -13.383 -7.523 1 93.62 70 GLU B CA 1
ATOM 2644 C C . GLU B 1 70 ? 18.922 -11.914 -7.223 1 93.62 70 GLU B C 1
ATOM 2646 O O . GLU B 1 70 ? 19.641 -11.273 -6.453 1 93.62 70 GLU B O 1
ATOM 2651 N N . LEU B 1 71 ? 17.953 -11.398 -7.867 1 93.94 71 LEU B N 1
ATOM 2652 C CA . LEU B 1 71 ? 17.578 -10.023 -7.598 1 93.94 71 LEU B CA 1
ATOM 2653 C C . LEU B 1 71 ? 17.203 -9.836 -6.129 1 93.94 71 LEU B C 1
ATOM 2655 O O . LEU B 1 71 ? 17.562 -8.836 -5.512 1 93.94 71 LEU B O 1
ATOM 2659 N N . ALA B 1 72 ? 16.469 -10.773 -5.625 1 90.38 72 ALA B N 1
ATOM 2660 C CA . ALA B 1 72 ? 16.047 -10.695 -4.227 1 90.38 72 ALA B CA 1
ATOM 2661 C C . ALA B 1 72 ? 17.25 -10.617 -3.297 1 90.38 72 ALA B C 1
ATOM 2663 O O . ALA B 1 72 ? 17.203 -9.969 -2.246 1 90.38 72 ALA B O 1
ATOM 2664 N N . GLU B 1 73 ? 18.281 -11.188 -3.701 1 87.44 73 GLU B N 1
ATOM 2665 C CA . GLU B 1 73 ? 19.5 -11.234 -2.895 1 87.44 73 GLU B CA 1
ATOM 2666 C C . GLU B 1 73 ? 20.328 -9.961 -3.068 1 87.44 73 GLU B C 1
ATOM 2668 O O . GLU B 1 73 ? 20.969 -9.5 -2.123 1 87.44 73 GLU B O 1
ATOM 2673 N N . GLN B 1 74 ? 20.266 -9.398 -4.195 1 88.06 74 GLN B N 1
ATOM 2674 C CA . GLN B 1 74 ? 21.219 -8.344 -4.543 1 88.06 74 GLN B CA 1
ATOM 2675 C C . GLN B 1 74 ? 20.547 -6.977 -4.551 1 88.06 74 GLN B C 1
ATOM 2677 O O . GLN B 1 74 ? 21.219 -5.945 -4.582 1 88.06 74 GLN B O 1
ATOM 2682 N N . TRP B 1 75 ? 19.266 -6.969 -4.488 1 87.31 75 TRP B N 1
ATOM 2683 C CA . TRP B 1 75 ? 18.531 -5.715 -4.625 1 87.31 75 TRP B CA 1
ATOM 2684 C C . TRP B 1 75 ? 18.891 -4.75 -3.498 1 87.31 75 TRP B C 1
ATOM 2686 O O . TRP B 1 75 ? 19.031 -5.156 -2.342 1 87.31 75 TRP B O 1
ATOM 2696 N N . PRO B 1 76 ? 19.094 -3.521 -3.799 1 80.81 76 PRO B N 1
ATOM 2697 C CA . PRO B 1 76 ? 19.422 -2.561 -2.746 1 80.81 76 PRO B CA 1
ATOM 2698 C C . PRO B 1 76 ? 18.344 -2.457 -1.676 1 80.81 76 PRO B C 1
ATOM 2700 O O . PRO B 1 76 ? 17.156 -2.389 -2 1 80.81 76 PRO B O 1
ATOM 2703 N N . GLN B 1 77 ? 18.578 -2.379 -0.418 1 68.12 77 GLN B N 1
ATOM 2704 C CA . GLN B 1 77 ? 17.672 -2.443 0.727 1 68.12 77 GLN B CA 1
ATOM 2705 C C . GLN B 1 77 ? 16.75 -1.233 0.764 1 68.12 77 GLN B C 1
ATOM 2707 O O . GLN B 1 77 ? 15.586 -1.345 1.178 1 68.12 77 GLN B O 1
ATOM 2712 N N . ARG B 1 78 ? 17.172 -0.121 0.26 1 68.75 78 ARG B N 1
ATOM 2713 C CA . ARG B 1 78 ? 16.391 1.097 0.422 1 68.75 78 ARG B CA 1
ATOM 2714 C C . ARG B 1 78 ? 15.492 1.335 -0.789 1 68.75 78 ARG B C 1
ATOM 2716 O O . ARG B 1 78 ? 14.789 2.346 -0.858 1 68.75 78 ARG B O 1
ATOM 2723 N N . GLN B 1 79 ? 15.547 0.495 -1.726 1 80.19 79 GLN B N 1
ATOM 2724 C CA . GLN B 1 79 ? 14.727 0.59 -2.926 1 80.19 79 GLN B CA 1
ATOM 2725 C C . GLN B 1 79 ? 13.617 -0.459 -2.918 1 80.19 79 GLN B C 1
ATOM 2727 O O . GLN B 1 79 ? 13.859 -1.624 -2.594 1 80.19 79 GLN B O 1
ATOM 2732 N N . PRO B 1 80 ? 12.484 0.039 -3.16 1 88.62 80 PRO B N 1
ATOM 2733 C CA . PRO B 1 80 ? 11.43 -0.972 -3.26 1 88.62 80 PRO B CA 1
ATOM 2734 C C . PRO B 1 80 ? 11.75 -2.064 -4.277 1 88.62 80 PRO B C 1
ATOM 2736 O O . PRO B 1 80 ? 12.188 -1.766 -5.391 1 88.62 80 PRO B O 1
ATOM 2739 N N . PHE B 1 81 ? 11.609 -3.225 -3.873 1 93 81 PHE B N 1
ATOM 2740 C CA . PHE B 1 81 ? 11.82 -4.363 -4.758 1 93 81 PHE B CA 1
ATOM 2741 C C . PHE B 1 81 ? 10.828 -4.34 -5.918 1 93 81 PHE B C 1
ATOM 2743 O O . PHE B 1 81 ? 9.656 -3.996 -5.734 1 93 81 PHE B O 1
ATOM 2750 N N . PRO B 1 82 ? 11.242 -4.711 -7.113 1 96.25 82 PRO B N 1
ATOM 2751 C CA . PRO B 1 82 ? 10.32 -4.641 -8.25 1 96.25 82 PRO B CA 1
ATOM 2752 C C . PRO B 1 82 ? 9.188 -5.668 -8.148 1 96.25 82 PRO B C 1
ATOM 2754 O O . PRO B 1 82 ? 9.375 -6.742 -7.57 1 96.25 82 PRO B O 1
ATOM 2757 N N . LEU B 1 83 ? 8.023 -5.309 -8.672 1 97.88 83 LEU B N 1
ATOM 2758 C CA . LEU B 1 83 ? 6.938 -6.266 -8.867 1 97.88 83 LEU B CA 1
ATOM 2759 C C . LEU B 1 83 ? 7.238 -7.203 -10.031 1 97.88 83 LEU B C 1
ATOM 2761 O O . LEU B 1 83 ? 7.617 -6.75 -11.109 1 97.88 83 LEU B O 1
ATOM 2765 N N . ILE B 1 84 ? 7.086 -8.445 -9.82 1 98.5 84 ILE B N 1
ATOM 2766 C CA . ILE B 1 84 ? 7.523 -9.414 -10.82 1 98.5 84 ILE B CA 1
ATOM 2767 C C . ILE B 1 84 ? 6.309 -10.117 -11.422 1 98.5 84 ILE B C 1
ATOM 2769 O O . ILE B 1 84 ? 5.434 -10.586 -10.695 1 98.5 84 ILE B O 1
ATOM 2773 N N . VAL B 1 85 ? 6.281 -10.125 -12.695 1 98.81 85 VAL B N 1
ATOM 2774 C CA . VAL B 1 85 ? 5.328 -10.922 -13.461 1 98.81 85 VAL B CA 1
ATOM 2775 C C . VAL B 1 85 ? 6.082 -11.898 -14.359 1 98.81 85 VAL B C 1
ATOM 2777 O O . VAL B 1 85 ? 6.945 -11.5 -15.141 1 98.81 85 VAL B O 1
ATOM 2780 N N . PHE B 1 86 ? 5.758 -13.164 -14.242 1 98.69 86 PHE B N 1
ATOM 2781 C CA . PHE B 1 86 ? 6.34 -14.141 -15.156 1 98.69 86 PHE B CA 1
ATOM 2782 C C . PHE B 1 86 ? 5.473 -14.305 -16.391 1 98.69 86 PHE B C 1
ATOM 2784 O O . PHE B 1 86 ? 4.242 -14.352 -16.297 1 98.69 86 PHE B O 1
ATOM 2791 N N . VAL B 1 87 ? 6.086 -14.297 -17.547 1 98.5 87 VAL B N 1
ATOM 2792 C CA . VAL B 1 87 ? 5.43 -14.5 -18.828 1 98.5 87 VAL B CA 1
ATOM 2793 C C . VAL B 1 87 ? 6.102 -15.648 -19.578 1 98.5 87 VAL B C 1
ATOM 2795 O O . VAL B 1 87 ? 7.238 -15.523 -20.047 1 98.5 87 VAL B O 1
ATOM 2798 N N . THR B 1 88 ? 5.406 -16.734 -19.75 1 97.5 88 THR B N 1
ATOM 2799 C CA . THR B 1 88 ? 6.062 -17.922 -20.281 1 97.5 88 THR B CA 1
ATOM 2800 C C . THR B 1 88 ? 5.062 -18.828 -21 1 97.5 88 THR B C 1
ATOM 2802 O O . THR B 1 88 ? 3.85 -18.625 -20.906 1 97.5 88 THR B O 1
ATOM 2805 N N . ALA B 1 89 ? 5.582 -19.797 -21.734 1 95.88 89 ALA B N 1
ATOM 2806 C CA . ALA B 1 89 ? 4.73 -20.75 -22.438 1 95.88 89 ALA B CA 1
ATOM 2807 C C . ALA B 1 89 ? 4.398 -21.938 -21.547 1 95.88 89 ALA B C 1
ATOM 2809 O O . ALA B 1 89 ? 3.594 -22.797 -21.938 1 95.88 89 ALA B O 1
ATOM 2810 N N . TYR B 1 90 ? 4.973 -22.031 -20.422 1 94.06 90 TYR B N 1
ATOM 2811 C CA . TYR B 1 90 ? 4.887 -23.219 -19.578 1 94.06 90 TYR B CA 1
ATOM 2812 C C . TYR B 1 90 ? 4.043 -22.938 -18.344 1 94.06 90 TYR B C 1
ATOM 2814 O O . TYR B 1 90 ? 4.172 -21.891 -17.719 1 94.06 90 TYR B O 1
ATOM 2822 N N . ASP B 1 91 ? 3.219 -23.844 -18 1 92.31 91 ASP B N 1
ATOM 2823 C CA . ASP B 1 91 ? 2.373 -23.625 -16.828 1 92.31 91 ASP B CA 1
ATOM 2824 C C . ASP B 1 91 ? 2.891 -24.406 -15.625 1 92.31 91 ASP B C 1
ATOM 2826 O O . ASP B 1 91 ? 2.305 -24.359 -14.539 1 92.31 91 ASP B O 1
ATOM 2830 N N . GLU B 1 92 ? 3.998 -25.109 -15.781 1 94.19 92 GLU B N 1
ATOM 2831 C CA . GLU B 1 92 ? 4.5 -26 -14.742 1 94.19 92 GLU B CA 1
ATOM 2832 C C . GLU B 1 92 ? 5.32 -25.234 -13.703 1 94.19 92 GLU B C 1
ATOM 2834 O O . GLU B 1 92 ? 5.785 -25.812 -12.719 1 94.19 92 GLU B O 1
ATOM 2839 N N . HIS B 1 93 ? 5.531 -23.969 -13.914 1 95.88 93 HIS B N 1
ATOM 2840 C CA . HIS B 1 93 ? 6.406 -23.203 -13.031 1 95.88 93 HIS B CA 1
ATOM 2841 C C . HIS B 1 93 ? 5.605 -22.266 -12.133 1 95.88 93 HIS B C 1
ATOM 2843 O O . HIS B 1 93 ? 6.18 -21.438 -11.422 1 95.88 93 HIS B O 1
ATOM 2849 N N . ALA B 1 94 ? 4.312 -22.375 -12.156 1 96.12 94 ALA B N 1
ATOM 2850 C CA . ALA B 1 94 ? 3.457 -21.438 -11.445 1 96.12 94 ALA B CA 1
ATOM 2851 C C . ALA B 1 94 ? 3.689 -21.516 -9.938 1 96.12 94 ALA B C 1
ATOM 2853 O O . ALA B 1 94 ? 3.734 -20.484 -9.258 1 96.12 94 ALA B O 1
ATOM 2854 N N . LEU B 1 95 ? 3.84 -22.688 -9.484 1 95.62 95 LEU B N 1
ATOM 2855 C CA . LEU B 1 95 ? 4.078 -22.875 -8.055 1 95.62 95 LEU B CA 1
ATOM 2856 C C . LEU B 1 95 ? 5.375 -22.188 -7.629 1 95.62 95 LEU B C 1
ATOM 2858 O O . LEU B 1 95 ? 5.406 -21.484 -6.621 1 95.62 95 LEU B O 1
ATOM 2862 N N . GLU B 1 96 ? 6.422 -22.391 -8.344 1 95.94 96 GLU B N 1
ATOM 2863 C CA . GLU B 1 96 ? 7.711 -21.766 -8.062 1 95.94 96 GLU B CA 1
ATOM 2864 C C . GLU B 1 96 ? 7.613 -20.25 -8.148 1 95.94 96 GLU B C 1
ATOM 2866 O O . GLU B 1 96 ? 8.305 -19.531 -7.418 1 95.94 96 GLU B O 1
ATOM 2871 N N . ALA B 1 97 ? 6.785 -19.781 -9.047 1 97.25 97 ALA B N 1
ATOM 2872 C CA . ALA B 1 97 ? 6.582 -18.344 -9.203 1 97.25 97 ALA B CA 1
ATOM 2873 C C . ALA B 1 97 ? 6.012 -17.734 -7.926 1 97.25 97 ALA B C 1
ATOM 2875 O O . ALA B 1 97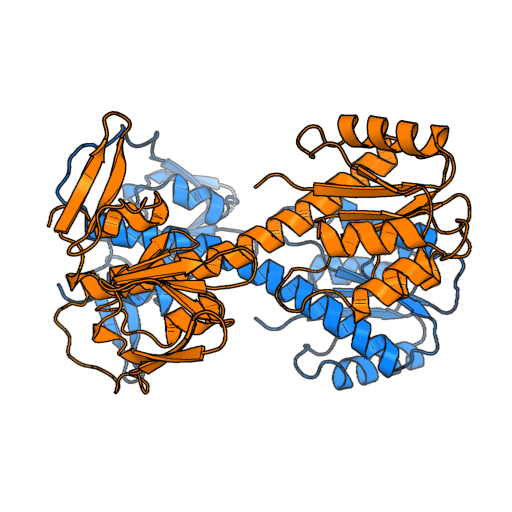 ? 6.402 -16.625 -7.535 1 97.25 97 ALA B O 1
ATOM 2876 N N . PHE B 1 98 ? 5.109 -18.391 -7.285 1 96.25 98 PHE B N 1
ATOM 2877 C CA . PHE B 1 98 ? 4.586 -17.938 -6.004 1 96.25 98 PHE B CA 1
ATOM 2878 C C . PHE B 1 98 ? 5.695 -17.828 -4.965 1 96.25 98 PHE B C 1
ATOM 2880 O O . PHE B 1 98 ? 5.734 -16.891 -4.176 1 96.25 98 PHE B O 1
ATOM 2887 N N . GLU B 1 99 ? 6.582 -18.797 -4.98 1 93.56 99 GLU B N 1
ATOM 2888 C CA . GLU B 1 99 ? 7.691 -18.812 -4.031 1 93.56 99 GLU B CA 1
ATOM 2889 C C . GLU B 1 99 ? 8.586 -17.578 -4.207 1 93.56 99 GLU B C 1
ATOM 2891 O O . GLU B 1 99 ? 9.211 -17.125 -3.252 1 93.56 99 GLU B O 1
ATOM 2896 N N . ARG B 1 100 ? 8.562 -17.094 -5.367 1 92.94 100 ARG B N 1
ATOM 2897 C CA . ARG B 1 100 ? 9.359 -15.914 -5.668 1 92.94 100 ARG B CA 1
ATOM 2898 C C . ARG B 1 100 ? 8.523 -14.641 -5.504 1 92.94 100 ARG B C 1
ATOM 2900 O O . ARG B 1 100 ? 8.938 -13.57 -5.945 1 92.94 100 ARG B O 1
ATOM 2907 N N . ALA B 1 101 ? 7.375 -14.836 -5.016 1 94.5 101 ALA B N 1
ATOM 2908 C CA . ALA B 1 101 ? 6.469 -13.734 -4.691 1 94.5 101 ALA B CA 1
ATOM 2909 C C . ALA B 1 101 ? 6.051 -12.984 -5.953 1 94.5 101 ALA B C 1
ATOM 2911 O O . ALA B 1 101 ? 5.965 -11.75 -5.953 1 94.5 101 ALA B O 1
ATOM 2912 N N . ALA B 1 102 ? 5.848 -13.719 -6.98 1 97.5 102 ALA B N 1
ATOM 2913 C CA . ALA B 1 102 ? 5.355 -13.102 -8.211 1 97.5 102 ALA B CA 1
ATOM 2914 C C . ALA B 1 102 ? 3.967 -12.5 -8.008 1 97.5 102 ALA B C 1
ATOM 2916 O O . ALA B 1 102 ? 3.137 -13.07 -7.297 1 97.5 102 ALA B O 1
ATOM 2917 N N . ILE B 1 103 ? 3.736 -11.43 -8.727 1 97.56 103 ILE B N 1
ATOM 2918 C CA . ILE B 1 103 ? 2.438 -10.773 -8.68 1 97.56 103 ILE B CA 1
ATOM 2919 C C . ILE B 1 103 ? 1.452 -11.508 -9.586 1 97.56 103 ILE B C 1
ATOM 2921 O O . ILE B 1 103 ? 0.25 -11.539 -9.305 1 97.56 103 ILE B O 1
ATOM 2925 N N . ASP B 1 104 ? 2.041 -11.938 -10.633 1 98.12 104 ASP B N 1
ATOM 2926 C CA . ASP B 1 104 ? 1.198 -12.641 -11.602 1 98.12 104 ASP B CA 1
ATOM 2927 C C . ASP B 1 104 ? 2.027 -13.578 -12.477 1 98.12 104 ASP B C 1
ATOM 2929 O O . ASP B 1 104 ? 3.256 -13.594 -12.383 1 98.12 104 ASP B O 1
ATOM 2933 N N . TYR B 1 105 ? 1.302 -14.43 -13.133 1 98.38 105 TYR B N 1
ATOM 2934 C CA . TYR B 1 105 ? 1.819 -15.453 -14.031 1 98.38 105 TYR B CA 1
ATOM 2935 C C . TYR B 1 105 ? 0.976 -15.547 -15.297 1 98.38 105 TYR B C 1
ATOM 2937 O O . TYR B 1 105 ? -0.199 -15.914 -15.242 1 98.38 105 TYR B O 1
ATOM 2945 N N . LEU B 1 106 ? 1.614 -15.188 -16.453 1 98.19 106 LEU B N 1
ATOM 2946 C CA . LEU B 1 106 ? 0.895 -15.117 -17.719 1 98.19 106 LEU B CA 1
ATOM 2947 C C . LEU B 1 106 ? 1.415 -16.156 -18.703 1 98.19 106 LEU B C 1
ATOM 2949 O O . LEU B 1 106 ? 2.627 -16.312 -18.859 1 98.19 106 LEU B O 1
ATOM 2953 N N . LEU B 1 107 ? 0.519 -16.75 -19.359 1 97.44 107 LEU B N 1
ATOM 2954 C CA . LEU B 1 107 ? 0.902 -17.734 -20.375 1 97.44 107 LEU B CA 1
ATOM 2955 C C . LEU B 1 107 ? 0.977 -17.094 -21.75 1 97.44 107 LEU B C 1
ATOM 2957 O O . LEU B 1 107 ? 0.129 -16.281 -22.109 1 97.44 107 LEU B O 1
ATOM 2961 N N . LYS B 1 108 ? 1.961 -17.484 -22.469 1 96.25 108 LYS B N 1
ATOM 2962 C CA . LYS B 1 108 ? 2.039 -17.125 -23.875 1 96.25 108 LYS B CA 1
ATOM 2963 C C . LYS B 1 108 ? 1.124 -18.016 -24.719 1 96.25 108 LYS B C 1
ATOM 2965 O O . LYS B 1 108 ? 0.966 -19.203 -24.422 1 96.25 108 LYS B O 1
ATOM 2970 N N . PRO B 1 109 ? 0.541 -17.562 -25.781 1 96.12 109 PRO B N 1
ATOM 2971 C CA . PRO B 1 109 ? 0.515 -16.156 -26.188 1 96.12 109 PRO B CA 1
ATOM 2972 C C . PRO B 1 109 ? -0.263 -15.281 -25.203 1 96.12 109 PRO B C 1
ATOM 2974 O O . PRO B 1 109 ? -1.295 -15.703 -24.672 1 96.12 109 PRO B O 1
ATOM 2977 N N . VAL B 1 110 ? 0.23 -14.094 -25.047 1 95.12 110 VAL B N 1
ATOM 2978 C CA . VAL B 1 110 ? -0.344 -13.203 -24.031 1 95.12 110 VAL B CA 1
ATOM 2979 C C . VAL B 1 110 ? -1.655 -12.617 -24.562 1 95.12 110 VAL B C 1
ATOM 2981 O O . VAL B 1 110 ? -1.688 -12.008 -25.625 1 95.12 110 VAL B O 1
ATOM 2984 N N . ASN B 1 111 ? -2.656 -12.852 -23.828 1 93.69 111 ASN B N 1
ATOM 2985 C CA . ASN B 1 111 ? -3.969 -12.266 -24.078 1 93.69 111 ASN B CA 1
ATOM 2986 C C . ASN B 1 111 ? -4.074 -10.852 -23.516 1 93.69 111 ASN B C 1
ATOM 2988 O O . ASN B 1 111 ? -3.744 -10.617 -22.344 1 93.69 111 ASN B O 1
ATOM 2992 N N . GLU B 1 112 ? -4.594 -9.961 -24.344 1 95.81 112 GLU B N 1
ATOM 2993 C CA . GLU B 1 112 ? -4.629 -8.562 -23.953 1 95.81 112 GLU B CA 1
ATOM 2994 C C . GLU B 1 112 ? -5.543 -8.352 -22.734 1 95.81 112 GLU B C 1
ATOM 2996 O O . GLU B 1 112 ? -5.227 -7.57 -21.844 1 95.81 112 GLU B O 1
ATOM 3001 N N . GLU B 1 113 ? -6.668 -8.992 -22.766 1 95.62 113 GLU B N 1
ATOM 3002 C CA . GLU B 1 113 ? -7.602 -8.867 -21.656 1 95.62 113 GLU B CA 1
ATOM 3003 C C . GLU B 1 113 ? -6.973 -9.359 -20.344 1 95.62 113 GLU B C 1
ATOM 3005 O O . GLU B 1 113 ? -7.098 -8.711 -19.312 1 95.62 113 GLU B O 1
ATOM 3010 N N . ARG B 1 114 ? -6.324 -10.414 -20.438 1 96.38 114 ARG B N 1
ATOM 3011 C CA . ARG B 1 114 ? -5.66 -10.984 -19.266 1 96.38 114 ARG B CA 1
ATOM 3012 C C . ARG B 1 114 ? -4.52 -10.094 -18.781 1 96.38 114 ARG B C 1
ATOM 3014 O O . ARG B 1 114 ? -4.352 -9.883 -17.578 1 96.38 114 ARG B O 1
ATOM 3021 N N . LEU B 1 115 ? -3.766 -9.586 -19.719 1 97.81 115 LEU B N 1
ATOM 3022 C CA . LEU B 1 115 ? -2.699 -8.648 -19.391 1 97.81 115 LEU B CA 1
ATOM 3023 C C . LEU B 1 115 ? -3.266 -7.383 -18.75 1 97.81 115 LEU B C 1
ATOM 3025 O O . LEU B 1 115 ? -2.658 -6.82 -17.828 1 97.81 115 LEU B O 1
ATOM 3029 N N . GLY B 1 116 ? -4.387 -7 -19.25 1 97.19 116 GLY B N 1
ATOM 3030 C CA . GLY B 1 116 ? -5.047 -5.844 -18.656 1 97.19 116 GLY B CA 1
ATOM 3031 C C . GLY B 1 116 ? -5.348 -6.012 -17.188 1 97.19 116 GLY B C 1
ATOM 3032 O O . GLY B 1 116 ? -5.152 -5.086 -16.391 1 97.19 116 GLY B O 1
ATOM 3033 N N . LYS B 1 117 ? -5.762 -7.145 -16.797 1 95.62 117 LYS B N 1
ATOM 3034 C CA . LYS B 1 117 ? -6.016 -7.438 -15.391 1 95.62 117 LYS B CA 1
ATOM 3035 C C . LYS B 1 117 ? -4.73 -7.379 -14.57 1 95.62 117 LYS B C 1
ATOM 3037 O O . LYS B 1 117 ? -4.719 -6.855 -13.453 1 95.62 117 LYS B O 1
ATOM 3042 N N . THR B 1 118 ? -3.695 -7.891 -15.133 1 97.75 118 THR B N 1
ATOM 3043 C CA . THR B 1 118 ? -2.389 -7.84 -14.484 1 97.75 118 THR B CA 1
ATOM 3044 C C . THR B 1 118 ? -1.945 -6.395 -14.281 1 97.75 118 THR B C 1
ATOM 3046 O O . THR B 1 118 ? -1.48 -6.031 -13.195 1 97.75 118 THR B O 1
ATOM 3049 N N . VAL B 1 119 ? -2.143 -5.613 -15.273 1 97.88 119 VAL B N 1
ATOM 3050 C CA . VAL B 1 119 ? -1.743 -4.211 -15.234 1 97.88 119 VAL B CA 1
ATOM 3051 C C . VAL B 1 119 ? -2.533 -3.479 -14.148 1 97.88 119 VAL B C 1
ATOM 3053 O O . VAL B 1 119 ? -1.974 -2.674 -13.406 1 97.88 119 VAL B O 1
ATOM 3056 N N . GLN B 1 120 ? -3.766 -3.785 -14.078 1 95.62 120 GLN B N 1
ATOM 3057 C CA . GLN B 1 120 ? -4.586 -3.176 -13.031 1 95.62 120 GLN B CA 1
ATOM 3058 C C . GLN B 1 120 ? -4.055 -3.516 -11.648 1 95.62 120 GLN B C 1
ATOM 3060 O O . GLN B 1 120 ? -3.977 -2.646 -10.773 1 95.62 120 GLN B O 1
ATOM 3065 N N . ARG B 1 121 ? -3.703 -4.715 -11.461 1 94.94 121 ARG B N 1
ATOM 3066 C CA . ARG B 1 121 ? -3.137 -5.16 -10.188 1 94.94 121 ARG B CA 1
ATOM 3067 C C . ARG B 1 121 ? -1.831 -4.434 -9.891 1 94.94 121 ARG B C 1
ATOM 3069 O O . ARG B 1 121 ? -1.623 -3.955 -8.766 1 94.94 121 ARG B O 1
ATOM 3076 N N . LEU B 1 122 ? -1.005 -4.355 -10.859 1 97.25 122 LEU B N 1
ATOM 3077 C CA . LEU B 1 122 ? 0.285 -3.689 -10.719 1 97.25 122 LEU B CA 1
ATOM 3078 C C . LEU B 1 122 ? 0.101 -2.217 -10.359 1 97.25 122 LEU B C 1
ATOM 3080 O O . LEU B 1 122 ? 0.765 -1.705 -9.453 1 97.25 122 LEU B O 1
ATOM 3084 N N . ARG B 1 123 ? -0.795 -1.606 -11.039 1 95.06 123 ARG B N 1
ATOM 3085 C CA . ARG B 1 123 ? -1.065 -0.195 -10.789 1 95.06 123 ARG B CA 1
ATOM 3086 C C . ARG B 1 123 ? -1.546 0.024 -9.359 1 95.06 123 ARG B C 1
ATOM 3088 O O . ARG B 1 123 ? -1.124 0.974 -8.695 1 95.06 123 ARG B O 1
ATOM 3095 N N . ALA B 1 124 ? -2.404 -0.82 -8.93 1 91.94 124 ALA B N 1
ATOM 3096 C CA . ALA B 1 124 ? -2.938 -0.701 -7.578 1 91.94 124 ALA B CA 1
ATOM 3097 C C . ALA B 1 124 ? -1.828 -0.844 -6.539 1 91.94 124 ALA B C 1
ATOM 3099 O O . ALA B 1 124 ? -1.763 -0.068 -5.582 1 91.94 124 ALA B O 1
ATOM 3100 N N . LEU B 1 125 ? -0.991 -1.774 -6.707 1 93.25 125 LEU B N 1
ATOM 3101 C CA . LEU B 1 125 ? 0.101 -2.021 -5.77 1 93.25 125 LEU B CA 1
ATOM 3102 C C . LEU B 1 125 ? 1.09 -0.86 -5.77 1 93.25 125 LEU B C 1
ATOM 3104 O O . LEU B 1 125 ? 1.555 -0.435 -4.711 1 93.25 125 LEU B O 1
ATOM 3108 N N . LEU B 1 126 ? 1.383 -0.356 -6.918 1 93.5 126 LEU B N 1
ATOM 3109 C CA . LEU B 1 126 ? 2.303 0.771 -7.031 1 93.5 126 LEU B CA 1
ATOM 3110 C C . LEU B 1 126 ? 1.711 2.021 -6.387 1 93.5 126 LEU B C 1
ATOM 3112 O O . LEU B 1 126 ? 2.43 2.797 -5.754 1 93.5 126 LEU B O 1
ATOM 3116 N N . ALA B 1 127 ? 0.456 2.166 -6.559 1 88.81 127 ALA B N 1
ATOM 3117 C CA . ALA B 1 127 ? -0.222 3.301 -5.938 1 88.81 127 ALA B CA 1
ATOM 3118 C C . ALA B 1 127 ? -0.153 3.217 -4.414 1 88.81 127 ALA B C 1
ATOM 3120 O O . ALA B 1 127 ? 0.055 4.227 -3.738 1 88.81 127 ALA B O 1
ATOM 3121 N N . GLN B 1 128 ? -0.343 2.094 -3.916 1 86.75 128 GLN B N 1
ATOM 3122 C CA . GLN B 1 128 ? -0.27 1.889 -2.475 1 86.75 128 GLN B CA 1
ATOM 3123 C C . GLN B 1 128 ? 1.124 2.207 -1.942 1 86.75 128 GLN B C 1
ATOM 3125 O O . GLN B 1 128 ? 1.266 2.826 -0.886 1 86.75 128 GLN B O 1
ATOM 3130 N N . ARG B 1 129 ? 2.1 1.771 -2.65 1 86.31 129 ARG B N 1
ATOM 3131 C CA . ARG B 1 129 ? 3.477 2.066 -2.268 1 86.31 129 ARG B CA 1
ATOM 3132 C C . ARG B 1 129 ? 3.725 3.57 -2.23 1 86.31 129 ARG B C 1
ATOM 3134 O O . ARG B 1 129 ? 4.355 4.078 -1.302 1 86.31 129 ARG B O 1
ATOM 3141 N N . ALA B 1 130 ? 3.232 4.203 -3.219 1 83.5 130 ALA B N 1
ATOM 3142 C CA . ALA B 1 130 ? 3.389 5.652 -3.305 1 83.5 130 ALA B CA 1
ATOM 3143 C C . ALA B 1 130 ? 2.697 6.348 -2.135 1 83.5 130 ALA B C 1
ATOM 3145 O O . ALA B 1 130 ? 3.221 7.32 -1.587 1 83.5 130 ALA B O 1
ATOM 3146 N N . ALA B 1 131 ? 1.605 5.82 -1.785 1 80.06 131 ALA B N 1
ATOM 3147 C CA . ALA B 1 131 ? 0.835 6.406 -0.69 1 80.06 131 ALA B CA 1
ATOM 3148 C C . ALA B 1 131 ? 1.585 6.285 0.634 1 80.06 131 ALA B C 1
ATOM 3150 O O . ALA B 1 131 ? 1.561 7.203 1.454 1 80.06 131 ALA B O 1
ATOM 3151 N N . SER B 1 132 ? 2.168 5.223 0.839 1 77.88 132 SER B N 1
ATOM 3152 C CA . SER B 1 132 ? 2.926 5.016 2.07 1 77.88 132 SER B CA 1
ATOM 3153 C C . SER B 1 132 ? 4.07 6.016 2.186 1 77.88 132 SER B C 1
ATOM 3155 O O . SER B 1 132 ? 4.328 6.551 3.268 1 77.88 132 SER B O 1
ATOM 3157 N N . SER B 1 133 ? 4.703 6.293 1.151 1 73.12 133 SER B N 1
ATOM 3158 C CA . SER B 1 133 ? 5.777 7.285 1.14 1 73.12 133 SER B CA 1
ATOM 3159 C C . SER B 1 133 ? 5.238 8.688 1.412 1 73.12 133 SER B C 1
ATOM 3161 O O . SER B 1 133 ? 5.848 9.453 2.156 1 73.12 133 SER B O 1
ATOM 3163 N N . GLN B 1 134 ? 4.164 8.922 0.839 1 73.69 134 GLN B N 1
ATOM 3164 C CA . GLN B 1 134 ? 3.551 10.234 1.015 1 73.69 134 GLN B CA 1
ATOM 3165 C C . GLN B 1 134 ? 3.109 10.445 2.461 1 73.69 134 GLN B C 1
ATOM 3167 O O . GLN B 1 134 ? 3.166 11.562 2.975 1 73.69 134 GLN B O 1
ATOM 3172 N N . GLU B 1 135 ? 2.666 9.422 3.008 1 72.94 135 GLU B N 1
ATOM 3173 C CA . GLU B 1 135 ? 2.25 9.492 4.406 1 72.94 135 GLU B CA 1
ATOM 3174 C C . GLU B 1 135 ? 3.363 10.047 5.285 1 72.94 135 GLU B C 1
ATOM 3176 O O . GLU B 1 135 ? 3.113 10.891 6.152 1 72.94 135 GLU B O 1
ATOM 3181 N N . LEU B 1 136 ? 4.492 9.57 5.031 1 67.5 136 LEU B N 1
ATOM 3182 C CA . LEU B 1 136 ? 5.621 10.047 5.828 1 67.5 136 LEU B CA 1
ATOM 3183 C C . LEU B 1 136 ? 5.824 11.547 5.648 1 67.5 136 LEU B C 1
ATOM 3185 O O . LEU B 1 136 ? 6.062 12.266 6.621 1 67.5 136 LEU B O 1
ATOM 3189 N N . HIS B 1 137 ? 5.699 12.016 4.543 1 68.81 137 HIS B N 1
ATOM 3190 C CA . HIS B 1 137 ? 5.867 13.438 4.262 1 68.81 137 HIS B CA 1
ATOM 3191 C C . HIS B 1 137 ? 4.75 14.258 4.891 1 68.81 137 HIS B C 1
ATOM 3193 O O . HIS B 1 137 ? 4.988 15.352 5.402 1 68.81 137 HIS B O 1
ATOM 3199 N N . LEU B 1 138 ? 3.617 13.711 4.805 1 71.5 138 LEU B N 1
ATOM 3200 C CA . LEU B 1 138 ? 2.477 14.406 5.391 1 71.5 138 LEU B CA 1
ATOM 3201 C C . LEU B 1 138 ? 2.613 14.484 6.906 1 71.5 138 LEU B C 1
ATOM 3203 O O . LEU B 1 138 ? 2.305 15.516 7.508 1 71.5 138 LEU B O 1
ATOM 3207 N N . GLU B 1 139 ? 3.068 13.43 7.457 1 71.88 139 GLU B N 1
ATOM 3208 C CA . GLU B 1 139 ? 3.291 13.422 8.898 1 71.88 139 GLU B CA 1
ATOM 3209 C C . GLU B 1 139 ? 4.297 14.5 9.312 1 71.88 139 GLU B C 1
ATOM 3211 O O . GLU B 1 139 ? 4.109 15.172 10.32 1 71.88 139 GLU B O 1
ATOM 3216 N N . GLN B 1 140 ? 5.258 14.578 8.539 1 65.25 140 GLN B N 1
ATOM 3217 C CA . GLN B 1 140 ? 6.277 15.586 8.82 1 65.25 140 GLN B CA 1
ATOM 3218 C C . GLN B 1 140 ? 5.719 17 8.664 1 65.25 140 GLN B C 1
ATOM 3220 O O . GLN B 1 140 ? 5.965 17.859 9.5 1 65.25 140 GLN B O 1
ATOM 3225 N N . ALA B 1 141 ? 5.027 17.188 7.648 1 67.38 141 ALA B N 1
ATOM 3226 C CA . ALA B 1 141 ? 4.406 18.484 7.418 1 67.38 141 ALA B CA 1
ATOM 3227 C C . ALA B 1 141 ? 3.457 18.844 8.555 1 67.38 141 ALA B C 1
ATOM 3229 O O . ALA B 1 141 ? 3.453 19.984 9.031 1 67.38 141 ALA B O 1
ATOM 3230 N N . LEU B 1 142 ? 2.768 17.984 8.961 1 69.88 142 LEU B N 1
ATOM 3231 C CA . LEU B 1 142 ? 1.832 18.203 10.055 1 69.88 142 LEU B CA 1
ATOM 3232 C C . LEU B 1 142 ? 2.574 18.562 11.344 1 69.88 142 LEU B C 1
ATOM 3234 O O . LEU B 1 142 ? 2.162 19.469 12.07 1 69.88 142 LEU B O 1
ATOM 3238 N N . ALA B 1 143 ? 3.576 17.719 11.57 1 66.56 143 ALA B N 1
ATOM 3239 C CA . ALA B 1 143 ? 4.371 18 12.766 1 66.56 143 ALA B CA 1
ATOM 3240 C C . ALA B 1 143 ? 4.926 19.422 12.742 1 66.56 143 ALA B C 1
ATOM 3242 O O . ALA B 1 143 ? 4.926 20.109 13.766 1 66.56 143 ALA B O 1
ATOM 3243 N N . GLN B 1 144 ? 5.348 19.859 11.672 1 63.97 144 GLN B N 1
ATOM 3244 C CA . GLN B 1 144 ? 5.898 21.188 11.5 1 63.97 144 GLN B CA 1
ATOM 3245 C C . GLN B 1 144 ? 4.824 22.25 11.703 1 63.97 144 GLN B C 1
ATOM 3247 O O . GLN B 1 144 ? 5.059 23.266 12.367 1 63.97 144 GLN B O 1
ATOM 3252 N N . LEU B 1 145 ? 3.705 22.062 11.195 1 66.75 145 LEU B N 1
ATOM 3253 C CA . LEU B 1 145 ? 2.609 23.016 11.32 1 66.75 145 LEU B CA 1
ATOM 3254 C C . LEU B 1 145 ? 2.104 23.078 12.758 1 66.75 145 LEU B C 1
ATOM 3256 O O . LEU B 1 145 ? 1.764 24.156 13.258 1 66.75 145 LEU B O 1
ATOM 3260 N N . ARG B 1 146 ? 2.064 21.984 13.367 1 65.19 146 ARG B N 1
ATOM 3261 C CA . ARG B 1 146 ? 1.673 21.938 14.773 1 65.19 146 ARG B CA 1
ATOM 3262 C C . ARG B 1 146 ? 2.6 22.781 15.633 1 65.19 146 ARG B C 1
ATOM 3264 O O . ARG B 1 146 ? 2.148 23.453 16.562 1 65.19 146 ARG B O 1
ATOM 3271 N N . GLN B 1 147 ? 3.82 22.672 15.297 1 61.66 147 GLN B N 1
ATOM 3272 C CA . GLN B 1 147 ? 4.801 23.453 16.031 1 61.66 147 GLN B CA 1
ATOM 3273 C C . GLN B 1 147 ? 4.551 24.953 15.844 1 61.66 147 GLN B C 1
ATOM 3275 O O . GLN B 1 147 ? 4.758 25.75 16.766 1 61.66 147 GLN B O 1
ATOM 3280 N N . LEU B 1 148 ? 4.117 25.234 14.773 1 59.56 148 LEU B N 1
ATOM 3281 C CA . LEU B 1 148 ? 3.859 26.641 14.469 1 59.56 148 LEU B CA 1
ATOM 3282 C C . LEU B 1 148 ? 2.613 27.141 15.195 1 59.56 148 LEU B C 1
ATOM 3284 O O . LEU B 1 148 ? 2.549 28.297 15.609 1 59.56 148 LEU B O 1
ATOM 3288 N N . VAL B 1 149 ? 1.777 26.219 15.266 1 58.44 149 VAL B N 1
ATOM 3289 C CA . VAL B 1 149 ? 0.547 26.594 15.953 1 58.44 149 VAL B CA 1
ATOM 3290 C C . VAL B 1 149 ? 0.771 26.547 17.469 1 58.44 149 VAL B C 1
ATOM 3292 O O . VAL B 1 149 ? 0.197 27.344 18.203 1 58.44 149 VAL B O 1
ATOM 3295 N N . SER B 1 150 ? 1.567 25.5 17.984 1 54.53 150 SER B N 1
ATOM 3296 C CA . SER B 1 150 ? 1.79 25.312 19.406 1 54.53 150 SER B CA 1
ATOM 3297 C C . SER B 1 150 ? 2.85 26.281 19.938 1 54.53 150 SER B C 1
ATOM 3299 O O . SER B 1 150 ? 3.23 26.219 21.109 1 54.53 150 SER B O 1
ATOM 3301 N N . ALA B 1 151 ? 3.41 27.219 19.359 1 49.5 151 ALA B N 1
ATOM 3302 C CA . ALA B 1 151 ? 4.543 27.984 19.859 1 49.5 151 ALA B CA 1
ATOM 3303 C C . ALA B 1 151 ? 4.473 28.141 21.391 1 49.5 151 ALA B C 1
ATOM 3305 O O . ALA B 1 151 ? 5.5 28.156 22.062 1 49.5 151 ALA B O 1
ATOM 3306 N N . ASP B 1 152 ? 3.355 28.328 22.062 1 38.88 152 ASP B N 1
ATOM 3307 C CA . ASP B 1 152 ? 3.59 28.75 23.438 1 38.88 152 ASP B CA 1
ATOM 3308 C C . ASP B 1 152 ? 3.697 27.531 24.375 1 38.88 152 ASP B C 1
ATOM 3310 O O . ASP B 1 152 ? 3.803 27.688 25.594 1 38.88 152 ASP B O 1
ATOM 3314 N N . SER B 1 153 ? 3.037 26.391 24.25 1 39.75 153 SER B N 1
ATOM 3315 C CA . SER B 1 153 ? 3.002 25.594 25.469 1 39.75 153 SER B CA 1
ATOM 3316 C C . SER B 1 153 ? 4.297 24.812 25.656 1 39.75 153 SER B C 1
ATOM 3318 O O . SER B 1 153 ? 4.73 24.094 24.75 1 39.75 153 SER B O 1
ATOM 3320 N N . PRO B 1 154 ? 5.098 24.984 26.703 1 35.81 154 PRO B N 1
ATOM 3321 C CA . PRO B 1 154 ? 6.363 24.453 27.219 1 35.81 154 PRO B CA 1
ATOM 3322 C C . PRO B 1 154 ? 6.344 22.922 27.359 1 35.81 154 PRO B C 1
ATOM 3324 O O . PRO B 1 154 ? 7.211 22.359 28.031 1 35.81 154 PRO B O 1
ATOM 3327 N N . VAL B 1 155 ? 5.199 22.234 27.531 1 36.22 155 VAL B N 1
ATOM 3328 C CA . VAL B 1 155 ? 5.414 20.875 28.031 1 36.22 155 VAL B CA 1
ATOM 3329 C C . VAL B 1 155 ? 6.371 20.125 27.109 1 36.22 155 VAL B C 1
ATOM 3331 O O . VAL B 1 155 ? 5.957 19.594 26.078 1 36.22 155 VAL B O 1
ATOM 3334 N N . ALA B 1 156 ? 7.461 20.562 26.875 1 39.53 156 ALA B N 1
ATOM 3335 C CA . ALA B 1 156 ? 8.656 20.125 26.172 1 39.53 156 ALA B CA 1
ATOM 3336 C C . ALA B 1 156 ? 9.055 18.703 26.562 1 39.53 156 ALA B C 1
ATOM 3338 O O . ALA B 1 156 ? 9.523 18.469 27.672 1 39.53 156 ALA B O 1
ATOM 3339 N N . ALA B 1 157 ? 8.266 17.656 26.484 1 37.75 157 ALA B N 1
ATOM 3340 C CA . ALA B 1 157 ? 9.078 16.469 26.75 1 37.75 157 ALA B CA 1
ATOM 3341 C C . ALA B 1 157 ? 10.492 16.641 26.219 1 37.75 157 ALA B C 1
ATOM 3343 O O . ALA B 1 157 ? 10.727 17.422 25.281 1 37.75 157 ALA B O 1
ATOM 3344 N N . ALA B 1 158 ? 11.484 16.234 27.016 1 38.78 158 ALA B N 1
ATOM 3345 C CA . ALA B 1 158 ? 12.914 16.297 26.734 1 38.78 158 ALA B CA 1
ATOM 3346 C C . ALA B 1 158 ? 13.203 15.922 25.297 1 38.78 158 ALA B C 1
ATOM 3348 O O . ALA B 1 158 ? 12.711 14.914 24.781 1 38.78 158 ALA B O 1
ATOM 3349 N N . PRO B 1 159 ? 13.5 16.781 24.391 1 43.41 159 PRO B N 1
ATOM 3350 C CA . PRO B 1 159 ? 13.844 16.516 22.984 1 43.41 159 PRO B CA 1
ATOM 3351 C C . PRO B 1 159 ? 14.672 15.234 22.828 1 43.41 159 PRO B C 1
ATOM 3353 O O . PRO B 1 159 ? 15.531 14.945 23.672 1 43.41 159 PRO B O 1
ATOM 3356 N N . PRO B 1 160 ? 14.156 14.195 22.469 1 47.78 160 PRO B N 1
ATOM 3357 C CA . PRO B 1 160 ? 15.133 13.133 22.219 1 47.78 160 PRO B CA 1
ATOM 3358 C C . PRO B 1 160 ? 16.5 13.68 21.797 1 47.78 160 PRO B C 1
ATOM 3360 O O . PRO B 1 160 ? 16.609 14.836 21.391 1 47.78 160 PRO B O 1
ATOM 3363 N N . ALA B 1 161 ? 17.547 13 22.266 1 55.19 161 ALA B N 1
ATOM 3364 C CA . ALA B 1 161 ? 18.922 13.336 21.891 1 55.19 161 ALA B CA 1
ATOM 3365 C C . ALA B 1 161 ? 19 13.766 20.422 1 55.19 161 ALA B C 1
ATOM 3367 O O . ALA B 1 161 ? 18.578 13.023 19.531 1 55.19 161 ALA B O 1
ATOM 3368 N N . ARG B 1 162 ? 18.938 14.938 20.141 1 68.62 162 ARG B N 1
ATOM 3369 C CA . ARG B 1 162 ? 19.031 15.547 18.812 1 68.62 162 ARG B CA 1
ATOM 3370 C C . ARG B 1 162 ? 20.453 15.43 18.266 1 68.62 162 ARG B C 1
ATOM 3372 O O . ARG B 1 162 ? 21.422 15.406 19.031 1 68.62 162 ARG B O 1
ATOM 3379 N N . LEU B 1 163 ? 20.453 14.992 17 1 75.31 163 LEU B N 1
ATOM 3380 C CA . LEU B 1 163 ? 21.719 14.898 16.297 1 75.31 163 LEU B CA 1
ATOM 3381 C C . LEU B 1 163 ? 22.469 16.234 16.328 1 75.31 163 LEU B C 1
ATOM 3383 O O . LEU B 1 163 ? 21.891 17.281 16.016 1 75.31 163 LEU B O 1
ATOM 3387 N N . GLU B 1 164 ? 23.656 16.219 16.906 1 78.88 164 GLU B N 1
ATOM 3388 C CA . GLU B 1 164 ? 24.422 17.438 17.016 1 78.88 164 GLU B CA 1
ATOM 3389 C C . GLU B 1 164 ? 25.5 17.516 15.93 1 78.88 164 GLU B C 1
ATOM 3391 O O . GLU B 1 164 ? 25.891 18.609 15.516 1 78.88 164 GLU B O 1
ATOM 3396 N N . VAL B 1 165 ? 26.016 16.312 15.539 1 82.94 165 VAL B N 1
ATOM 3397 C CA . VAL B 1 165 ? 27.094 16.266 14.547 1 82.94 165 VAL B CA 1
ATOM 3398 C C . VAL B 1 165 ? 26.766 15.195 13.5 1 82.94 165 VAL B C 1
ATOM 3400 O O . VAL B 1 165 ? 26.281 14.109 13.836 1 82.94 165 VAL B O 1
ATOM 3403 N N . ILE B 1 166 ? 27.047 15.594 12.227 1 85.12 166 ILE B N 1
ATOM 3404 C CA . ILE B 1 166 ? 26.875 14.672 11.109 1 85.12 166 ILE B CA 1
ATOM 3405 C C . ILE B 1 166 ? 28.25 14.242 10.578 1 85.12 166 ILE B C 1
ATOM 3407 O O . ILE B 1 166 ? 29.094 15.086 10.289 1 85.12 166 ILE B O 1
ATOM 3411 N N . ARG B 1 167 ? 28.594 12.906 10.523 1 78.94 167 ARG B N 1
ATOM 3412 C CA . ARG B 1 167 ? 29.781 12.367 9.875 1 78.94 167 ARG B CA 1
ATOM 3413 C C . ARG B 1 167 ? 29.516 12.109 8.391 1 78.94 167 ARG B C 1
ATOM 3415 O O . ARG B 1 167 ? 28.75 11.219 8.031 1 78.94 167 ARG B O 1
ATOM 3422 N N . ALA B 1 168 ? 30 12.93 7.52 1 84 168 ALA B N 1
ATOM 3423 C CA . ALA B 1 168 ? 29.703 12.867 6.094 1 84 168 ALA B CA 1
ATOM 3424 C C . ALA B 1 168 ? 30.969 12.68 5.273 1 84 168 ALA B C 1
ATOM 3426 O O . ALA B 1 168 ? 32.031 13.156 5.66 1 84 168 ALA B O 1
ATOM 3427 N N . ALA B 1 169 ? 30.828 11.992 4.234 1 80.38 169 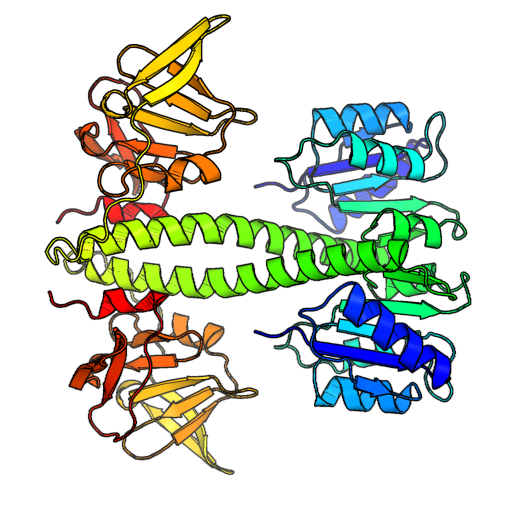ALA B N 1
ATOM 3428 C CA . ALA B 1 169 ? 31.969 11.711 3.365 1 80.38 169 ALA B CA 1
ATOM 3429 C C . ALA B 1 169 ? 32.219 12.859 2.393 1 80.38 169 ALA B C 1
ATOM 3431 O O . ALA B 1 169 ? 31.266 13.391 1.796 1 80.38 169 ALA B O 1
ATOM 3432 N N . VAL B 1 170 ? 33.438 13.305 2.369 1 76.5 170 VAL B N 1
ATOM 3433 C CA . VAL B 1 170 ? 33.938 14.203 1.335 1 76.5 170 VAL B CA 1
ATOM 3434 C C . VAL B 1 170 ? 35.125 13.555 0.611 1 76.5 170 VAL B C 1
ATOM 3436 O O . VAL B 1 170 ? 36.25 13.508 1.141 1 76.5 170 VAL B O 1
ATOM 3439 N N . GLY B 1 171 ? 34.75 13.117 -0.693 1 76.5 171 GLY B N 1
ATOM 3440 C CA . GLY B 1 171 ? 35.781 12.305 -1.324 1 76.5 171 GLY B CA 1
ATOM 3441 C C . GLY B 1 171 ? 36.125 11.07 -0.522 1 76.5 171 GLY B C 1
ATOM 3442 O O . GLY B 1 171 ? 35.281 10.258 -0.204 1 76.5 171 GLY B O 1
ATOM 3443 N N . ASN B 1 172 ? 37.375 10.977 -0.118 1 78.19 172 ASN B N 1
ATOM 3444 C CA . ASN B 1 172 ? 37.875 9.828 0.643 1 78.19 172 ASN B CA 1
ATOM 3445 C C . ASN B 1 172 ? 38 10.164 2.125 1 78.19 172 ASN B C 1
ATOM 3447 O O . ASN B 1 172 ? 38.656 9.422 2.869 1 78.19 172 ASN B O 1
ATOM 3451 N N . ARG B 1 173 ? 37.469 11.336 2.445 1 72.62 173 ARG B N 1
ATOM 3452 C CA . ARG B 1 173 ? 37.562 11.742 3.844 1 72.62 173 ARG B CA 1
ATOM 3453 C C . ARG B 1 173 ? 36.188 11.836 4.484 1 72.62 173 ARG B C 1
ATOM 3455 O O . ARG B 1 173 ? 35.188 12.062 3.793 1 72.62 173 ARG B O 1
ATOM 3462 N N . THR B 1 174 ? 36.25 11.547 5.777 1 85.31 174 THR B N 1
ATOM 3463 C CA . THR B 1 174 ? 35.031 11.758 6.566 1 85.31 174 THR B CA 1
ATOM 3464 C C . THR B 1 174 ? 35.094 13.109 7.273 1 85.31 174 THR B C 1
ATOM 3466 O O . THR B 1 174 ? 36.062 13.422 7.969 1 85.31 174 THR B O 1
ATOM 3469 N N . ARG B 1 175 ? 34.156 13.977 7.02 1 84.06 175 ARG B N 1
ATOM 3470 C CA . ARG B 1 175 ? 34.031 15.289 7.648 1 84.06 175 ARG B CA 1
ATOM 3471 C C . ARG B 1 175 ? 32.969 15.266 8.75 1 84.06 175 ARG B C 1
ATOM 3473 O O . ARG B 1 175 ? 31.906 14.672 8.578 1 84.06 175 ARG B O 1
ATOM 3480 N N . LEU B 1 176 ? 33.344 15.805 9.891 1 84.06 176 LEU B N 1
ATOM 3481 C CA . LEU B 1 176 ? 32.375 16.031 10.961 1 84.06 176 LEU B CA 1
ATOM 3482 C C . LEU B 1 176 ? 31.719 17.391 10.828 1 84.06 176 LEU B C 1
ATOM 3484 O O . LEU B 1 176 ? 32.375 18.422 10.906 1 84.06 176 LEU B O 1
ATOM 3488 N N . ILE B 1 177 ? 30.484 17.406 10.617 1 88.75 177 ILE B N 1
ATOM 3489 C CA . ILE B 1 177 ? 29.766 18.656 10.367 1 88.75 177 ILE B CA 1
ATOM 3490 C C . ILE B 1 177 ? 28.781 18.922 11.508 1 88.75 177 ILE B C 1
ATOM 3492 O O . ILE B 1 177 ? 27.844 18.156 11.727 1 88.75 177 ILE B O 1
ATOM 3496 N N . PRO B 1 178 ? 29.031 19.984 12.266 1 87.06 178 PRO B N 1
ATOM 3497 C CA . PRO B 1 178 ? 28 20.375 13.219 1 87.06 178 PRO B CA 1
ATOM 3498 C C . PRO B 1 178 ? 26.656 20.641 12.547 1 87.06 178 PRO B C 1
ATOM 3500 O O . PRO B 1 178 ? 26.594 21.328 11.531 1 87.06 178 PRO B O 1
ATOM 3503 N N . VAL B 1 179 ? 25.594 20.188 13.172 1 90.75 179 VAL B N 1
ATOM 3504 C CA . VAL B 1 179 ? 24.266 20.297 12.586 1 90.75 179 VAL B CA 1
ATOM 3505 C C . VAL B 1 179 ? 23.891 21.781 12.438 1 90.75 179 VAL B C 1
ATOM 3507 O O . VAL B 1 179 ? 23.203 22.156 11.492 1 90.75 179 VAL B O 1
ATOM 3510 N N . GLU B 1 180 ? 24.422 22.578 13.281 1 87.31 180 GLU B N 1
ATOM 3511 C CA . GLU B 1 180 ? 24.125 24 13.266 1 87.31 180 GLU B CA 1
ATOM 3512 C C . GLU B 1 180 ? 24.703 24.672 12.016 1 87.31 180 GLU B C 1
ATOM 3514 O O . GLU B 1 180 ? 24.266 25.75 11.633 1 87.31 180 GLU B O 1
ATOM 3519 N N . GLU B 1 181 ? 25.656 24.031 11.406 1 91.44 181 GLU B N 1
ATOM 3520 C CA . GLU B 1 181 ? 26.312 24.594 10.227 1 91.44 181 GLU B CA 1
ATOM 3521 C C . GLU B 1 181 ? 25.594 24.156 8.945 1 91.44 181 GLU B C 1
ATOM 3523 O O . GLU B 1 181 ? 25.844 24.719 7.879 1 91.44 181 GLU B O 1
ATOM 3528 N N . VAL B 1 182 ? 24.719 23.266 9.086 1 94.31 182 VAL B N 1
ATOM 3529 C CA . VAL B 1 182 ? 24.016 22.75 7.914 1 94.31 182 VAL B CA 1
ATOM 3530 C C . VAL B 1 182 ? 22.984 23.75 7.434 1 94.31 182 VAL B C 1
ATOM 3532 O O . VAL B 1 182 ? 22.203 24.297 8.234 1 94.31 182 VAL B O 1
ATOM 3535 N N . ILE B 1 183 ? 23 24 6.148 1 95.25 183 ILE B N 1
ATOM 3536 C CA . ILE B 1 183 ? 22.016 24.875 5.551 1 95.25 183 ILE B CA 1
ATOM 3537 C C . ILE B 1 183 ? 20.797 24.062 5.102 1 95.25 183 ILE B C 1
ATOM 3539 O O . ILE B 1 183 ? 19.656 24.406 5.414 1 95.25 183 ILE B O 1
ATOM 3543 N N . TYR B 1 184 ? 21.078 23.016 4.395 1 96.19 184 TYR B N 1
ATOM 3544 C CA . TYR B 1 184 ? 20 22.125 4.012 1 96.19 184 TYR B CA 1
ATOM 3545 C C . TYR B 1 184 ? 20.531 20.734 3.684 1 96.19 184 TYR B C 1
ATOM 3547 O O . TYR B 1 184 ? 21.75 20.547 3.545 1 96.19 184 TYR B O 1
ATOM 3555 N N . PHE B 1 185 ? 19.609 19.75 3.736 1 93.94 185 PHE B N 1
ATOM 3556 C CA . PHE B 1 185 ? 19.828 18.391 3.258 1 93.94 185 PHE B CA 1
ATOM 3557 C C . PHE B 1 185 ? 19.078 18.141 1.954 1 93.94 185 PHE B C 1
ATOM 3559 O O . PHE B 1 185 ? 17.953 18.609 1.784 1 93.94 185 PHE B O 1
ATOM 3566 N N . GLU B 1 186 ? 19.672 17.359 1.066 1 93.12 186 GLU B N 1
ATOM 3567 C CA . GLU B 1 186 ? 19.031 17.031 -0.203 1 93.12 186 GLU B CA 1
ATOM 3568 C C . GLU B 1 186 ? 19.234 15.57 -0.569 1 93.12 186 GLU B C 1
ATOM 3570 O O . GLU B 1 186 ? 20.375 15.117 -0.713 1 93.12 186 GLU B O 1
ATOM 3575 N N . ALA B 1 187 ? 18.078 14.945 -0.632 1 88.69 187 ALA B N 1
ATOM 3576 C CA . ALA B 1 187 ? 18.156 13.547 -1.039 1 88.69 187 ALA B CA 1
ATOM 3577 C C . ALA B 1 187 ? 18.547 13.422 -2.51 1 88.69 187 ALA B C 1
ATOM 3579 O O . ALA B 1 187 ? 18.062 14.18 -3.352 1 88.69 187 ALA B O 1
ATOM 3580 N N . THR B 1 188 ? 19.484 12.508 -2.768 1 79.38 188 THR B N 1
ATOM 3581 C CA . THR B 1 188 ? 19.859 12.07 -4.109 1 79.38 188 THR B CA 1
ATOM 3582 C C . THR B 1 188 ? 19.594 10.578 -4.285 1 79.38 188 THR B C 1
ATOM 3584 O O . THR B 1 188 ? 19 9.945 -3.408 1 79.38 188 THR B O 1
ATOM 3587 N N . ASP B 1 189 ? 19.844 9.961 -5.453 1 70.25 189 ASP B N 1
ATOM 3588 C CA . ASP B 1 189 ? 19.516 8.578 -5.777 1 70.25 189 ASP B CA 1
ATOM 3589 C C . ASP B 1 189 ? 20.109 7.621 -4.746 1 70.25 189 ASP B C 1
ATOM 3591 O O . ASP B 1 189 ? 19.453 6.656 -4.34 1 70.25 189 ASP B O 1
ATOM 3595 N N . LYS B 1 190 ? 21.359 7.91 -4.273 1 74.56 190 LYS B N 1
ATOM 3596 C CA . LYS B 1 190 ? 22.016 6.918 -3.432 1 74.56 190 LYS B CA 1
ATOM 3597 C C . LYS B 1 190 ? 22.391 7.508 -2.076 1 74.56 190 LYS B C 1
ATOM 3599 O O . LYS B 1 190 ? 22.688 6.77 -1.132 1 74.56 190 LYS B O 1
ATOM 3604 N N . TYR B 1 191 ? 22.391 8.859 -2.049 1 83.56 191 TYR B N 1
ATOM 3605 C CA . TYR B 1 191 ? 22.891 9.5 -0.838 1 83.56 191 TYR B CA 1
ATOM 3606 C C . TYR B 1 191 ? 22.062 10.734 -0.491 1 83.56 191 TYR B C 1
ATOM 3608 O O . TYR B 1 191 ? 21.141 11.102 -1.224 1 83.56 191 TYR B O 1
ATOM 3616 N N . VAL B 1 192 ? 22.297 11.25 0.706 1 91.62 192 VAL B N 1
ATOM 3617 C CA . VAL B 1 192 ? 21.812 12.57 1.101 1 91.62 192 VAL B CA 1
ATOM 3618 C C . VAL B 1 192 ? 22.969 13.562 1.119 1 91.62 192 VAL B C 1
ATOM 3620 O O . VAL B 1 192 ? 24.016 13.297 1.719 1 91.62 192 VAL B O 1
ATOM 3623 N N . ASN B 1 193 ? 22.797 14.633 0.428 1 93.56 193 ASN B N 1
ATOM 3624 C CA . ASN B 1 193 ? 23.766 15.727 0.441 1 93.56 193 ASN B CA 1
ATOM 3625 C C . ASN B 1 193 ? 23.609 16.609 1.681 1 93.56 193 ASN B C 1
ATOM 3627 O O . ASN B 1 193 ? 22.5 17.062 1.986 1 93.56 193 ASN B O 1
ATOM 3631 N N . VAL B 1 194 ? 24.703 16.734 2.35 1 94.69 194 VAL B N 1
ATOM 3632 C CA . VAL B 1 194 ? 24.766 17.672 3.463 1 94.69 194 VAL B CA 1
ATOM 3633 C C . VAL B 1 194 ? 25.422 18.969 3.006 1 94.69 194 VAL B C 1
ATOM 3635 O O . VAL B 1 194 ? 26.641 19.016 2.766 1 94.69 194 VAL B O 1
ATOM 3638 N N . VAL B 1 195 ? 24.641 20.047 2.969 1 95.5 195 VAL B N 1
ATOM 3639 C CA . VAL B 1 195 ? 25.141 21.266 2.352 1 95.5 195 VAL B CA 1
ATOM 3640 C C . VAL B 1 195 ? 25.375 22.328 3.424 1 95.5 195 VAL B C 1
ATOM 3642 O O . VAL B 1 195 ? 24.5 22.609 4.238 1 95.5 195 VAL B O 1
ATOM 3645 N N . THR B 1 196 ? 26.562 22.812 3.436 1 94.62 196 THR B N 1
ATOM 3646 C CA . THR B 1 196 ? 26.953 23.922 4.301 1 94.62 196 THR B CA 1
ATOM 3647 C C . THR B 1 196 ? 27.438 25.109 3.477 1 94.62 196 THR B C 1
ATOM 3649 O O . THR B 1 196 ? 27.422 25.062 2.244 1 94.62 196 THR B O 1
ATOM 3652 N N . ALA B 1 197 ? 27.734 26.203 4.164 1 92.31 197 ALA B N 1
ATOM 3653 C CA . ALA B 1 197 ? 28.234 27.391 3.473 1 92.31 197 ALA B CA 1
ATOM 3654 C C . ALA B 1 197 ? 29.547 27.078 2.76 1 92.31 197 ALA B C 1
ATOM 3656 O O . ALA B 1 197 ? 29.828 27.641 1.694 1 92.31 197 ALA B O 1
ATOM 3657 N N . ASP B 1 198 ? 30.25 26.109 3.268 1 87.88 198 ASP B N 1
ATOM 3658 C CA . ASP B 1 198 ? 31.609 25.859 2.809 1 87.88 198 ASP B CA 1
ATOM 3659 C C . ASP B 1 198 ? 31.641 24.75 1.752 1 87.88 198 ASP B C 1
ATOM 3661 O O . ASP B 1 198 ? 32.688 24.516 1.128 1 87.88 198 ASP B O 1
ATOM 3665 N N . GLY B 1 199 ? 30.562 24.125 1.681 1 90.75 199 GLY B N 1
ATOM 3666 C CA . GLY B 1 199 ? 30.562 23.047 0.716 1 90.75 199 GLY B CA 1
ATOM 3667 C C . GLY B 1 199 ? 29.484 22.016 0.981 1 90.75 199 GLY B C 1
ATOM 3668 O O . GLY B 1 199 ? 28.469 22.312 1.588 1 90.75 199 GLY B O 1
ATOM 3669 N N . GLN B 1 200 ? 29.719 20.891 0.284 1 92 200 GLN B N 1
ATOM 3670 C CA . GLN B 1 200 ? 28.75 19.797 0.432 1 92 200 GLN B CA 1
ATOM 3671 C C . GLN B 1 200 ? 29.469 18.484 0.734 1 92 200 GLN B C 1
ATOM 3673 O O . GLN B 1 200 ? 30.641 18.312 0.41 1 92 200 GLN B O 1
ATOM 3678 N N . ALA B 1 201 ? 28.766 17.594 1.479 1 91.81 201 ALA B N 1
ATOM 3679 C CA . ALA B 1 201 ? 29.219 16.25 1.835 1 91.81 201 ALA B CA 1
ATOM 3680 C C . ALA B 1 201 ? 28.078 15.242 1.741 1 91.81 201 ALA B C 1
ATOM 3682 O O . ALA B 1 201 ? 26.906 15.625 1.638 1 91.81 201 ALA B O 1
ATOM 3683 N N . LEU B 1 202 ? 28.469 13.922 1.712 1 90.94 202 LEU B N 1
ATOM 3684 C CA . LEU B 1 202 ? 27.469 12.898 1.475 1 90.94 202 LEU B CA 1
ATOM 3685 C C . LEU B 1 202 ? 27.297 12 2.695 1 90.94 202 LEU B C 1
ATOM 3687 O O . LEU B 1 202 ? 28.281 11.688 3.377 1 90.94 202 LEU B O 1
ATOM 3691 N N . ILE B 1 203 ? 26.109 11.641 2.91 1 90.62 203 ILE B N 1
ATOM 3692 C CA . ILE B 1 203 ? 25.844 10.602 3.895 1 90.62 203 ILE B CA 1
ATOM 3693 C C . ILE B 1 203 ? 24.953 9.523 3.277 1 90.62 203 ILE B C 1
ATOM 3695 O O . ILE B 1 203 ? 24.203 9.789 2.346 1 90.62 203 ILE B O 1
ATOM 3699 N N . ARG B 1 204 ? 25 8.328 3.895 1 85.25 204 ARG B N 1
ATOM 3700 C CA . ARG B 1 204 ? 24.25 7.203 3.357 1 85.25 204 ARG B CA 1
ATOM 3701 C C . ARG B 1 204 ? 22.891 7.062 4.051 1 85.25 204 ARG B C 1
ATOM 3703 O O . ARG B 1 204 ? 22.031 6.324 3.588 1 85.25 204 ARG B O 1
ATOM 3710 N N . THR B 1 205 ? 22.75 7.82 5.113 1 83.88 205 THR B N 1
ATOM 3711 C CA . THR B 1 205 ? 21.469 7.801 5.824 1 83.88 205 THR B CA 1
ATOM 3712 C C . THR B 1 205 ? 20.391 8.492 5 1 83.88 205 THR B C 1
ATOM 3714 O O . THR B 1 205 ? 20.609 9.562 4.441 1 83.88 205 THR B O 1
ATOM 3717 N N . SER B 1 206 ? 19.234 7.91 4.926 1 82.12 206 SER B N 1
ATOM 3718 C CA . SER B 1 206 ? 18.141 8.5 4.18 1 82.12 206 SER B CA 1
ATOM 3719 C C . SER B 1 206 ? 17.516 9.672 4.938 1 82.12 206 SER B C 1
ATOM 3721 O O . SER B 1 206 ? 17.703 9.805 6.152 1 82.12 206 SER B O 1
ATOM 3723 N N . LEU B 1 207 ? 16.781 10.57 4.23 1 84.75 207 LEU B N 1
ATOM 3724 C CA . LEU B 1 207 ? 16.078 11.664 4.883 1 84.75 207 LEU B CA 1
ATOM 3725 C C . LEU B 1 207 ? 15.062 11.133 5.883 1 84.75 207 LEU B C 1
ATOM 3727 O O . LEU B 1 207 ? 14.875 11.711 6.957 1 84.75 207 LEU B O 1
ATOM 3731 N N . ARG B 1 208 ? 14.477 10.039 5.586 1 76.06 208 ARG B N 1
ATOM 3732 C CA . ARG B 1 208 ? 13.484 9.422 6.465 1 76.06 208 ARG B CA 1
ATOM 3733 C C . ARG B 1 208 ? 14.094 9.094 7.824 1 76.06 208 ARG B C 1
ATOM 3735 O O . ARG B 1 208 ? 13.43 9.25 8.852 1 76.06 208 ARG B O 1
ATOM 3742 N N . GLU B 1 209 ? 15.25 8.633 7.777 1 80.06 209 GLU B N 1
ATOM 3743 C CA . GLU B 1 209 ? 15.953 8.273 9 1 80.06 209 GLU B CA 1
ATOM 3744 C C . GLU B 1 209 ? 16.516 9.508 9.695 1 80.06 209 GLU B C 1
ATOM 3746 O O . GLU B 1 209 ? 16.641 9.531 10.922 1 80.06 209 GLU B O 1
ATOM 3751 N N . LEU B 1 210 ? 16.859 10.477 8.914 1 86.56 210 LEU B N 1
ATOM 3752 C CA . LEU B 1 210 ? 17.562 11.656 9.406 1 86.56 210 LEU B CA 1
ATOM 3753 C C . LEU B 1 210 ? 16.594 12.633 10.07 1 86.56 210 LEU B C 1
ATOM 3755 O O . LEU B 1 210 ? 16.891 13.18 11.133 1 86.56 210 LEU B O 1
ATOM 3759 N N . ILE B 1 211 ? 15.438 12.805 9.531 1 85.62 211 ILE B N 1
ATOM 3760 C CA . ILE B 1 211 ? 14.508 13.883 9.883 1 85.62 211 ILE B CA 1
ATOM 3761 C C . ILE B 1 211 ? 14.086 13.734 11.344 1 85.62 211 ILE B C 1
ATOM 3763 O O . ILE B 1 211 ? 14.109 14.703 12.102 1 85.62 211 ILE B O 1
ATOM 3767 N N . PRO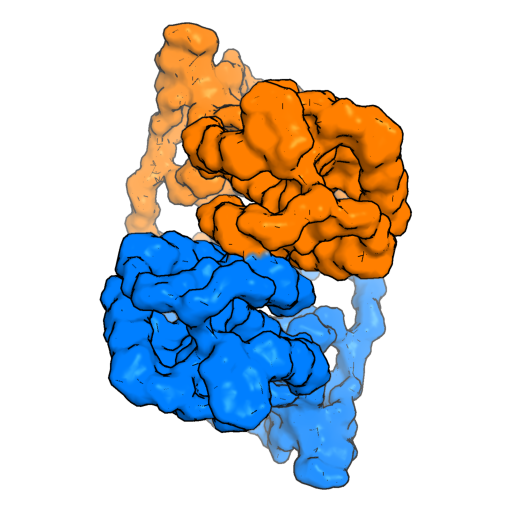 B 1 212 ? 13.836 12.523 11.836 1 75.38 212 PRO B N 1
ATOM 3768 C CA . PRO B 1 212 ? 13.43 12.383 13.234 1 75.38 212 PRO B CA 1
ATOM 3769 C C . PRO B 1 212 ? 14.531 12.789 14.211 1 75.38 212 PRO B C 1
ATOM 3771 O O . PRO B 1 212 ? 14.258 13.031 15.391 1 75.38 212 PRO B O 1
ATOM 3774 N N . GLN B 1 213 ? 15.656 12.797 13.711 1 81.62 213 GLN B N 1
ATOM 3775 C CA . GLN B 1 213 ? 16.797 13.102 14.578 1 81.62 213 GLN B CA 1
ATOM 3776 C C . GLN B 1 213 ? 17.078 14.602 14.594 1 81.62 213 GLN B C 1
ATOM 3778 O O . GLN B 1 213 ? 17.922 15.062 15.367 1 81.62 213 GLN B O 1
ATOM 3783 N N . LEU B 1 214 ? 16.469 15.352 13.781 1 85.56 214 LEU B N 1
ATOM 3784 C CA . LEU B 1 214 ? 16.672 16.797 13.68 1 85.56 214 LEU B CA 1
ATOM 3785 C C . LEU B 1 214 ? 15.625 17.547 14.5 1 85.56 214 LEU B C 1
ATOM 3787 O O . LEU B 1 214 ? 14.516 17.047 14.719 1 85.56 214 LEU B O 1
ATOM 3791 N N . ASP B 1 215 ? 16.016 18.703 14.992 1 75.56 215 ASP B N 1
ATOM 3792 C CA . ASP B 1 215 ? 15.078 19.594 15.68 1 75.56 215 ASP B CA 1
ATOM 3793 C C . ASP B 1 215 ? 14.023 20.109 14.711 1 75.56 215 ASP B C 1
ATOM 3795 O O . ASP B 1 215 ? 14.328 20.875 13.797 1 75.56 215 ASP B O 1
ATOM 3799 N N . PRO B 1 216 ? 12.82 19.797 14.922 1 76.75 216 PRO B N 1
ATOM 3800 C CA . PRO B 1 216 ? 11.773 20.219 13.992 1 76.75 216 PRO B CA 1
ATOM 3801 C C . PRO B 1 216 ? 11.531 21.734 14.023 1 76.75 216 PRO B C 1
ATOM 3803 O O . PRO B 1 216 ? 10.945 22.281 13.086 1 76.75 216 PRO B O 1
ATOM 3806 N N . GLY B 1 217 ? 11.883 22.312 15.039 1 72.62 217 GLY B N 1
ATOM 3807 C CA . GLY B 1 217 ? 11.789 23.766 15.094 1 72.62 217 GLY B CA 1
ATOM 3808 C C . GLY B 1 217 ? 12.836 24.469 14.25 1 72.62 217 GLY B C 1
ATOM 3809 O O . GLY B 1 217 ? 12.664 25.625 13.875 1 72.62 217 GLY B O 1
ATOM 3810 N N . GLN B 1 218 ? 13.859 23.797 13.992 1 82.31 218 GLN B N 1
ATOM 3811 C CA . GLN B 1 218 ? 14.977 24.391 13.266 1 82.31 218 GLN B CA 1
ATOM 3812 C C . GLN B 1 218 ? 15.016 23.922 11.82 1 82.31 218 GLN B C 1
ATOM 3814 O O . GLN B 1 218 ? 15.469 24.641 10.93 1 82.31 218 GLN B O 1
ATOM 3819 N N . PHE B 1 219 ? 14.602 22.688 11.664 1 88.44 219 PHE B N 1
ATOM 3820 C CA . PHE B 1 219 ? 14.688 22.078 10.336 1 88.44 219 PHE B CA 1
ATOM 3821 C C . PHE B 1 219 ? 13.297 21.766 9.797 1 88.44 219 PHE B C 1
ATOM 3823 O O . PHE B 1 219 ? 12.539 21.016 10.422 1 88.44 219 PHE B O 1
ATOM 3830 N N . TRP B 1 220 ? 13.055 22.344 8.625 1 85.31 220 TRP B N 1
ATOM 3831 C CA . TRP B 1 220 ? 11.758 22.156 7.984 1 85.31 220 TRP B CA 1
ATOM 3832 C C . TRP B 1 220 ? 11.906 21.406 6.664 1 85.31 220 TRP B C 1
ATOM 3834 O O . TRP B 1 220 ? 12.758 21.75 5.84 1 85.31 220 TRP B O 1
ATOM 3844 N N . GLN B 1 221 ? 11.148 20.359 6.582 1 88.25 221 GLN B N 1
ATOM 3845 C CA . GLN B 1 221 ? 11.039 19.766 5.254 1 88.25 221 GLN B CA 1
ATOM 3846 C C . GLN B 1 221 ? 10.258 20.672 4.309 1 88.25 221 GLN B C 1
ATOM 3848 O O . GLN B 1 221 ? 9.195 21.188 4.668 1 88.25 221 GLN B O 1
ATOM 3853 N N . IL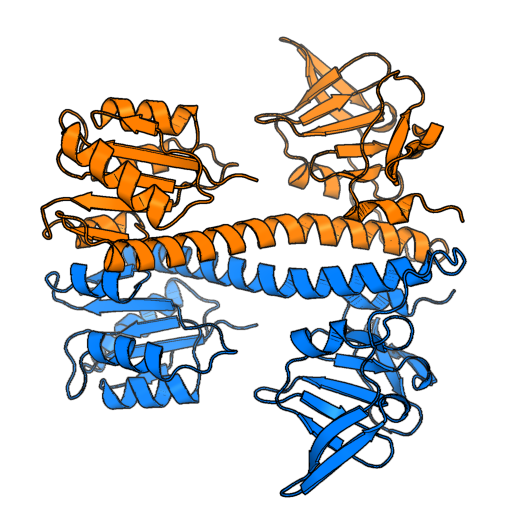E B 1 222 ? 10.82 20.906 3.086 1 86.75 222 ILE B N 1
ATOM 3854 C CA . ILE B 1 222 ? 10.195 21.844 2.164 1 86.75 222 ILE B CA 1
ATOM 3855 C C . ILE B 1 222 ? 9.883 21.156 0.843 1 86.75 222 ILE B C 1
ATOM 3857 O O . ILE B 1 222 ? 9.312 21.766 -0.067 1 86.75 222 ILE B O 1
ATOM 3861 N N . HIS B 1 223 ? 10.359 20 0.688 1 85.62 223 HIS B N 1
ATOM 3862 C CA . HIS B 1 223 ? 10.156 19.078 -0.426 1 85.62 223 HIS B CA 1
ATOM 3863 C C . HIS B 1 223 ? 10.367 17.625 0.006 1 85.62 223 HIS B C 1
ATOM 3865 O O . HIS B 1 223 ? 10.914 17.375 1.082 1 85.62 223 HIS B O 1
ATOM 3871 N N . ARG B 1 224 ? 9.953 16.719 -0.856 1 80.88 224 ARG B N 1
ATOM 3872 C CA . ARG B 1 224 ? 10.133 15.312 -0.534 1 80.88 224 ARG B CA 1
ATOM 3873 C C . ARG B 1 224 ? 11.602 14.977 -0.349 1 80.88 224 ARG B C 1
ATOM 3875 O O . ARG B 1 224 ? 11.953 14.07 0.417 1 80.88 224 ARG B O 1
ATOM 3882 N N . GLY B 1 225 ? 12.461 15.648 -0.919 1 85.88 225 GLY B N 1
ATOM 3883 C CA . GLY B 1 225 ? 13.883 15.336 -0.871 1 85.88 225 GLY B CA 1
ATOM 3884 C C . GLY B 1 225 ? 14.719 16.453 -0.259 1 85.88 225 GLY B C 1
ATOM 3885 O O . GLY B 1 225 ? 15.945 16.453 -0.377 1 85.88 225 GLY B O 1
ATOM 3886 N N . THR B 1 226 ? 14.016 17.375 0.434 1 90.81 226 THR B N 1
ATOM 3887 C CA . THR B 1 226 ? 14.805 18.516 0.904 1 90.81 226 THR B CA 1
ATOM 3888 C C . THR B 1 226 ? 14.352 18.938 2.299 1 90.81 226 THR B C 1
ATOM 3890 O O . THR B 1 226 ? 13.156 19.047 2.564 1 90.81 226 THR B O 1
ATOM 3893 N N . VAL B 1 227 ? 15.297 19.094 3.131 1 93.25 227 VAL B N 1
ATOM 3894 C CA . VAL B 1 227 ? 15.102 19.641 4.465 1 93.25 227 VAL B CA 1
ATOM 3895 C C . VAL B 1 227 ? 16.016 20.844 4.668 1 93.25 227 VAL B C 1
ATOM 3897 O O . VAL B 1 227 ? 17.219 20.781 4.395 1 93.25 227 VAL B O 1
ATOM 3900 N N . VAL B 1 228 ? 15.469 21.984 5.125 1 94 228 VAL B N 1
ATOM 3901 C CA . VAL B 1 228 ? 16.25 23.219 5.211 1 94 228 VAL B CA 1
ATOM 3902 C C . VAL B 1 228 ? 16.266 23.719 6.656 1 94 228 VAL B C 1
ATOM 3904 O O . VAL B 1 228 ? 15.297 23.547 7.395 1 94 228 VAL B O 1
ATOM 3907 N N . GLN B 1 229 ? 17.391 24.234 7.027 1 91.81 229 GLN B N 1
ATOM 3908 C CA . GLN B 1 229 ? 17.453 24.953 8.297 1 91.81 229 GLN B CA 1
ATOM 3909 C C . GLN B 1 229 ? 16.797 26.328 8.18 1 91.81 229 GLN B C 1
ATOM 3911 O O . GLN B 1 229 ? 17.25 27.172 7.395 1 91.81 229 GLN B O 1
ATOM 3916 N N . VAL B 1 230 ? 15.906 26.609 9.023 1 88.31 230 VAL B N 1
ATOM 3917 C CA . VAL B 1 230 ? 15.031 27.766 8.852 1 88.31 230 VAL B CA 1
ATOM 3918 C C . VAL B 1 230 ? 15.836 29.047 9.055 1 88.31 230 VAL B C 1
ATOM 3920 O O . VAL B 1 230 ? 15.641 30.031 8.336 1 88.31 230 VAL B O 1
ATOM 3923 N N . ARG B 1 231 ? 16.719 29.047 9.961 1 89.06 231 ARG B N 1
ATOM 3924 C CA . ARG B 1 231 ? 17.5 30.234 10.273 1 89.06 231 ARG B CA 1
ATOM 3925 C C . ARG B 1 231 ? 18.406 30.625 9.109 1 89.06 231 ARG B C 1
ATOM 3927 O O . ARG B 1 231 ? 18.922 31.734 9.062 1 89.06 231 ARG B O 1
ATOM 3934 N N . LYS B 1 232 ? 18.531 29.703 8.172 1 92.31 232 LYS B N 1
ATOM 3935 C CA . LYS B 1 232 ? 19.406 29.938 7.02 1 92.31 232 LYS B CA 1
ATOM 3936 C C . LYS B 1 232 ? 18.594 30.375 5.801 1 92.31 232 LYS B C 1
ATOM 3938 O O . LYS B 1 232 ? 19.125 30.531 4.707 1 92.31 232 LYS B O 1
ATOM 3943 N N . VAL B 1 233 ? 17.375 30.484 6.02 1 92.31 233 VAL B N 1
ATOM 3944 C CA . VAL B 1 233 ? 16.5 30.969 4.953 1 92.31 233 VAL B CA 1
ATOM 3945 C C . VAL B 1 233 ? 16.438 32.5 4.98 1 92.31 233 VAL B C 1
ATOM 3947 O O . VAL B 1 233 ? 16.125 33.094 6.016 1 92.31 233 VAL B O 1
ATOM 3950 N N . GLU B 1 234 ? 16.703 33.094 3.865 1 89.62 234 GLU B N 1
ATOM 3951 C CA . GLU B 1 234 ? 16.672 34.531 3.75 1 89.62 234 GLU B CA 1
ATOM 3952 C C . GLU B 1 234 ? 15.281 35.031 3.359 1 89.62 234 GLU B C 1
ATOM 3954 O O . GLU B 1 234 ? 14.781 36.031 3.902 1 89.62 234 GLU B O 1
ATOM 3959 N N . ALA B 1 235 ? 14.734 34.344 2.4 1 90.88 235 ALA B N 1
ATOM 3960 C CA . ALA B 1 235 ? 13.422 34.781 1.908 1 90.88 235 ALA B CA 1
ATOM 3961 C C . ALA B 1 235 ? 12.719 33.656 1.169 1 90.88 235 ALA B C 1
ATOM 3963 O O . ALA B 1 235 ? 13.375 32.75 0.634 1 90.88 235 ALA B O 1
ATOM 3964 N N . ALA B 1 236 ? 11.438 33.719 1.298 1 89.75 236 ALA B N 1
ATOM 3965 C CA . ALA B 1 236 ? 10.586 32.875 0.441 1 89.75 236 ALA B CA 1
ATOM 3966 C C . ALA B 1 236 ? 10 33.719 -0.705 1 89.75 236 ALA B C 1
ATOM 3968 O O . ALA B 1 236 ? 9.367 34.75 -0.475 1 89.75 236 ALA B O 1
ATOM 3969 N N . VAL B 1 237 ? 10.242 33.219 -1.935 1 89.69 237 VAL B N 1
ATOM 3970 C CA . VAL B 1 237 ? 9.859 34 -3.096 1 89.69 237 VAL B CA 1
ATOM 3971 C C . VAL B 1 237 ? 8.93 33.188 -3.996 1 89.69 237 VAL B C 1
ATOM 3973 O O . VAL B 1 237 ? 9.188 32.031 -4.258 1 89.69 237 VAL B O 1
ATOM 3976 N N . ARG B 1 238 ? 7.914 33.844 -4.414 1 87.88 238 ARG B N 1
ATOM 3977 C CA . ARG B 1 238 ? 7.004 33.219 -5.379 1 87.88 238 ARG B CA 1
ATOM 3978 C C . ARG B 1 238 ? 7.254 33.781 -6.781 1 87.88 238 ARG B C 1
ATOM 3980 O O . ARG B 1 238 ? 7.363 35 -6.973 1 87.88 238 ARG B O 1
ATOM 3987 N N . ASP B 1 239 ? 7.309 32.875 -7.715 1 88.06 239 ASP B N 1
ATOM 3988 C CA . ASP B 1 239 ? 7.504 33.344 -9.086 1 88.06 239 ASP B CA 1
ATOM 3989 C C . ASP B 1 239 ? 6.164 33.656 -9.75 1 88.06 239 ASP B C 1
ATOM 3991 O O . ASP B 1 239 ? 5.117 33.625 -9.102 1 88.06 239 ASP B O 1
ATOM 3995 N N . GLU B 1 240 ? 6.223 34.062 -10.992 1 83.94 240 GLU B N 1
ATOM 3996 C CA . GLU B 1 240 ? 5.027 34.469 -11.719 1 83.94 240 GLU B CA 1
ATOM 3997 C C . GLU B 1 240 ? 4.023 33.344 -11.836 1 83.94 240 GLU B C 1
ATOM 3999 O O . GLU B 1 240 ? 2.812 33.562 -11.891 1 83.94 240 GLU B O 1
ATOM 4004 N N . ALA B 1 241 ? 4.555 32.188 -11.773 1 78.31 241 ALA B N 1
ATOM 4005 C CA . ALA B 1 241 ? 3.697 31 -11.914 1 78.31 241 ALA B CA 1
ATOM 4006 C C . ALA B 1 241 ? 3.143 30.562 -10.562 1 78.31 241 ALA B C 1
ATOM 4008 O O . ALA B 1 241 ? 2.342 29.625 -10.484 1 78.31 241 ALA B O 1
ATOM 4009 N N . GLY B 1 242 ? 3.609 31.172 -9.57 1 80.06 242 GLY B N 1
ATOM 4010 C CA . GLY B 1 242 ? 3.115 30.859 -8.234 1 80.06 242 GLY B CA 1
ATOM 4011 C C . GLY B 1 242 ? 3.971 29.859 -7.504 1 80.06 242 GLY B C 1
ATOM 4012 O O . GLY B 1 242 ? 3.652 29.453 -6.383 1 80.06 242 GLY B O 1
ATOM 4013 N N . LYS B 1 243 ? 5.02 29.422 -8.133 1 84.62 243 LYS B N 1
ATOM 4014 C CA . LYS B 1 243 ? 5.914 28.453 -7.508 1 84.62 243 LYS B CA 1
ATOM 4015 C C . LYS B 1 243 ? 6.781 29.109 -6.441 1 84.62 243 LYS B C 1
ATOM 4017 O O . LYS B 1 243 ? 7.363 30.172 -6.676 1 84.62 243 LYS B O 1
ATOM 4022 N N . LEU B 1 244 ? 6.848 28.484 -5.23 1 87.69 244 LEU B N 1
ATOM 4023 C CA . LEU B 1 244 ? 7.574 29.016 -4.086 1 87.69 244 LEU B CA 1
ATOM 4024 C C . LEU B 1 244 ? 8.992 28.469 -4.035 1 87.69 244 LEU B C 1
ATOM 4026 O O . LEU B 1 244 ? 9.211 27.266 -4.238 1 87.69 244 LEU B O 1
ATOM 4030 N N . SER B 1 245 ? 9.891 29.328 -3.914 1 93.38 245 SER B N 1
ATOM 4031 C CA . SER B 1 245 ? 11.281 28.938 -3.709 1 93.38 245 SER B CA 1
ATOM 4032 C C . SER B 1 245 ? 11.914 29.719 -2.561 1 93.38 245 SER B C 1
ATOM 4034 O O . SER B 1 245 ? 11.438 30.797 -2.201 1 93.38 245 SER B O 1
ATOM 4036 N N . LEU B 1 246 ? 12.93 29.109 -1.982 1 93.12 246 LEU B N 1
ATOM 4037 C CA . LEU B 1 246 ? 13.617 29.75 -0.864 1 93.12 246 LEU B CA 1
ATOM 4038 C C . LEU B 1 246 ? 14.977 30.281 -1.295 1 93.12 246 LEU B C 1
ATOM 4040 O O . LEU B 1 246 ? 15.727 29.594 -1.991 1 93.12 246 LEU B O 1
ATOM 4044 N N . GLN B 1 247 ? 15.211 31.547 -0.936 1 94.38 247 GLN B N 1
ATOM 4045 C CA . GLN B 1 247 ? 16.562 32.094 -0.969 1 94.38 247 GLN B CA 1
ATOM 4046 C C . GLN B 1 247 ? 17.312 31.797 0.33 1 94.38 247 GLN B C 1
ATOM 4048 O O . GLN B 1 247 ? 16.734 31.875 1.416 1 94.38 247 GLN B O 1
ATOM 4053 N N . LEU B 1 248 ? 18.562 31.438 0.164 1 94.31 248 LEU B N 1
ATOM 4054 C CA . LEU B 1 248 ? 19.328 30.969 1.32 1 94.31 248 LEU B CA 1
ATOM 4055 C C . LEU B 1 248 ? 20.422 31.969 1.697 1 94.31 248 LEU B C 1
ATOM 4057 O O . LEU B 1 248 ? 20.938 32.688 0.837 1 94.31 248 LEU B O 1
ATOM 4061 N N . ARG B 1 249 ? 20.656 31.969 3.008 1 91.06 249 ARG B N 1
ATOM 4062 C CA . ARG B 1 249 ? 21.828 32.688 3.488 1 91.06 249 ARG B CA 1
ATOM 4063 C C . ARG B 1 249 ? 23.094 31.828 3.299 1 91.06 249 ARG B C 1
ATOM 4065 O O . ARG B 1 249 ? 23.141 30.688 3.752 1 91.06 249 ARG B O 1
ATOM 4072 N N . GLY B 1 250 ? 24.047 32.281 2.475 1 88.44 250 GLY B N 1
ATOM 4073 C CA . GLY B 1 250 ? 25.312 31.578 2.373 1 88.44 250 GLY B CA 1
ATOM 4074 C C . GLY B 1 250 ? 25.438 30.719 1.125 1 88.44 250 GLY B C 1
ATOM 4075 O O . GLY B 1 250 ? 26.5 30.172 0.846 1 88.44 250 GLY B O 1
ATOM 4076 N N . ARG B 1 251 ? 24.328 30.578 0.53 1 93.06 251 ARG B N 1
ATOM 4077 C CA . ARG B 1 251 ? 24.344 29.828 -0.716 1 93.06 251 ARG B CA 1
ATOM 4078 C C . ARG B 1 251 ? 23.547 30.547 -1.8 1 93.06 251 ARG B C 1
ATOM 4080 O O . ARG B 1 251 ? 22.484 31.109 -1.525 1 93.06 251 ARG B O 1
ATOM 4087 N N . PRO B 1 252 ? 24.016 30.391 -3.043 1 92.25 252 PRO B N 1
ATOM 4088 C CA . PRO B 1 252 ? 23.359 31.141 -4.117 1 92.25 252 PRO B CA 1
ATOM 4089 C C . PRO B 1 252 ? 22.172 30.391 -4.711 1 92.25 252 PRO B C 1
ATOM 4091 O O . PRO B 1 252 ? 21.312 31 -5.344 1 92.25 252 PRO B O 1
ATOM 4094 N N . GLU B 1 253 ? 22.188 29.094 -4.504 1 93 253 GLU B N 1
ATOM 4095 C CA . GLU B 1 253 ? 21.109 28.344 -5.148 1 93 253 GLU B CA 1
ATOM 4096 C C . GLU B 1 253 ? 19.781 28.578 -4.449 1 93 253 GLU B C 1
ATOM 4098 O O . GLU B 1 253 ? 19.75 28.984 -3.287 1 93 253 GLU B O 1
ATOM 4103 N N . ARG B 1 254 ? 18.703 28.406 -5.156 1 93.31 254 ARG B N 1
ATOM 4104 C CA . ARG B 1 254 ? 17.344 28.469 -4.617 1 93.31 254 ARG B CA 1
ATOM 4105 C C . ARG B 1 254 ? 16.766 27.062 -4.445 1 93.31 254 ARG B C 1
ATOM 4107 O O . ARG B 1 254 ? 17.078 26.156 -5.223 1 93.31 254 ARG B O 1
ATOM 4114 N N . LEU B 1 255 ? 16.016 26.891 -3.35 1 93.56 255 LEU B N 1
ATOM 4115 C CA . LEU B 1 255 ? 15.383 25.609 -3.092 1 93.56 255 LEU B CA 1
ATOM 4116 C C . LEU B 1 255 ? 13.883 25.672 -3.383 1 93.56 255 LEU B C 1
ATOM 4118 O O . LEU B 1 255 ? 13.188 26.547 -2.863 1 93.56 255 LEU B O 1
ATOM 4122 N N . ALA B 1 256 ? 13.422 24.75 -4.121 1 91.69 256 ALA B N 1
ATOM 4123 C CA . ALA B 1 256 ? 11.992 24.672 -4.414 1 91.69 256 ALA B CA 1
ATOM 4124 C C . ALA B 1 256 ? 11.211 24.172 -3.207 1 91.69 256 ALA B C 1
ATOM 4126 O O . ALA B 1 256 ? 11.664 23.281 -2.492 1 91.69 256 ALA B O 1
ATOM 4127 N N . VAL B 1 257 ? 10.102 24.797 -2.982 1 87.5 257 VAL B N 1
ATOM 4128 C CA . VAL B 1 257 ? 9.164 24.344 -1.955 1 87.5 257 VAL B CA 1
ATOM 4129 C C . VAL B 1 257 ? 7.961 23.672 -2.609 1 87.5 257 VAL B C 1
ATOM 4131 O O . VAL B 1 257 ? 7.312 24.266 -3.48 1 87.5 257 VAL B O 1
ATOM 4134 N N . SER B 1 258 ? 7.73 22.5 -2.221 1 84.5 258 SER B N 1
ATOM 4135 C CA . SER B 1 258 ? 6.574 21.797 -2.781 1 84.5 258 SER B CA 1
ATOM 4136 C C . SER B 1 258 ? 5.27 22.391 -2.258 1 84.5 258 SER B C 1
ATOM 4138 O O . SER B 1 258 ? 5.25 23.047 -1.212 1 84.5 258 SER B O 1
ATOM 4140 N N . ARG B 1 259 ? 4.191 22.141 -2.965 1 75.12 259 ARG B N 1
ATOM 4141 C CA . ARG B 1 259 ? 2.875 22.641 -2.6 1 75.12 259 ARG B CA 1
ATOM 4142 C C . ARG B 1 259 ? 2.467 22.156 -1.211 1 75.12 259 ARG B C 1
ATOM 4144 O O . ARG B 1 259 ? 1.835 22.906 -0.453 1 75.12 259 ARG B O 1
ATOM 4151 N N . LEU B 1 260 ? 2.859 21.094 -0.848 1 72.62 260 LEU B N 1
ATOM 4152 C CA . LEU B 1 260 ? 2.529 20.484 0.437 1 72.62 260 LEU B CA 1
ATOM 4153 C C . LEU B 1 260 ? 3.092 21.312 1.589 1 72.62 260 LEU B C 1
ATOM 4155 O O . LEU B 1 260 ? 2.457 21.422 2.639 1 72.62 260 LEU B O 1
ATOM 4159 N N . PHE B 1 261 ? 4.188 21.875 1.35 1 77.94 261 PHE B N 1
ATOM 4160 C CA . PHE B 1 261 ? 4.895 22.516 2.449 1 77.94 261 PHE B CA 1
ATOM 4161 C C . PHE B 1 261 ? 4.82 24.031 2.322 1 77.94 261 PHE B C 1
ATOM 4163 O O . PHE B 1 261 ? 5.352 24.766 3.168 1 77.94 261 PHE B O 1
ATOM 4170 N N . ALA B 1 262 ? 4.184 24.516 1.352 1 78.81 262 ALA B N 1
ATOM 4171 C CA . ALA B 1 262 ? 4.074 25.953 1.063 1 78.81 262 ALA B CA 1
ATOM 4172 C C . ALA B 1 262 ? 3.459 26.703 2.24 1 78.81 262 ALA B C 1
ATOM 4174 O O . ALA B 1 262 ? 3.879 27.812 2.562 1 78.81 262 ALA B O 1
ATOM 4175 N N . PRO B 1 263 ? 2.594 26.156 2.938 1 70.62 263 PRO B N 1
ATOM 4176 C CA . PRO B 1 263 ? 1.948 26.891 4.035 1 70.62 263 PRO B CA 1
ATOM 4177 C C . PRO B 1 263 ? 2.922 27.25 5.152 1 70.62 263 PRO B C 1
ATOM 4179 O O . PRO B 1 263 ? 2.65 28.172 5.941 1 70.62 263 PRO B O 1
ATOM 4182 N N . LEU B 1 264 ? 3.986 26.594 5.238 1 74.56 264 LEU B N 1
ATOM 4183 C CA . LEU B 1 264 ? 4.988 26.875 6.258 1 74.56 264 LEU B CA 1
ATOM 4184 C C . LEU B 1 264 ? 5.555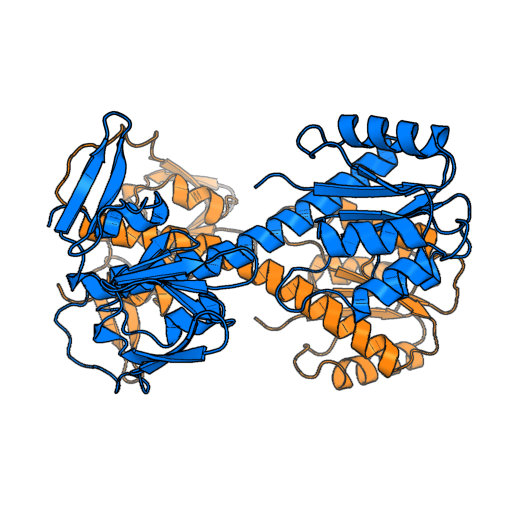 28.281 6.078 1 74.56 264 LEU B C 1
ATOM 4186 O O . LEU B 1 264 ? 6.105 28.859 7.016 1 74.56 264 LEU B O 1
ATOM 4190 N N . PHE B 1 265 ? 5.453 28.812 4.918 1 75.06 265 PHE B N 1
ATOM 4191 C CA . PHE B 1 265 ? 6.102 30.078 4.605 1 75.06 265 PHE B CA 1
ATOM 4192 C C . PHE B 1 265 ? 5.066 31.156 4.32 1 75.06 265 PHE B C 1
ATOM 4194 O O . PHE B 1 265 ? 5.367 32.156 3.668 1 75.06 265 PHE B O 1
ATOM 4201 N N . ARG B 1 266 ? 4.035 30.922 4.773 1 63.88 266 ARG B N 1
ATOM 4202 C CA . ARG B 1 266 ? 2.994 31.938 4.629 1 63.88 266 ARG B CA 1
ATOM 4203 C C . ARG B 1 266 ? 3.195 33.062 5.629 1 63.88 266 ARG B C 1
ATOM 4205 O O . ARG B 1 266 ? 3.686 32.844 6.738 1 63.88 266 ARG B O 1
ATOM 4212 N N . GLN B 1 267 ? 3.004 34.281 4.957 1 55.34 267 GLN B N 1
ATOM 4213 C CA . GLN B 1 267 ? 3.18 35.5 5.773 1 55.34 267 GLN B CA 1
ATOM 4214 C C . GLN B 1 267 ? 2.346 35.406 7.047 1 55.34 267 GLN B C 1
ATOM 4216 O O . GLN B 1 267 ? 1.213 34.938 7.027 1 55.34 267 GLN B O 1
ATOM 4221 N N . MET B 1 268 ? 2.969 35.562 8.211 1 44.69 268 MET B N 1
ATOM 4222 C CA . MET B 1 268 ? 2.268 35.625 9.492 1 44.69 268 MET B CA 1
ATOM 4223 C C . MET B 1 268 ? 1.354 36.844 9.547 1 44.69 268 MET B C 1
ATOM 4225 O O . MET B 1 268 ? 1.641 37.875 8.93 1 44.69 268 MET B O 1
#

Foldseek 3Di:
DAAEEAEEAQDPVLQVVVQVLLCVLPVRHDRYHYHNFLVRRLVVCQVVVGQAYEAEQDGPDHGSLRSLVVCVVPPDPVHDHHAYEYEYQDPPCVVSCVVSVHQYYAHPPGDSVVVSVSVVSSVVVVVVVVVVLVVLVLVQLVVLVVCVVPVPDPPPPPLPQADQWDFFDDPPDTDIHGPVQFFKWFDDPQWIWTQGLVGITTDRDACSRNVSRHDSVQWGDQDSGMIGGPVQWDDWDADPVRWIWTDGHNDGDIHTGDPSNVVSRDDD/DAAEEAEEAQDPVLQVVVQVLLCVLPVRHDRYHYHNFLVRRLVVCQVVVGQAYEAEQDGPDHGSLRSLVVCVVVPDPVHDHHAYEYEYQDPPCVVSCVVSVHQYYAHPPGDSVVVSVSVVSSVVVVVVVVVVLVVLVLVQLVVLVVCVVPVPDPPPPPLPQADQWDFFDDPPDTDIHGPVQFFKWFDDPQWIWTAGLVGITTDRDACSRNVSRHDSVQWGDQDSGMIGGPVQWDDWDADPVRWIWTDGHNDGDIHTGDPSNVVSRDDD

Secondary structure (DSSP, 8-state):
----EEEE-SSHHHHHHHHHHHHHH-TTSPPPEEESSHHHHHHHHHHH--SEEEE-SS-SSS-HHHHHHHHHHHS-TTSPPPEEEEEES-STTHHHHHHTT-SEEEESSPPHHHHHHHHHHHHHHHHHHHHHHHHHHHHHHHHHHHHHH-TT------------EEEEEETTEEEEEEGGGEEEEEE-SS-EEEEESS-EEEESS-HHHHGGGS-TTTEEEEETTEEEEGGGEEEEEE-TT--EEEEESS---EEEE-GGGGGGG---/----EEEE-SSHHHHHHHHHHHHHH-TTSPPPEEESSHHHHHHHHHHH--SEEEE-SS-SSS-HHHHHHHHHHHS-TTSPPPEEEEEES-STTHHHHHHTT-SEEEESSPPHHHHHHHHHHHHHHHHHHHHHHHHHHHHHHHHHHHHHH-TT------------EEEEEETTEEEEEEGGGEEEEEE-SS-EEEEESS-EEEESS-HHHHGGGS-TTTEEEEETTEEEEGGGEEEEEE-TT--EEEEESS---EEEE-GGGGGGG---

Sequence (536 aa):
MAVSALIAEDEPLLARALQNTLQRCWPELETPRLAANGVQALEMALESLPDVLFLDIRMPGHSGLEVARELAEQWPQRQPFPLIVFVTAYDEHALEAFERAAIDYLLKPVNEERLGKTVQRLRALLAQRAASSQELHLEQALAQLRQLVSADSPVAAAPPARLEVIRAAVGNRTRLIPVEEVIYFEATDKYVNVVTADGQALIRTSLRELIPQLDPGQFWQIHRGTVVQVRKVEAAVRDEAGKLSLQLRGRPERLAVSRLFAPLFRQMMAVSALIAEDEPLLARALQNTLQRCWPELETPRLAANGVQALEMALESLPDVLFLDIRMPGHSGLEVARELAEQWPQRQPFPLIVFVTAYDEHALEAFERAAIDYLLKPVNEERLGKTVQRLRALLAQRAASSQELHLEQALAQLRQLVSADSPVAAAPPARLEVIRAAVGNRTRLIPVEEVIYFEATDKYVNVVTADGQALIRTSLRELIPQLDPGQFWQIHRGTVVQVRKVEAAVRDEAGKLSLQLRGRPERLAVSRLFAPLFRQM

Solvent-accessible surface area (backbone atoms only — not comparable to full-atom values): 29216 Å² total; per-residue (Å²): 132,80,51,39,35,36,36,28,32,57,48,63,68,58,39,51,50,51,50,53,52,47,41,70,65,34,70,75,46,45,83,55,46,81,20,59,24,21,60,51,32,46,53,49,40,73,71,64,62,36,54,30,37,38,29,25,40,88,32,62,89,32,28,28,64,53,33,55,53,51,43,70,72,65,53,61,87,90,47,80,76,51,48,34,30,40,43,27,79,63,74,86,53,36,54,61,38,34,76,69,57,30,63,37,70,43,52,55,80,77,48,68,71,61,50,36,55,52,48,52,52,50,50,52,54,51,50,32,55,51,30,36,56,46,27,55,53,38,51,51,49,36,53,48,50,41,50,65,67,44,70,77,72,71,86,60,70,78,70,68,86,54,63,58,66,44,76,19,38,46,89,96,38,78,42,79,39,50,48,88,56,41,39,35,39,36,57,53,99,77,34,22,37,43,30,35,68,88,44,71,28,36,31,75,61,49,65,81,68,46,53,80,33,46,55,61,89,44,41,41,67,31,36,99,46,31,35,34,27,52,90,31,48,68,43,80,45,65,48,98,85,62,54,41,28,33,39,38,62,70,43,88,65,69,45,68,38,35,79,88,37,46,66,80,70,50,80,127,133,80,53,38,36,37,36,28,32,55,49,64,69,59,40,50,50,50,50,51,53,48,40,70,65,35,70,75,46,45,82,55,47,80,20,59,23,22,60,51,32,47,53,49,39,72,70,64,61,35,52,30,36,38,27,25,40,88,32,64,90,31,28,27,64,52,34,55,53,50,42,71,72,66,53,61,86,91,48,82,78,53,47,34,28,40,42,28,79,63,74,85,51,36,54,61,38,33,75,68,56,31,62,37,69,44,51,54,80,77,49,67,71,61,50,38,54,52,48,52,52,52,52,53,53,53,50,32,54,52,30,37,56,47,27,55,54,38,51,50,48,37,54,48,50,42,48,66,66,46,68,76,74,72,86,61,70,79,72,67,87,54,63,56,66,43,77,20,37,46,90,96,37,77,42,79,39,50,47,86,56,41,39,35,38,37,58,54,99,77,35,22,38,43,30,36,70,88,44,72,29,36,33,75,61,50,64,82,70,46,54,81,33,46,57,63,89,44,41,41,67,30,37,97,45,31,35,33,27,53,90,33,50,68,44,80,45,66,47,98,85,62,53,40,29,32,37,39,61,70,43,88,64,69,45,69,38,34,79,86,37,46,67,80,72,52,81,127